Protein AF-A0A7C6IZP6-F1 (afdb_monomer_lite)

Secondary structure (DSSP, 8-state):
-TTHHHHHHHHHHHHHHHHTSS--------EEEEEEEE-SSEEEEEEEE-SSS--EEEEE-TT-PEE-TT-EETTEEEEEETTEEEEEEEEEPSEEEEEEEE-TT-S--EEEEEE-PPPPEEEEEEEEEEETTEEEEEEEEE-SS--EEEEEEEEES-SSS--EEEEEEEEEETTEEEEEEEE-TTS--EEEEEEEEEEEEEETTEEEEEEEEPPPEEE--S---PPPS--EEEEEGGGTEEEEE-TTT--TT-SEEEEEEEETTEEEEEEEE-TTT-SEEEEE--TT--EEEEEEEEE-TTS-BPPPEEEEEESSPPTTS-EEEE---EEES-SEEEEEEEEEEEEEEEEEETTEEEEEEEEEEEEEEEE--SSEEEEEEEEE-TTS-EEEEEEEEEE---PPPEEESS--TTEEESSSEEEEEEEE-TT-EEEETTEEE---TTSEEEEEEE--SEEEEEEEEEE-SS--EEEEEEEEEEPP----------------------SS-SHHHHHHHHHHHHHHHHHHHHH-----S---HHHHHHHHHHHHHHHHHHHHHHHHHHHHHHHHHHHHHHHTT-HHHHHHHHH-HHHHHHHHHHHHHHHHHHHHHHHHHHHHHHHHHHHHHHHHHHHTTT---------------------------------------------------------------------EE-TTT--EE-TT-SS-TTT-PPPP-

pLDDT: mean 75.68, std 23.41, range [23.33, 98.56]

Foldseek 3Di:
DVVVVVVVCVVVVVVVVVVVPPPPPDPQPWDKDWDDAAADFAKKKKKKFWDAPPKFKWKAAPVGDIHGQPDDDPQWDWDDDGTIIMIIGGRGDGGIMMMIMRRPPTPDMDMDMDGDAWAWDKPDKEFPDCPPQKTKIKTAIAGPDFDKKKKWKWKDQDPPQADTHTQDIDMDTHPDMDIDMTRRLLPEFDAWMKIKMKMWDDDPRDIHIDIDIYHTGGDHRPDADDWFPDWAWEAELVQQKIKIFRLVGDDPQFQKKWKWKDQVNHTQDIDIDGSVVDGMDMGGDDPPRQKMKMWMWGAGPSRYIHDIDIDMDGSDDDLQFKDKAQDDAEEAQDQWRKIWIANFDQWKKWKQKPNDIDIDGDHHTDMDTDGHPDQKIFMWIWTADPSRHIYIHTGIYGHDNDWKDKFWPDDQAPEEDQDQKDKTKIFIDAQWFKDKPNHTFDADRRRIGIDIGGDDQAKDKIWIWTAHPNGNIDIDIHIYHHHYPPDDDDDDDDDDDDDDDDDDDDDDDDVLVVVVVVVVVVVVVVVCVVVVPDDDPDDDLVNVLVVLVVLVVLLVVLVVLLVVLVVVLVVLVVVLVVLCVDPVLVVCVVVDPVVNVVSCVVCVVVVVVNVSSVVVSVVSVVVSVVSVVVSVVVVVVPNDNDDDDDDDDDDDDDDDDDDDDDDDDDDDDDDDDDDDDDDDDDDDDDDDDDDDDDDDDDDDDDDPQDWDAAPRHRHTDHPPDQADPPSRHGHDD

Sequence (733 aa):
MNRVHKSIVSIVGMLLLSLMVMTSHARAEVMERDLFYNDDKQSIQINISFEHSDVDLRLVTPSGRIITPEEDSADVTVFSSSSGMYFIIKDAEKGQWKISYDKGSNEKISASVDKYQEPIWITSFDIVSIEDELLTYDFLVEHTEETHYNYIISLSTDNEGGAKKTLTTGYAYANSNVSGTINISNVNTHDEYYLQLYVNYYENGLEYFDLVYSESFSYVNKTYVSPVSDFDITVYPSTSYINVNWKSYVPYEADQIYVIAKGDGNVIYSSLYNPWEYDQSTISYEEGTKSVEIGISVQNSYGIISETLYKTILIEKEDKDFKLNISEEGLINSYQWIFGYENAVNQQIDFTINDVVQSLVLDGSGEKYLELPSEVNNIVLSYIDTEGIRYEYPLIVSVDSIPPYLKILENIDGSSTLNDSVIITGRTDVGSILAINDTEVTVDEDGLFIYTLPLVVGTNEIIITSADQVGNVTSYTASIQRKDNGLAVMNRSEVSSQGGSTPFIKRFFPWNIIALSLIVIIIVLVIILSVKKKRRKSVDKQEKKSKLKLLYGLSLGFGILTAVLGIGGMVYYIIRRNYEKSEEYIRLAYETVGEAYDYLVLTQKIKDISLVILIIAAVLIVLAVIFKVILLTAINKGISLAEDNDLLEYTEVEEVTSHESQDNIEPVENVDSQEALDNKDNVDKTDNIESADKVDNVDNTGGSEMIKYCATCGAKMKLHDKFCGYCGTKPIE

Radius of gyration: 48.58 Å; chains: 1; bounding box: 104×120×121 Å

Structure (mmCIF, N/CA/C/O backbone):
data_AF-A0A7C6IZP6-F1
#
_entry.id   AF-A0A7C6IZP6-F1
#
loop_
_atom_site.group_PDB
_atom_site.id
_atom_site.type_symbol
_atom_site.label_atom_id
_atom_site.label_alt_id
_atom_site.label_comp_id
_atom_site.label_asym_id
_atom_site.label_entity_id
_atom_site.label_seq_id
_atom_site.pdbx_PDB_ins_code
_atom_site.Cartn_x
_atom_site.Cartn_y
_atom_site.Cartn_z
_atom_site.occupancy
_atom_site.B_iso_or_equiv
_atom_site.auth_seq_id
_atom_site.auth_comp_id
_atom_site.auth_asym_id
_atom_site.auth_atom_id
_atom_site.pdbx_PDB_model_num
ATOM 1 N N . MET A 1 1 ? -14.587 -77.401 -36.693 1.00 49.12 1 MET A N 1
ATOM 2 C CA . MET A 1 1 ? -13.408 -76.733 -37.301 1.00 49.12 1 MET A CA 1
ATOM 3 C C . MET A 1 1 ? -13.771 -75.544 -38.206 1.00 49.12 1 MET A C 1
ATOM 5 O O . MET A 1 1 ? -13.228 -74.474 -37.972 1.00 49.12 1 MET A O 1
ATOM 9 N N . ASN A 1 2 ? -14.714 -75.650 -39.155 1.00 53.47 2 ASN A N 1
ATOM 10 C CA . ASN A 1 2 ? -14.929 -74.654 -40.236 1.00 53.47 2 ASN A CA 1
ATOM 11 C C . ASN A 1 2 ? -15.269 -73.180 -39.879 1.00 53.47 2 ASN A C 1
ATOM 13 O O . ASN A 1 2 ? -15.309 -72.365 -40.797 1.00 53.47 2 ASN A O 1
ATOM 17 N N . ARG A 1 3 ? -15.487 -72.786 -38.612 1.00 44.69 3 ARG A N 1
ATOM 18 C CA . ARG A 1 3 ? -15.561 -71.350 -38.239 1.00 44.69 3 ARG A CA 1
ATOM 19 C C . ARG A 1 3 ? -14.184 -70.737 -37.954 1.00 44.69 3 ARG A C 1
ATOM 21 O O . ARG A 1 3 ? -13.891 -69.677 -38.488 1.00 44.69 3 ARG A O 1
ATOM 28 N N . VAL A 1 4 ? -13.316 -71.436 -37.216 1.00 47.34 4 VAL A N 1
ATOM 29 C CA . VAL A 1 4 ? -11.964 -70.948 -36.863 1.00 47.34 4 VAL A CA 1
ATOM 30 C C . VAL A 1 4 ? -11.121 -70.693 -38.117 1.00 47.34 4 VAL A C 1
ATOM 32 O O . VAL A 1 4 ? -10.441 -69.679 -38.216 1.00 47.34 4 VAL A O 1
ATOM 35 N N . HIS A 1 5 ? -11.232 -71.572 -39.117 1.00 46.91 5 HIS A N 1
ATOM 36 C CA . HIS A 1 5 ? -10.494 -71.437 -40.374 1.00 46.91 5 HIS A CA 1
ATOM 37 C C . HIS A 1 5 ? -10.900 -70.177 -41.166 1.00 46.91 5 HIS A C 1
ATOM 39 O O . HIS A 1 5 ? -10.037 -69.506 -41.721 1.00 46.91 5 HIS A O 1
ATOM 45 N N . LYS A 1 6 ? -12.189 -69.791 -41.152 1.00 45.97 6 LYS A N 1
ATOM 46 C CA . LYS A 1 6 ? -12.650 -68.543 -41.788 1.00 45.97 6 LYS A CA 1
ATOM 47 C C . LYS A 1 6 ? -12.138 -67.295 -41.064 1.00 45.97 6 LYS A C 1
ATOM 49 O O . LYS A 1 6 ? -11.746 -66.346 -41.731 1.00 45.97 6 LYS A O 1
ATOM 54 N N . SER A 1 7 ? -12.082 -67.304 -39.730 1.00 48.81 7 SER A N 1
ATOM 55 C CA . SER A 1 7 ? -11.492 -66.197 -38.961 1.00 48.81 7 SER A CA 1
ATOM 56 C C . SER A 1 7 ? -9.995 -66.035 -39.239 1.00 48.81 7 SER A C 1
ATOM 58 O O . SER A 1 7 ? -9.548 -64.917 -39.466 1.00 48.81 7 SER A O 1
ATOM 60 N N . ILE A 1 8 ? -9.232 -67.133 -39.301 1.00 48.78 8 ILE A N 1
ATOM 61 C CA . ILE A 1 8 ? -7.793 -67.085 -39.618 1.00 48.78 8 ILE A CA 1
ATOM 62 C C . ILE A 1 8 ? -7.560 -66.555 -41.040 1.00 48.78 8 ILE A C 1
ATOM 64 O O . ILE A 1 8 ? -6.737 -65.663 -41.216 1.00 48.78 8 ILE A O 1
ATOM 68 N N . VAL A 1 9 ? -8.317 -67.025 -42.039 1.00 57.06 9 VAL A N 1
ATOM 69 C CA . VAL A 1 9 ? -8.221 -66.506 -43.419 1.00 57.06 9 VAL A CA 1
ATOM 70 C C . VAL A 1 9 ? -8.601 -65.022 -43.494 1.00 57.06 9 VAL A C 1
ATOM 72 O O . VAL A 1 9 ? -7.953 -64.277 -44.218 1.00 57.06 9 VAL A O 1
ATOM 75 N N . SER A 1 10 ? -9.585 -64.562 -42.714 1.00 50.38 10 SER A N 1
ATOM 76 C CA . SER A 1 10 ? -9.940 -63.136 -42.651 1.00 50.38 10 SER A CA 1
ATOM 77 C C . SER A 1 10 ? -8.835 -62.277 -42.029 1.00 50.38 10 SER A C 1
ATOM 79 O O . SER A 1 10 ? -8.582 -61.181 -42.517 1.00 50.38 10 SER A O 1
ATOM 81 N N . ILE A 1 11 ? -8.168 -62.765 -40.977 1.00 55.31 11 ILE A N 1
ATOM 82 C CA . ILE A 1 11 ? -7.069 -62.049 -40.309 1.00 55.31 11 ILE A CA 1
ATOM 83 C C . ILE A 1 11 ? -5.832 -62.007 -41.214 1.00 55.31 11 ILE A C 1
ATOM 85 O O . ILE A 1 11 ? -5.272 -60.937 -41.417 1.00 55.31 11 ILE A O 1
ATOM 89 N N . VAL A 1 12 ? -5.443 -63.135 -41.818 1.00 57.19 12 VAL A N 1
ATOM 90 C CA . VAL A 1 12 ? -4.325 -63.195 -42.780 1.00 57.19 12 VAL A CA 1
ATOM 91 C C . VAL A 1 12 ? -4.623 -62.359 -44.030 1.00 57.19 12 VAL A C 1
ATOM 93 O O . VAL A 1 12 ? -3.729 -61.687 -44.533 1.00 57.19 12 VAL A O 1
ATOM 96 N N . GLY A 1 13 ? -5.877 -62.338 -44.493 1.00 59.66 13 GLY A N 1
ATOM 97 C CA . GLY A 1 13 ? -6.326 -61.475 -45.586 1.00 59.66 13 GLY A CA 1
ATOM 98 C C . GLY A 1 13 ? -6.180 -59.987 -45.263 1.00 59.66 13 GLY A C 1
ATOM 99 O O . GLY A 1 13 ? -5.619 -59.253 -46.067 1.00 59.66 13 GLY A O 1
ATOM 100 N N . MET A 1 14 ? -6.605 -59.548 -44.073 1.00 54.62 14 MET A N 1
ATOM 101 C CA . MET A 1 14 ? -6.402 -58.165 -43.617 1.00 54.62 14 MET A CA 1
ATOM 102 C C . MET A 1 14 ? -4.917 -57.818 -43.446 1.00 54.62 14 MET A C 1
ATOM 104 O O . MET A 1 14 ? -4.511 -56.724 -43.827 1.00 54.62 14 MET A O 1
ATOM 108 N N . LEU A 1 15 ? -4.095 -58.749 -42.950 1.00 44.88 15 LEU A N 1
ATOM 109 C CA . LEU A 1 15 ? -2.654 -58.533 -42.773 1.00 44.88 15 LEU A CA 1
ATOM 110 C C . LEU A 1 15 ? -1.922 -58.393 -44.121 1.00 44.88 15 LEU A C 1
ATOM 112 O O . LEU A 1 15 ? -1.097 -57.496 -44.290 1.00 44.88 15 LEU A O 1
ATOM 116 N N . LEU A 1 16 ? -2.272 -59.228 -45.105 1.00 49.41 16 LEU A N 1
ATOM 117 C CA . LEU A 1 16 ? -1.789 -59.102 -46.485 1.00 49.41 16 LEU A CA 1
ATOM 118 C C . LEU A 1 16 ? -2.281 -57.812 -47.153 1.00 49.41 16 LEU A C 1
ATOM 120 O O . LEU A 1 16 ? -1.514 -57.188 -47.879 1.00 49.41 16 LEU A O 1
ATOM 124 N N . LEU A 1 17 ? -3.513 -57.376 -46.869 1.00 44.09 17 LEU A N 1
ATOM 125 C CA . LEU A 1 17 ? -4.030 -56.107 -47.379 1.00 44.09 17 LEU A CA 1
ATOM 126 C C . LEU A 1 17 ? -3.256 -54.914 -46.795 1.00 44.09 17 LEU A C 1
ATOM 128 O O . LEU A 1 17 ? -2.882 -54.025 -47.549 1.00 44.09 17 LEU A O 1
ATOM 132 N N . SER A 1 18 ? -2.916 -54.926 -45.498 1.00 44.34 18 SER A N 1
ATOM 133 C CA . SER A 1 18 ? -2.041 -53.898 -44.904 1.00 44.34 18 SER A CA 1
ATOM 134 C C . SER A 1 18 ? -0.603 -53.930 -45.439 1.00 44.34 18 SER A C 1
ATOM 136 O O . SER A 1 18 ? 0.026 -52.883 -45.546 1.00 44.34 18 SER A O 1
ATOM 138 N N . LEU A 1 19 ? -0.091 -55.103 -45.831 1.00 41.34 19 LEU A N 1
ATOM 139 C CA . LEU A 1 19 ? 1.240 -55.252 -46.435 1.00 41.34 19 LEU A CA 1
ATOM 140 C C . LEU A 1 19 ? 1.306 -54.811 -47.909 1.00 41.34 19 LEU A C 1
ATOM 142 O O . LEU A 1 19 ? 2.402 -54.599 -48.415 1.00 41.34 19 LEU A O 1
ATOM 146 N N . MET A 1 20 ? 0.166 -54.646 -48.589 1.00 39.47 20 MET A N 1
ATOM 147 C CA . MET A 1 20 ? 0.091 -54.129 -49.966 1.00 39.47 20 MET A CA 1
ATOM 148 C C . MET A 1 20 ? -0.122 -52.606 -50.059 1.00 39.47 20 MET A C 1
ATOM 150 O O . MET A 1 20 ? -0.189 -52.080 -51.165 1.00 39.47 20 MET A O 1
ATOM 154 N N . VAL A 1 21 ? -0.217 -51.890 -48.931 1.00 44.12 21 VAL A N 1
ATOM 155 C CA . VAL A 1 21 ? -0.418 -50.420 -48.892 1.00 44.12 21 VAL A CA 1
ATOM 156 C C . VAL A 1 21 ? 0.909 -49.652 -48.717 1.00 44.12 21 VAL A C 1
ATOM 158 O O . VAL A 1 21 ? 0.922 -48.432 -48.603 1.00 44.12 21 VAL A O 1
ATOM 161 N N . MET A 1 22 ? 2.056 -50.338 -48.760 1.00 40.75 22 MET A N 1
ATOM 162 C CA . MET A 1 22 ? 3.377 -49.702 -48.844 1.00 40.75 22 MET A CA 1
ATOM 163 C C . MET A 1 22 ? 4.016 -49.944 -50.218 1.00 40.75 22 MET A C 1
ATOM 165 O O . MET A 1 22 ? 3.793 -50.984 -50.827 1.00 40.75 22 MET A O 1
ATOM 169 N N . THR A 1 23 ? 4.803 -48.961 -50.674 1.00 39.38 23 THR A N 1
ATOM 170 C CA . THR A 1 23 ? 5.508 -48.879 -51.975 1.00 39.38 23 THR A CA 1
ATOM 171 C C . THR A 1 23 ? 4.670 -48.709 -53.251 1.00 39.38 23 THR A C 1
ATOM 173 O O . THR A 1 23 ? 5.131 -49.019 -54.350 1.00 39.38 23 THR A O 1
ATOM 176 N N . SER A 1 24 ? 3.532 -48.010 -53.169 1.00 35.56 24 SER A N 1
ATOM 177 C CA . SER A 1 24 ? 3.167 -47.095 -54.261 1.00 35.56 24 SER A CA 1
ATOM 178 C C . SER A 1 24 ? 4.004 -45.814 -54.150 1.00 35.56 24 SER A C 1
ATOM 180 O O . SER A 1 24 ? 3.551 -44.820 -53.584 1.00 35.56 24 SER A O 1
ATOM 182 N N . HIS A 1 25 ? 5.234 -45.825 -54.672 1.00 38.19 25 HIS A N 1
ATOM 183 C CA . HIS A 1 25 ? 5.929 -44.564 -54.933 1.00 38.19 25 HIS A CA 1
ATOM 184 C C . HIS A 1 25 ? 5.125 -43.800 -55.987 1.00 38.19 25 HIS A C 1
ATOM 186 O O . HIS A 1 25 ? 5.047 -44.229 -57.142 1.00 38.19 25 HIS A O 1
ATOM 192 N N . ALA A 1 26 ? 4.530 -42.673 -55.594 1.00 39.66 26 ALA A N 1
ATOM 193 C CA . ALA A 1 26 ? 4.145 -41.663 -56.563 1.00 39.66 26 ALA A CA 1
ATOM 194 C C . ALA A 1 26 ? 5.395 -41.282 -57.371 1.00 39.66 26 ALA A C 1
ATOM 196 O O . ALA A 1 26 ? 6.505 -41.237 -56.832 1.00 39.66 26 ALA A O 1
ATOM 197 N N . ARG A 1 27 ? 5.236 -41.022 -58.671 1.00 43.38 27 ARG A N 1
ATOM 198 C CA . ARG A 1 27 ? 6.275 -40.273 -59.379 1.00 43.38 27 ARG A CA 1
ATOM 199 C C . ARG A 1 27 ? 6.286 -38.873 -58.781 1.00 43.38 27 ARG A C 1
ATOM 201 O O . ARG A 1 27 ? 5.226 -38.259 -58.744 1.00 43.38 27 ARG A O 1
ATOM 208 N N . ALA A 1 28 ? 7.462 -38.407 -58.374 1.00 48.31 28 ALA A N 1
ATOM 209 C CA . ALA A 1 28 ? 7.700 -37.006 -58.068 1.00 48.31 28 ALA A CA 1
ATOM 210 C C . ALA A 1 28 ? 7.213 -36.153 -59.249 1.00 48.31 28 ALA A C 1
ATOM 212 O O . ALA A 1 28 ? 7.782 -36.213 -60.345 1.00 48.31 28 ALA A O 1
ATOM 213 N N . GLU A 1 29 ? 6.120 -35.422 -59.050 1.00 57.59 29 GLU A N 1
ATOM 214 C CA . GLU A 1 29 ? 5.633 -34.431 -60.002 1.00 57.59 29 GLU A CA 1
ATOM 215 C C . GLU A 1 29 ? 6.292 -33.109 -59.627 1.00 57.59 29 GLU A C 1
ATOM 217 O O . GLU A 1 29 ? 5.729 -32.297 -58.898 1.00 57.59 29 GLU A O 1
ATOM 222 N N . VAL A 1 30 ? 7.541 -32.949 -60.078 1.00 72.25 30 VAL A N 1
ATOM 223 C CA . VAL A 1 30 ? 8.317 -31.722 -59.883 1.00 72.25 30 VAL A CA 1
ATOM 224 C C . VAL A 1 30 ? 7.581 -30.585 -60.588 1.00 72.25 30 VAL A C 1
ATOM 226 O O . VAL A 1 30 ? 7.566 -30.503 -61.818 1.00 72.25 30 VAL A O 1
ATOM 229 N N . MET A 1 31 ? 6.932 -29.735 -59.799 1.00 79.62 31 MET A N 1
ATOM 230 C CA . MET A 1 31 ? 6.158 -28.600 -60.277 1.00 79.62 31 MET A CA 1
ATOM 231 C C . MET A 1 31 ? 7.071 -27.391 -60.421 1.00 79.62 31 MET A C 1
ATOM 233 O O . MET A 1 31 ? 7.618 -26.895 -59.439 1.00 79.62 31 MET A O 1
ATOM 237 N N . GLU A 1 32 ? 7.188 -26.881 -61.643 1.00 85.88 32 GLU A N 1
ATOM 238 C CA . GLU A 1 32 ? 7.786 -25.578 -61.916 1.00 85.88 32 GLU A CA 1
ATOM 239 C C . GLU A 1 32 ? 6.677 -24.523 -62.012 1.00 85.88 32 GLU A C 1
ATOM 241 O O . GLU A 1 32 ? 5.725 -24.682 -62.781 1.00 85.88 32 GLU A O 1
ATOM 246 N N . ARG A 1 33 ? 6.799 -23.435 -61.246 1.00 90.12 33 ARG A N 1
ATOM 247 C CA . ARG A 1 33 ? 5.927 -22.255 -61.346 1.00 90.12 33 ARG A CA 1
ATOM 248 C C . ARG A 1 33 ? 6.752 -20.972 -61.359 1.00 90.12 33 ARG A C 1
ATOM 250 O O . ARG A 1 33 ? 7.839 -20.910 -60.782 1.00 90.12 33 ARG A O 1
ATOM 257 N N . ASP A 1 34 ? 6.201 -19.938 -61.979 1.00 93.19 34 ASP A N 1
ATOM 258 C CA . ASP A 1 34 ? 6.701 -18.573 -61.835 1.00 93.19 34 ASP A CA 1
ATOM 259 C C . ASP A 1 34 ? 6.592 -18.142 -60.362 1.00 93.19 34 ASP A C 1
ATOM 261 O O . ASP A 1 34 ? 5.574 -18.387 -59.710 1.00 93.19 34 ASP A O 1
ATOM 265 N N . LEU A 1 35 ? 7.669 -17.564 -59.821 1.00 92.50 35 LEU A N 1
ATOM 266 C CA . LEU A 1 35 ? 7.742 -17.117 -58.426 1.00 92.50 35 LEU A CA 1
ATOM 267 C C . LEU A 1 35 ? 7.441 -15.619 -58.332 1.00 92.50 35 LEU A C 1
ATOM 269 O O . LEU A 1 35 ? 6.491 -15.215 -57.670 1.00 92.50 35 LEU A O 1
ATOM 273 N N . PHE A 1 36 ? 8.245 -14.810 -59.022 1.00 93.75 36 PHE A N 1
ATOM 274 C CA . PHE A 1 36 ? 8.074 -13.367 -59.163 1.00 93.75 36 PHE A CA 1
ATOM 275 C C . PHE A 1 36 ? 8.854 -12.879 -60.394 1.00 93.75 36 PHE A C 1
ATOM 277 O O . PHE A 1 36 ? 9.752 -13.570 -60.880 1.00 93.75 36 PHE A O 1
ATOM 284 N N . TYR A 1 37 ? 8.520 -11.697 -60.904 1.00 92.81 37 TYR A N 1
ATOM 285 C CA . TYR A 1 37 ? 9.319 -11.026 -61.927 1.00 92.81 37 TYR A CA 1
ATOM 286 C C . TYR A 1 37 ? 10.176 -9.951 -61.254 1.00 92.81 37 TYR A C 1
ATOM 288 O O . TYR A 1 37 ? 9.642 -9.090 -60.558 1.00 92.81 37 TYR A O 1
ATOM 296 N N . ASN A 1 38 ? 11.494 -10.009 -61.436 1.00 92.38 38 ASN A N 1
ATOM 297 C CA . ASN A 1 38 ? 12.412 -9.024 -60.882 1.00 92.38 38 ASN A CA 1
ATOM 298 C C . ASN A 1 38 ? 12.577 -7.860 -61.863 1.00 92.38 38 ASN A C 1
ATOM 300 O O . ASN A 1 38 ? 13.199 -8.024 -62.919 1.00 92.38 38 ASN A O 1
ATOM 304 N N . ASP A 1 39 ? 12.015 -6.700 -61.526 1.00 87.50 39 ASP A N 1
ATOM 305 C CA . ASP A 1 39 ? 11.988 -5.551 -62.431 1.00 87.50 39 ASP A CA 1
ATOM 306 C C . ASP A 1 39 ? 13.366 -4.950 -62.699 1.00 87.50 39 ASP A C 1
ATOM 308 O O . ASP A 1 39 ? 13.583 -4.494 -63.814 1.00 87.50 39 ASP A O 1
ATOM 312 N N . ASP A 1 40 ? 14.310 -4.988 -61.756 1.00 85.38 40 ASP A N 1
ATOM 313 C CA . ASP A 1 40 ? 15.681 -4.484 -61.918 1.00 85.38 40 ASP A CA 1
ATOM 314 C C . ASP A 1 40 ? 16.693 -5.344 -61.150 1.00 85.38 40 ASP A C 1
ATOM 316 O O . ASP A 1 40 ? 16.319 -6.152 -60.304 1.00 85.38 40 ASP A O 1
ATOM 320 N N . LYS A 1 41 ? 17.987 -5.202 -61.466 1.00 85.31 41 LYS A N 1
ATOM 321 C CA . LYS A 1 41 ? 19.045 -5.945 -60.770 1.00 85.31 41 LYS A CA 1
ATOM 322 C C . LYS A 1 41 ? 19.238 -5.354 -59.370 1.00 85.31 41 LYS A C 1
ATOM 324 O O . LYS A 1 41 ? 19.617 -4.192 -59.258 1.00 85.31 41 LYS A O 1
ATOM 329 N N . GLN A 1 42 ? 18.934 -6.132 -58.335 1.00 83.62 42 GLN A N 1
ATOM 330 C CA . GLN A 1 42 ? 18.887 -5.695 -56.934 1.00 83.62 42 GLN A CA 1
ATOM 331 C C . GLN A 1 42 ? 18.984 -6.907 -56.000 1.00 83.62 42 GLN A C 1
ATOM 333 O O . GLN A 1 42 ? 18.650 -8.018 -56.408 1.00 83.62 42 GLN A O 1
ATOM 338 N N . SER A 1 43 ? 19.395 -6.709 -54.750 1.00 87.06 43 SER A N 1
ATOM 339 C CA . SER A 1 43 ? 19.360 -7.769 -53.736 1.00 87.06 43 SER A CA 1
ATOM 340 C C . SER A 1 43 ? 17.919 -8.075 -53.294 1.00 87.06 43 SER A C 1
ATOM 342 O O . SER A 1 43 ? 17.084 -7.177 -53.150 1.00 87.06 43 SER A O 1
ATOM 344 N N . ILE A 1 44 ? 17.604 -9.358 -53.104 1.00 88.50 44 ILE A N 1
ATOM 345 C CA . ILE A 1 44 ? 16.255 -9.850 -52.772 1.00 88.50 44 ILE A CA 1
ATOM 346 C C . ILE A 1 44 ? 16.295 -10.900 -51.661 1.00 88.50 44 ILE A C 1
ATOM 348 O O . ILE A 1 44 ? 17.252 -11.665 -51.532 1.00 88.50 44 ILE A O 1
ATOM 352 N N . GLN A 1 45 ? 15.210 -10.958 -50.896 1.00 89.81 45 GLN A N 1
ATOM 353 C CA . GLN A 1 45 ? 14.929 -11.981 -49.900 1.00 89.81 45 GLN A CA 1
ATOM 354 C C . GLN A 1 45 ? 13.747 -12.814 -50.393 1.00 89.81 45 GLN A C 1
ATOM 356 O O . GLN A 1 45 ? 12.712 -12.267 -50.771 1.00 89.81 45 GLN A O 1
ATOM 361 N N . ILE A 1 46 ? 13.881 -14.137 -50.381 1.00 92.31 46 ILE A N 1
ATOM 362 C CA . ILE A 1 46 ? 12.813 -15.069 -50.754 1.00 92.31 46 ILE A CA 1
ATOM 363 C C . ILE A 1 46 ? 12.495 -15.925 -49.530 1.00 92.31 46 ILE A C 1
ATOM 365 O O . ILE A 1 46 ? 13.275 -16.800 -49.146 1.00 92.31 46 ILE A O 1
ATOM 369 N N . ASN A 1 47 ? 11.337 -15.672 -48.920 1.00 90.94 47 ASN A N 1
ATOM 370 C CA . ASN A 1 47 ? 10.830 -16.439 -47.785 1.00 90.94 47 ASN A CA 1
ATOM 371 C C . ASN A 1 47 ? 9.935 -17.558 -48.312 1.00 90.94 47 ASN A C 1
ATOM 373 O O . ASN A 1 47 ? 9.014 -17.286 -49.078 1.00 90.94 47 ASN A O 1
ATOM 377 N N . ILE A 1 48 ? 10.152 -18.801 -47.892 1.00 92.31 48 ILE A N 1
ATOM 378 C CA . ILE A 1 48 ? 9.359 -19.961 -48.315 1.00 92.31 48 ILE A CA 1
ATOM 379 C C . ILE A 1 48 ? 8.919 -20.733 -47.078 1.00 92.31 48 ILE A C 1
ATOM 381 O O . ILE A 1 48 ? 9.743 -21.065 -46.230 1.00 92.31 48 ILE A O 1
ATOM 385 N N . SER A 1 49 ? 7.629 -21.049 -46.972 1.00 90.62 49 SER A N 1
ATOM 386 C CA . SER A 1 49 ? 7.063 -21.729 -45.799 1.00 90.62 49 SER A CA 1
ATOM 387 C C . SER A 1 49 ? 6.298 -22.988 -46.188 1.00 90.62 49 SER A C 1
ATOM 389 O O . SER A 1 49 ? 5.569 -23.015 -47.186 1.00 90.62 49 SER A O 1
ATOM 391 N N . PHE A 1 50 ? 6.465 -24.022 -45.369 1.00 90.25 50 PHE A N 1
ATOM 392 C CA . PHE A 1 50 ? 5.906 -25.357 -45.552 1.00 90.25 50 PHE A CA 1
ATOM 393 C C . PHE A 1 50 ? 5.645 -26.016 -44.187 1.00 90.25 50 PHE A C 1
ATOM 395 O O . PHE A 1 50 ? 6.146 -25.583 -43.153 1.00 90.25 50 PHE A O 1
ATOM 402 N N . GLU A 1 51 ? 4.805 -27.043 -44.169 1.00 86.31 51 GLU A N 1
ATOM 403 C CA . GLU A 1 51 ? 4.315 -27.713 -42.957 1.00 86.31 51 GLU A CA 1
ATOM 404 C C . GLU A 1 51 ? 5.239 -28.870 -42.525 1.00 86.31 51 GLU A C 1
ATOM 406 O O . GLU A 1 51 ? 5.315 -29.200 -41.338 1.00 86.31 51 GLU A O 1
ATOM 411 N N . HIS A 1 52 ? 5.952 -29.476 -43.479 1.00 84.81 52 HIS A N 1
ATOM 412 C CA . HIS A 1 52 ? 6.811 -30.650 -43.332 1.00 84.81 52 HIS A CA 1
ATOM 413 C C . HIS A 1 52 ? 8.105 -30.492 -44.150 1.00 84.81 52 HIS A C 1
ATOM 415 O O . HIS A 1 52 ? 8.083 -30.036 -45.293 1.00 84.81 52 HIS A O 1
ATOM 421 N N . SER A 1 53 ? 9.240 -30.902 -43.580 1.00 83.69 53 SER A N 1
ATOM 422 C CA . SER A 1 53 ? 10.578 -30.723 -44.164 1.00 83.69 53 SER A CA 1
ATOM 423 C C . SER A 1 53 ? 10.982 -31.794 -45.194 1.00 83.69 53 SER A C 1
ATOM 425 O O . SER A 1 53 ? 12.170 -32.054 -45.365 1.00 83.69 53 SER A O 1
ATOM 427 N N . ASP A 1 54 ? 10.024 -32.466 -45.837 1.00 86.00 54 ASP A N 1
ATOM 428 C CA . ASP A 1 54 ? 10.245 -33.502 -46.862 1.00 86.00 54 ASP A CA 1
ATOM 429 C C . ASP A 1 54 ? 10.055 -32.974 -48.299 1.00 86.00 54 ASP A C 1
ATOM 431 O O . ASP A 1 54 ? 9.707 -33.714 -49.217 1.00 86.00 54 ASP A O 1
ATOM 435 N N . VAL A 1 55 ? 10.295 -31.674 -48.476 1.00 87.00 55 VAL A N 1
ATOM 436 C CA . VAL A 1 55 ? 10.227 -30.926 -49.737 1.00 87.00 55 VAL A CA 1
ATOM 437 C C . VAL A 1 55 ? 11.598 -30.905 -50.442 1.00 87.00 55 VAL A C 1
ATOM 439 O O . VAL A 1 55 ? 12.600 -30.542 -49.829 1.00 87.00 55 VAL A O 1
ATOM 442 N N . ASP A 1 56 ? 11.650 -31.244 -51.738 1.00 87.69 56 ASP A N 1
ATOM 443 C CA . ASP A 1 56 ? 12.780 -30.900 -52.632 1.00 87.69 56 ASP A CA 1
ATOM 444 C C . ASP A 1 56 ? 12.404 -29.601 -53.349 1.00 87.69 56 ASP A C 1
ATOM 446 O O . ASP A 1 56 ? 11.312 -29.504 -53.912 1.00 87.69 56 ASP A O 1
ATOM 450 N N . LEU A 1 57 ? 13.261 -28.584 -53.288 1.00 90.81 57 LEU A N 1
ATOM 451 C CA . LEU A 1 57 ? 12.939 -27.228 -53.722 1.00 90.81 57 LEU A CA 1
ATOM 452 C C . LEU A 1 57 ? 14.155 -26.547 -54.324 1.00 90.81 57 LEU A C 1
ATOM 454 O O . LEU A 1 57 ? 15.245 -26.605 -53.769 1.00 90.81 57 LEU A O 1
ATOM 458 N N . ARG A 1 58 ? 13.973 -25.885 -55.465 1.00 92.56 58 ARG A N 1
ATOM 459 C CA . ARG A 1 58 ? 15.043 -25.224 -56.215 1.00 92.56 58 ARG A CA 1
ATOM 460 C C . ARG A 1 58 ? 14.526 -23.909 -56.773 1.00 92.56 58 ARG A C 1
ATOM 462 O O . ARG A 1 58 ? 13.423 -23.858 -57.322 1.00 92.56 58 ARG A O 1
ATOM 469 N N . LEU A 1 59 ? 15.320 -22.854 -56.667 1.00 94.19 59 LEU A N 1
ATOM 470 C CA . LEU A 1 59 ? 15.057 -21.608 -57.384 1.00 94.19 59 LEU A CA 1
ATOM 471 C C . LEU A 1 59 ? 15.705 -21.691 -58.768 1.00 94.19 59 LEU A C 1
ATOM 473 O O . LEU A 1 59 ? 16.756 -22.308 -58.929 1.00 94.19 59 LEU A O 1
ATOM 477 N N . VAL A 1 60 ? 15.082 -21.083 -59.774 1.00 94.38 60 VAL A N 1
ATOM 478 C CA . VAL A 1 60 ? 15.644 -20.989 -61.127 1.00 94.38 60 VAL A CA 1
ATOM 479 C C . VAL A 1 60 ? 15.697 -19.521 -61.527 1.00 94.38 60 VAL A C 1
ATOM 481 O O . VAL A 1 60 ? 14.675 -18.827 -61.513 1.00 94.38 60 VAL A O 1
ATOM 484 N N . THR A 1 61 ? 16.900 -19.054 -61.854 1.00 94.31 61 THR A N 1
ATOM 485 C CA . THR A 1 61 ? 17.160 -17.660 -62.227 1.00 94.31 61 THR A CA 1
ATOM 486 C C . THR A 1 61 ? 16.689 -17.369 -63.663 1.00 94.31 61 THR A C 1
ATOM 488 O O . THR A 1 61 ? 16.562 -18.299 -64.468 1.00 94.31 61 THR A O 1
ATOM 491 N N . PRO A 1 62 ? 16.488 -16.093 -64.039 1.00 94.94 62 PRO A N 1
ATOM 492 C CA . PRO A 1 62 ? 16.251 -15.667 -65.421 1.00 94.94 62 PRO A CA 1
ATOM 493 C C . PRO A 1 62 ? 17.262 -16.205 -66.452 1.00 94.94 62 PRO A C 1
ATOM 495 O O . PRO A 1 62 ? 16.882 -16.475 -67.593 1.00 94.94 62 PRO A O 1
ATOM 498 N N . SER A 1 63 ? 18.534 -16.383 -66.076 1.00 93.06 63 SER A N 1
ATOM 499 C CA . SER A 1 63 ? 19.582 -16.990 -66.916 1.00 93.06 63 SER A CA 1
ATOM 500 C C . SER A 1 63 ? 19.568 -18.525 -66.950 1.00 93.06 63 SER A C 1
ATOM 502 O O . SER A 1 63 ? 20.233 -19.122 -67.800 1.00 93.06 63 SER A O 1
ATOM 504 N N . GLY A 1 64 ? 18.803 -19.173 -66.067 1.00 89.94 64 GLY A N 1
ATOM 505 C CA . GLY A 1 64 ? 18.697 -20.628 -65.960 1.00 89.94 64 GLY A CA 1
ATOM 506 C C . GLY A 1 64 ? 19.698 -21.287 -65.004 1.00 89.94 64 GLY A C 1
ATOM 507 O O . GLY A 1 64 ? 19.829 -22.513 -65.039 1.00 89.94 64 GLY A O 1
ATOM 508 N N . ARG A 1 65 ? 20.390 -20.529 -64.136 1.00 93.69 65 ARG A N 1
ATOM 509 C CA . ARG A 1 65 ? 21.077 -21.116 -62.967 1.00 93.69 65 ARG A CA 1
ATOM 510 C C . ARG A 1 65 ? 20.017 -21.735 -62.057 1.00 93.69 65 ARG A C 1
ATOM 512 O O . ARG A 1 65 ? 18.954 -21.156 -61.844 1.00 93.69 65 ARG A O 1
ATOM 519 N N . ILE A 1 66 ? 20.316 -22.917 -61.530 1.00 93.56 66 ILE A N 1
ATOM 520 C CA . ILE A 1 66 ? 19.486 -23.599 -60.538 1.00 93.56 66 ILE A CA 1
ATOM 521 C C . ILE A 1 66 ? 20.166 -23.396 -59.191 1.00 93.56 66 ILE A C 1
ATOM 523 O O . ILE A 1 66 ? 21.319 -23.796 -59.051 1.00 93.56 66 ILE A O 1
ATOM 527 N N . ILE A 1 67 ? 19.459 -22.782 -58.247 1.00 93.38 67 ILE A N 1
ATOM 528 C CA . ILE A 1 67 ? 19.927 -22.543 -56.881 1.00 93.38 67 ILE A CA 1
ATOM 529 C C . ILE A 1 67 ? 19.298 -23.575 -55.944 1.00 93.38 67 ILE A C 1
ATOM 531 O O . ILE A 1 67 ? 18.085 -23.812 -55.999 1.00 93.38 67 ILE A O 1
ATOM 535 N N . THR A 1 68 ? 20.123 -24.207 -55.108 1.00 91.31 68 THR A N 1
ATOM 536 C CA . THR A 1 68 ? 19.721 -25.306 -54.207 1.00 91.31 68 THR A CA 1
ATOM 537 C C . THR A 1 68 ? 19.614 -24.879 -52.737 1.00 91.31 68 THR A C 1
ATOM 539 O O . THR A 1 68 ? 20.260 -23.908 -52.350 1.00 91.31 68 THR A O 1
ATOM 542 N N . PRO A 1 69 ? 18.846 -25.593 -51.885 1.00 85.50 69 PRO A N 1
ATOM 543 C CA . PRO A 1 69 ? 18.712 -25.263 -50.461 1.00 85.50 69 PRO A CA 1
ATOM 544 C C . PRO A 1 69 ? 20.019 -25.386 -49.665 1.00 85.50 69 PRO A C 1
ATOM 546 O O . PRO A 1 69 ? 20.131 -24.825 -48.580 1.00 85.50 69 PRO A O 1
ATOM 549 N N . GLU A 1 70 ? 20.991 -26.130 -50.195 1.00 85.44 70 GLU A N 1
ATOM 550 C CA . GLU A 1 70 ? 22.333 -26.314 -49.639 1.00 85.44 70 GLU A CA 1
ATOM 551 C C . GLU A 1 70 ? 23.392 -25.389 -50.279 1.00 85.44 70 GLU A C 1
ATOM 553 O O . GLU A 1 70 ? 24.589 -25.645 -50.139 1.00 85.44 70 GLU A O 1
ATOM 558 N N . GLU A 1 71 ? 22.985 -24.359 -51.032 1.00 87.62 71 GLU A N 1
ATOM 559 C CA . GLU A 1 71 ? 23.915 -23.413 -51.665 1.00 87.62 71 GLU A CA 1
ATOM 560 C C . GLU A 1 71 ? 24.368 -22.316 -50.691 1.00 87.62 71 GLU A C 1
ATOM 562 O O . GLU A 1 71 ? 23.558 -21.629 -50.072 1.00 87.62 71 GLU A O 1
ATOM 567 N N . ASP A 1 72 ? 25.685 -22.149 -50.589 1.00 82.25 72 ASP A N 1
ATOM 568 C CA . ASP A 1 72 ? 26.357 -21.088 -49.841 1.00 82.25 72 ASP A CA 1
ATOM 569 C C . ASP A 1 72 ? 27.463 -20.522 -50.745 1.00 82.25 72 ASP A C 1
ATOM 571 O O . ASP A 1 72 ? 28.425 -21.216 -51.100 1.00 82.25 72 ASP A O 1
ATOM 575 N N . SER A 1 73 ? 27.272 -19.293 -51.221 1.00 87.12 73 SER A N 1
ATOM 576 C CA . SER A 1 73 ? 28.151 -18.613 -52.173 1.00 87.12 73 SER A CA 1
ATOM 577 C C . SER A 1 73 ? 28.204 -17.110 -51.898 1.00 87.12 73 SER A C 1
ATOM 579 O O . SER A 1 73 ? 27.387 -16.549 -51.176 1.00 87.12 73 SER A O 1
ATOM 581 N N . ALA A 1 74 ? 29.158 -16.413 -52.523 1.00 76.25 74 ALA A N 1
ATOM 582 C CA . ALA A 1 74 ? 29.322 -14.965 -52.352 1.00 76.25 74 ALA A CA 1
ATOM 583 C C . ALA A 1 74 ? 28.095 -14.125 -52.786 1.00 76.25 74 ALA A C 1
ATOM 585 O O . ALA A 1 74 ? 28.033 -12.936 -52.481 1.00 76.25 74 ALA A O 1
ATOM 586 N N . ASP A 1 75 ? 27.149 -14.731 -53.510 1.00 84.69 75 ASP A N 1
ATOM 587 C CA . ASP A 1 75 ? 25.920 -14.120 -54.016 1.00 84.69 75 ASP A CA 1
ATOM 588 C C . ASP A 1 75 ? 24.619 -14.800 -53.540 1.00 84.69 75 ASP A C 1
ATOM 590 O O . ASP A 1 75 ? 23.535 -14.278 -53.805 1.00 84.69 75 ASP A O 1
ATOM 594 N N . VAL A 1 76 ? 24.699 -15.926 -52.821 1.00 89.19 76 VAL A N 1
ATOM 595 C CA . VAL A 1 76 ? 23.543 -16.689 -52.323 1.00 89.19 76 VAL A CA 1
ATOM 596 C C . VAL A 1 76 ? 23.816 -17.182 -50.905 1.00 89.19 76 VAL A C 1
ATOM 598 O O . VAL A 1 76 ? 24.781 -17.904 -50.670 1.00 89.19 76 VAL A O 1
ATOM 601 N N . THR A 1 77 ? 22.923 -16.866 -49.970 1.00 84.75 77 THR A N 1
ATOM 602 C CA . THR A 1 77 ? 22.953 -17.421 -48.608 1.00 84.75 77 THR A CA 1
ATOM 603 C C . THR A 1 77 ? 21.596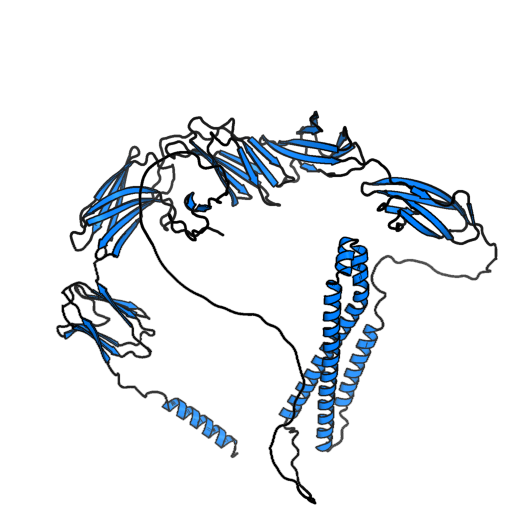 -18.027 -48.277 1.00 84.75 77 THR A C 1
ATOM 605 O O . THR A 1 77 ? 20.573 -17.344 -48.378 1.00 84.75 77 THR A O 1
ATOM 608 N N . VAL A 1 78 ? 21.573 -19.301 -47.875 1.00 87.00 78 VAL A N 1
ATOM 609 C CA . VAL A 1 78 ? 20.334 -20.027 -47.560 1.00 87.00 78 VAL A CA 1
ATOM 610 C C . VAL A 1 78 ? 20.289 -20.445 -46.095 1.00 87.00 78 VAL A C 1
ATOM 612 O O . VAL A 1 78 ? 21.189 -21.103 -45.580 1.00 87.00 78 VAL A O 1
ATOM 615 N N . PHE A 1 79 ? 19.186 -20.107 -45.433 1.00 82.19 79 PHE A N 1
ATOM 616 C CA . PHE A 1 79 ? 18.867 -20.526 -44.075 1.00 82.19 79 PHE A CA 1
ATOM 617 C C . PHE A 1 79 ? 17.686 -21.502 -44.133 1.00 82.19 79 PHE A C 1
ATOM 619 O O . PHE A 1 79 ? 16.612 -21.170 -44.640 1.00 82.19 79 PHE A O 1
ATOM 626 N N . SER A 1 80 ? 17.876 -22.722 -43.627 1.00 82.88 80 SER A N 1
ATOM 627 C CA . SER A 1 80 ? 16.861 -23.782 -43.642 1.00 82.88 80 SER A CA 1
ATOM 628 C C . SER A 1 80 ? 16.356 -24.113 -42.236 1.00 82.88 80 SER A C 1
ATOM 630 O O . SER A 1 80 ? 17.101 -24.109 -41.257 1.00 82.88 80 SER A O 1
ATOM 632 N N . SER A 1 81 ? 15.060 -24.405 -42.133 1.00 79.88 81 SER A N 1
ATOM 633 C CA . SER A 1 81 ? 14.374 -24.790 -40.898 1.00 79.88 81 SER A CA 1
ATOM 634 C C . SER A 1 81 ? 13.375 -25.921 -41.166 1.00 79.88 81 SER A C 1
ATOM 636 O O . SER A 1 81 ? 13.100 -26.272 -42.314 1.00 79.88 81 SER A O 1
ATOM 638 N N . SER A 1 82 ? 12.785 -26.487 -40.112 1.00 81.50 82 SER A N 1
ATOM 639 C CA . SER A 1 82 ? 11.787 -27.559 -40.233 1.00 81.50 82 SER A CA 1
ATOM 640 C C . SER A 1 82 ? 10.456 -27.130 -40.873 1.00 81.50 82 SER A C 1
ATOM 642 O O . SER A 1 82 ? 9.701 -28.003 -41.297 1.00 81.50 82 SER A O 1
ATOM 644 N N . SER A 1 83 ? 10.168 -25.825 -40.962 1.00 82.94 83 SER A N 1
ATOM 645 C CA . SER A 1 83 ? 8.911 -25.270 -41.501 1.00 82.94 83 SER A CA 1
ATOM 646 C C . SER A 1 83 ? 9.105 -24.149 -42.537 1.00 82.94 83 SER A C 1
ATOM 648 O O . SER A 1 83 ? 8.169 -23.414 -42.864 1.00 82.94 83 SER A O 1
ATOM 650 N N . GLY A 1 84 ? 10.320 -23.984 -43.060 1.00 86.62 84 GLY A N 1
ATOM 651 C CA . GLY A 1 84 ? 10.601 -22.992 -44.092 1.00 86.62 84 GLY A CA 1
ATOM 652 C C . GLY A 1 84 ? 12.066 -22.903 -44.512 1.00 86.62 84 GLY A C 1
ATOM 653 O O . GLY A 1 84 ? 12.966 -23.342 -43.794 1.00 86.62 84 GLY A O 1
ATOM 654 N N . MET A 1 85 ? 12.286 -22.293 -45.673 1.00 88.19 85 MET A N 1
ATOM 655 C CA . MET A 1 85 ? 13.592 -21.883 -46.192 1.00 88.19 85 MET A CA 1
ATOM 656 C C . MET A 1 85 ? 13.578 -20.373 -46.431 1.00 88.19 85 MET A C 1
ATOM 658 O O . MET A 1 85 ? 12.554 -19.801 -46.805 1.00 88.19 85 MET A O 1
ATOM 662 N N . TYR A 1 86 ? 14.725 -19.740 -46.249 1.00 86.62 86 TYR A N 1
ATOM 663 C CA . TYR A 1 86 ? 14.937 -18.310 -46.415 1.00 86.62 86 TYR A CA 1
ATOM 664 C C . TYR A 1 86 ? 16.189 -18.139 -47.279 1.00 86.62 86 TYR A C 1
ATOM 666 O O . TYR A 1 86 ? 17.249 -18.656 -46.930 1.00 86.62 86 TYR A O 1
ATOM 674 N N . PHE A 1 87 ? 16.060 -17.466 -48.422 1.00 90.69 87 PHE A N 1
ATOM 675 C CA . PHE A 1 87 ? 17.160 -17.226 -49.358 1.00 90.69 87 PHE A CA 1
ATOM 676 C C . PHE A 1 87 ? 17.443 -15.724 -49.427 1.00 90.69 87 PHE A C 1
ATOM 678 O O . PHE A 1 87 ? 16.543 -14.953 -49.764 1.00 90.69 87 PHE A O 1
ATOM 685 N N . ILE A 1 88 ? 18.688 -15.320 -49.185 1.00 87.12 88 ILE A N 1
ATOM 686 C CA . ILE A 1 88 ? 19.212 -14.023 -49.625 1.00 87.12 88 ILE A CA 1
ATOM 687 C C . ILE A 1 88 ? 19.893 -14.260 -50.964 1.00 87.12 88 ILE A C 1
ATOM 689 O O . ILE A 1 88 ? 20.830 -15.055 -51.044 1.00 87.12 88 ILE A O 1
ATOM 693 N N . ILE A 1 89 ? 19.437 -13.564 -52.002 1.00 90.50 89 ILE A N 1
ATOM 694 C CA . ILE A 1 89 ? 20.139 -13.492 -53.283 1.00 90.50 89 ILE A CA 1
ATOM 695 C C . ILE A 1 89 ? 20.668 -12.067 -53.415 1.00 90.50 89 ILE A C 1
ATOM 697 O O . ILE A 1 89 ? 19.890 -11.125 -53.603 1.00 90.50 89 ILE A O 1
ATOM 701 N N . LYS A 1 90 ? 21.986 -11.897 -53.314 1.00 84.94 90 LYS A N 1
ATOM 702 C CA . LYS A 1 90 ? 22.614 -10.603 -53.585 1.00 84.94 90 LYS A CA 1
ATOM 703 C C . LYS A 1 90 ? 22.607 -10.350 -55.087 1.00 84.94 90 LYS A C 1
ATOM 705 O O . LYS A 1 90 ? 22.779 -11.276 -55.877 1.00 84.94 90 LYS A O 1
ATOM 710 N N . ASP A 1 91 ? 22.447 -9.086 -55.478 1.00 85.88 91 ASP A N 1
ATOM 711 C CA . ASP A 1 91 ? 22.729 -8.646 -56.852 1.00 85.88 91 ASP A CA 1
ATOM 712 C C . ASP A 1 91 ? 21.883 -9.396 -57.925 1.00 85.88 91 ASP A C 1
ATOM 714 O O . ASP A 1 91 ? 22.327 -9.667 -59.045 1.00 85.88 91 ASP A O 1
ATOM 718 N N . ALA A 1 92 ? 20.647 -9.771 -57.567 1.00 90.38 92 ALA A N 1
ATOM 719 C CA . ALA A 1 92 ? 19.832 -10.757 -58.270 1.00 90.38 92 ALA A CA 1
ATOM 720 C C . ALA A 1 92 ? 19.397 -10.314 -59.678 1.00 90.38 92 ALA A C 1
ATOM 722 O O . ALA A 1 92 ? 19.011 -9.170 -59.916 1.00 90.38 92 ALA A O 1
ATOM 723 N N . GLU A 1 93 ? 19.416 -11.255 -60.625 1.00 94.00 93 GLU A N 1
ATOM 724 C CA . GLU A 1 93 ? 19.129 -11.021 -62.044 1.00 94.00 93 GLU A CA 1
ATOM 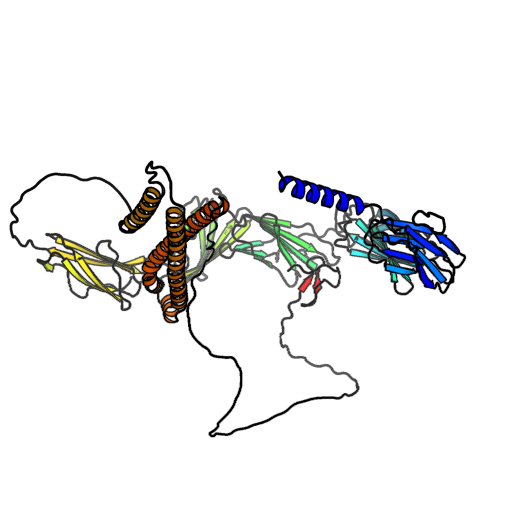725 C C . GLU A 1 93 ? 17.743 -10.395 -62.303 1.00 94.00 93 GLU A C 1
ATOM 727 O O . GLU A 1 93 ? 16.735 -10.819 -61.733 1.00 94.00 93 GLU A O 1
ATOM 732 N N . LYS A 1 94 ? 17.687 -9.432 -63.233 1.00 94.12 94 LYS A N 1
ATOM 733 C CA . LYS A 1 94 ? 16.454 -8.851 -63.792 1.00 94.12 94 LYS A CA 1
ATOM 734 C C . LYS A 1 94 ? 15.754 -9.865 -64.709 1.00 94.12 94 LYS A C 1
ATOM 736 O O . LYS A 1 94 ? 16.397 -10.424 -65.598 1.00 94.12 94 LYS A O 1
ATOM 741 N N . GLY A 1 95 ? 14.446 -10.059 -64.545 1.00 94.62 95 GLY A N 1
ATOM 742 C CA . GLY A 1 95 ? 13.630 -10.976 -65.352 1.00 94.62 95 GLY A CA 1
ATOM 743 C C . GLY A 1 95 ? 12.776 -11.948 -64.530 1.00 94.62 95 GLY A C 1
ATOM 744 O O . GLY A 1 95 ? 12.616 -11.796 -63.322 1.00 94.62 95 GLY A O 1
ATOM 745 N N . GLN A 1 96 ? 12.216 -12.963 -65.193 1.00 96.38 96 GLN A N 1
ATOM 746 C CA . GLN A 1 96 ? 11.328 -13.942 -64.560 1.00 96.38 96 GLN A CA 1
ATOM 747 C C . GLN A 1 96 ? 12.108 -14.953 -63.710 1.00 96.38 96 GLN A C 1
ATOM 749 O O . GLN A 1 96 ? 12.856 -15.768 -64.249 1.00 96.38 96 GLN A O 1
ATOM 754 N N . TRP A 1 97 ? 11.874 -14.945 -62.399 1.00 96.38 97 TRP A N 1
ATOM 755 C CA . TRP A 1 97 ? 12.348 -15.980 -61.481 1.00 96.38 97 TRP A CA 1
ATOM 756 C C . TRP A 1 97 ? 11.297 -17.072 -61.310 1.00 96.38 97 TRP A C 1
ATOM 758 O O . TRP A 1 97 ? 10.086 -16.814 -61.322 1.00 96.38 97 TRP A O 1
ATOM 768 N N . LYS A 1 98 ? 11.758 -18.305 -61.114 1.00 95.25 98 LYS A N 1
ATOM 769 C CA . LYS A 1 98 ? 10.903 -19.482 -60.948 1.00 95.25 98 LYS A CA 1
ATOM 770 C C . LYS A 1 98 ? 11.291 -20.300 -59.729 1.00 95.25 98 LYS A C 1
ATOM 772 O O . LYS A 1 98 ? 12.400 -20.201 -59.209 1.00 95.25 98 LYS A O 1
ATOM 777 N N . ILE A 1 99 ? 10.359 -21.144 -59.313 1.00 93.62 99 ILE A N 1
ATOM 778 C CA . ILE A 1 99 ? 10.525 -22.115 -58.240 1.00 93.62 99 ILE A CA 1
ATOM 779 C C . ILE A 1 99 ? 10.083 -23.490 -58.748 1.00 93.62 99 ILE A C 1
ATOM 781 O O . ILE A 1 99 ? 8.991 -23.642 -59.299 1.00 93.62 99 ILE A O 1
ATOM 785 N N . SER A 1 100 ? 10.959 -24.477 -58.590 1.00 91.88 100 SER A N 1
ATOM 786 C CA . SER A 1 100 ? 10.791 -25.861 -59.033 1.00 91.88 100 SER A CA 1
ATOM 787 C C . SER A 1 100 ? 10.843 -26.768 -57.810 1.00 91.88 100 SER A C 1
ATOM 789 O O . SER A 1 100 ? 11.819 -26.712 -57.063 1.00 91.88 100 SER A O 1
ATOM 791 N N . TYR A 1 101 ? 9.782 -27.531 -57.538 1.00 90.25 101 TYR A N 1
ATOM 792 C CA . TYR A 1 101 ? 9.661 -28.267 -56.276 1.00 90.25 101 TYR A CA 1
ATOM 793 C C . TYR A 1 101 ? 8.845 -29.563 -56.374 1.00 90.25 101 TYR A C 1
ATOM 795 O O . TYR A 1 101 ? 7.856 -29.637 -57.103 1.00 90.25 101 TYR A O 1
ATOM 803 N N . ASP A 1 102 ? 9.218 -30.561 -55.572 1.00 89.62 102 ASP A N 1
ATOM 804 C CA . ASP A 1 102 ? 8.303 -31.608 -55.108 1.00 89.62 102 ASP A CA 1
ATOM 805 C C . ASP A 1 102 ? 7.865 -31.244 -53.687 1.00 89.62 102 ASP A C 1
ATOM 807 O O . ASP A 1 102 ? 8.694 -30.999 -52.812 1.00 89.62 102 ASP A O 1
ATOM 811 N N . LYS A 1 103 ? 6.552 -31.185 -53.453 1.00 84.56 103 LYS A N 1
ATOM 812 C CA . LYS A 1 103 ? 5.989 -30.771 -52.163 1.00 84.56 103 LYS A CA 1
ATOM 813 C C . LYS A 1 103 ? 6.070 -31.848 -51.078 1.00 84.56 103 LYS A C 1
ATOM 815 O O . LYS A 1 103 ? 5.784 -31.531 -49.924 1.00 84.56 103 LYS A O 1
ATOM 820 N N . GLY A 1 104 ? 6.405 -33.094 -51.419 1.00 86.69 104 GLY A N 1
ATOM 821 C CA . GLY A 1 104 ? 6.413 -34.199 -50.459 1.00 86.69 104 GLY A CA 1
ATOM 822 C C . GLY A 1 104 ? 5.050 -34.357 -49.777 1.00 86.69 104 GLY A C 1
ATOM 823 O O . GLY A 1 104 ? 4.007 -34.385 -50.438 1.00 86.69 104 GLY A O 1
ATOM 824 N N . SER A 1 105 ? 5.047 -34.413 -48.447 1.00 85.12 105 SER A N 1
ATOM 825 C CA . SER A 1 105 ? 3.841 -34.574 -47.625 1.00 85.12 105 SER A CA 1
ATOM 826 C C . SER A 1 105 ? 3.045 -33.277 -47.404 1.00 85.12 105 SER A C 1
ATOM 828 O O . SER A 1 105 ? 1.964 -33.330 -46.822 1.00 85.12 105 SER A O 1
ATOM 830 N N . ASN A 1 106 ? 3.537 -32.117 -47.851 1.00 84.94 106 ASN A N 1
ATOM 831 C CA . ASN A 1 106 ? 2.900 -30.814 -47.616 1.00 84.94 106 ASN A CA 1
ATOM 832 C C . ASN A 1 106 ? 1.584 -30.650 -48.383 1.00 84.94 106 ASN A C 1
ATOM 834 O O . ASN A 1 106 ? 1.509 -31.003 -49.564 1.00 84.94 106 ASN A O 1
ATOM 838 N N . GLU A 1 107 ? 0.565 -30.009 -47.798 1.00 85.62 107 GLU A N 1
ATOM 839 C CA . GLU A 1 107 ? -0.629 -29.637 -48.571 1.00 85.62 107 GLU A CA 1
ATOM 840 C C . GLU A 1 107 ? -0.304 -28.521 -49.575 1.00 85.62 107 GLU A C 1
ATOM 842 O O . GLU A 1 107 ? -0.630 -28.644 -50.764 1.00 85.62 107 GLU A O 1
ATOM 847 N N . LYS A 1 108 ? 0.410 -27.486 -49.111 1.00 85.19 108 LYS A N 1
ATOM 848 C CA . LYS A 1 108 ? 0.718 -26.232 -49.820 1.00 85.19 108 LYS A CA 1
ATOM 849 C C . LYS A 1 108 ? 2.165 -25.769 -49.579 1.00 85.19 108 LYS A C 1
ATOM 851 O O . LYS A 1 108 ? 2.773 -26.138 -48.583 1.00 85.19 108 LYS A O 1
ATOM 856 N N . ILE A 1 109 ? 2.670 -24.891 -50.452 1.00 87.25 109 ILE A N 1
ATOM 857 C CA . ILE A 1 109 ? 3.905 -24.116 -50.225 1.00 87.25 109 ILE A CA 1
ATOM 858 C C . ILE A 1 109 ? 3.646 -22.653 -50.587 1.00 87.25 109 ILE A C 1
ATOM 860 O O . ILE A 1 109 ? 3.375 -22.336 -51.756 1.00 87.25 109 ILE A O 1
ATOM 864 N N . SER A 1 110 ? 3.749 -21.774 -49.593 1.00 88.50 110 SER A N 1
ATOM 865 C CA . SER A 1 110 ? 3.703 -20.317 -49.750 1.00 88.50 110 SER A CA 1
ATOM 866 C C . SER A 1 110 ? 5.108 -19.746 -49.910 1.00 88.50 110 SER A C 1
ATOM 868 O O . SER A 1 110 ? 6.057 -20.272 -49.331 1.00 88.50 110 SER A O 1
ATOM 870 N N . ALA A 1 111 ? 5.230 -18.653 -50.661 1.00 91.00 111 ALA A N 1
ATOM 871 C CA . ALA A 1 111 ? 6.452 -17.865 -50.725 1.00 91.00 111 ALA A CA 1
ATOM 872 C C . ALA A 1 111 ? 6.128 -16.363 -50.754 1.00 91.00 111 ALA A C 1
ATOM 874 O O . ALA A 1 111 ? 5.121 -15.981 -51.353 1.00 91.00 111 ALA A O 1
ATOM 875 N N . SER A 1 112 ? 6.975 -15.538 -50.136 1.00 88.75 112 SER A N 1
ATOM 876 C CA . SER A 1 112 ? 7.055 -14.093 -50.390 1.00 88.75 112 SER A CA 1
ATOM 877 C C . SER A 1 112 ? 8.399 -13.764 -51.029 1.00 88.75 112 SER A C 1
ATOM 879 O O . SER A 1 112 ? 9.366 -14.522 -50.893 1.00 88.75 112 SER A O 1
ATOM 881 N N . VAL A 1 113 ? 8.444 -12.646 -51.748 1.00 89.19 113 VAL A N 1
ATOM 882 C CA . VAL A 1 113 ? 9.684 -12.076 -52.266 1.00 89.19 113 VAL A CA 1
ATOM 883 C C . VAL A 1 113 ? 9.684 -10.598 -51.935 1.00 89.19 113 VAL A C 1
ATOM 885 O O . VAL A 1 113 ? 8.772 -9.870 -52.324 1.00 89.19 113 VAL A O 1
ATOM 888 N N . ASP A 1 114 ? 10.713 -10.189 -51.215 1.00 82.75 114 ASP A N 1
ATOM 889 C CA . ASP A 1 114 ? 10.862 -8.873 -50.618 1.00 82.75 114 ASP A CA 1
ATOM 890 C C . ASP A 1 114 ? 12.233 -8.309 -51.034 1.00 82.75 114 ASP A C 1
ATOM 892 O O . ASP A 1 114 ? 13.149 -9.064 -51.379 1.00 82.75 114 ASP A O 1
ATOM 896 N N . LYS A 1 115 ? 12.407 -6.982 -51.045 1.00 78.88 115 LYS A N 1
ATOM 897 C CA . LYS A 1 115 ? 13.739 -6.406 -51.293 1.00 78.88 115 LYS A CA 1
ATOM 898 C C . LYS A 1 115 ? 14.635 -6.692 -50.091 1.00 78.88 115 LYS A C 1
ATOM 900 O O . LYS A 1 115 ? 14.253 -6.377 -48.966 1.00 78.88 115 LYS A O 1
ATOM 905 N N . TYR A 1 116 ? 15.822 -7.239 -50.332 1.00 73.25 116 TYR A N 1
ATOM 906 C CA . TYR A 1 116 ? 16.831 -7.377 -49.287 1.00 73.25 116 TYR A CA 1
ATOM 907 C C . TYR A 1 116 ? 17.735 -6.154 -49.333 1.00 73.25 116 TYR A C 1
ATOM 909 O O . TYR A 1 116 ? 18.483 -5.997 -50.297 1.00 73.25 116 TYR A O 1
ATOM 917 N N . GLN A 1 117 ? 17.658 -5.313 -48.305 1.00 68.62 117 GLN A N 1
ATOM 918 C CA . GLN A 1 117 ? 18.769 -4.428 -47.978 1.00 68.62 117 GLN A CA 1
ATOM 919 C C . GLN A 1 117 ? 19.670 -5.116 -46.964 1.00 68.62 117 GLN A C 1
ATOM 921 O O . GLN A 1 117 ? 19.206 -5.931 -46.161 1.00 68.62 117 GLN A O 1
ATOM 926 N N . GLU A 1 118 ? 20.961 -4.812 -47.035 1.00 68.50 118 GLU A N 1
ATOM 927 C CA . GLU A 1 118 ? 21.910 -5.323 -46.054 1.00 68.50 118 GLU A CA 1
ATOM 928 C C . GLU A 1 118 ? 21.622 -4.661 -44.697 1.00 68.50 118 GLU A C 1
ATOM 930 O O . GLU A 1 118 ? 21.230 -3.493 -44.653 1.00 68.50 118 GLU A O 1
ATOM 935 N N . PRO A 1 119 ? 21.740 -5.392 -43.577 1.00 73.50 119 PRO A N 1
ATOM 936 C CA . PRO A 1 119 ? 21.540 -4.794 -42.269 1.00 73.50 119 PRO A CA 1
ATOM 937 C C . PRO A 1 119 ? 22.564 -3.680 -42.034 1.00 73.50 119 PRO A C 1
ATOM 939 O O . PRO A 1 119 ? 23.679 -3.712 -42.550 1.00 73.50 119 PRO A O 1
ATOM 942 N N . ILE A 1 120 ? 22.196 -2.715 -41.200 1.00 85.69 120 ILE A N 1
ATOM 943 C CA . ILE A 1 120 ? 23.166 -1.890 -40.483 1.00 85.69 120 ILE A CA 1
ATOM 944 C C . ILE A 1 120 ? 23.609 -2.684 -39.248 1.00 85.69 120 ILE A C 1
ATOM 946 O O . ILE A 1 120 ? 22.755 -3.302 -38.615 1.00 85.69 120 ILE A O 1
ATOM 950 N N . TRP A 1 121 ? 24.904 -2.722 -38.917 1.00 91.12 121 TRP A N 1
ATOM 951 C CA . TRP A 1 121 ? 25.377 -3.438 -37.721 1.00 91.12 121 TRP A CA 1
ATOM 952 C C . TRP A 1 121 ? 26.413 -2.644 -36.922 1.00 91.12 121 TRP A C 1
ATOM 954 O O . TRP A 1 121 ? 27.331 -2.038 -37.478 1.00 91.12 121 TRP A O 1
ATOM 964 N N . ILE A 1 122 ? 26.266 -2.652 -35.598 1.00 95.81 122 ILE A N 1
ATOM 965 C CA . ILE A 1 122 ? 27.199 -2.067 -34.633 1.00 95.81 122 ILE A CA 1
ATOM 966 C C . ILE A 1 122 ? 28.326 -3.083 -34.402 1.00 95.81 122 ILE A C 1
ATOM 968 O O . ILE A 1 122 ? 28.115 -4.145 -33.820 1.00 95.81 122 ILE A O 1
ATOM 972 N N . THR A 1 123 ? 29.544 -2.770 -34.843 1.00 94.56 123 THR A N 1
ATOM 973 C CA . THR A 1 123 ? 30.715 -3.649 -34.652 1.00 94.56 123 THR A CA 1
ATOM 974 C C . THR A 1 123 ? 31.428 -3.436 -33.322 1.00 94.56 123 THR A C 1
ATOM 976 O O . THR A 1 123 ? 32.109 -4.340 -32.843 1.00 94.56 123 THR A O 1
ATOM 979 N N . SER A 1 124 ? 31.321 -2.238 -32.746 1.00 96.44 124 SER A N 1
ATOM 980 C CA . SER A 1 124 ? 31.894 -1.896 -31.442 1.00 96.44 124 SER A CA 1
ATOM 981 C C . SER A 1 124 ? 31.137 -0.731 -30.811 1.00 96.44 124 SER A C 1
ATOM 983 O O . SER A 1 124 ? 30.670 0.162 -31.521 1.00 96.44 124 SER A O 1
ATOM 985 N N . PHE A 1 125 ? 31.035 -0.733 -29.483 1.00 97.62 125 PHE A N 1
ATOM 986 C CA . PHE A 1 125 ? 30.513 0.377 -28.691 1.00 97.62 125 PHE A CA 1
ATOM 987 C C . PHE A 1 125 ? 31.186 0.371 -27.316 1.00 97.62 125 PHE A C 1
ATOM 989 O O . PHE A 1 125 ? 30.904 -0.481 -26.475 1.00 97.62 125 PHE A O 1
ATOM 996 N N . ASP A 1 126 ? 32.085 1.327 -27.105 1.00 96.19 126 ASP A N 1
ATOM 997 C CA . ASP A 1 126 ? 33.026 1.348 -25.992 1.00 96.19 126 ASP A CA 1
ATOM 998 C C . ASP A 1 126 ? 32.896 2.644 -25.178 1.00 96.19 126 ASP A C 1
ATOM 1000 O O . ASP A 1 126 ? 32.787 3.749 -25.721 1.00 96.19 126 ASP A O 1
ATOM 1004 N N . ILE A 1 127 ? 32.964 2.519 -23.850 1.00 97.25 127 ILE A N 1
ATOM 1005 C CA . ILE A 1 127 ? 33.136 3.660 -22.942 1.00 97.25 127 ILE A CA 1
ATOM 1006 C C . ILE A 1 127 ? 34.639 3.904 -22.797 1.00 97.25 127 ILE A C 1
ATOM 1008 O O . ILE A 1 127 ? 35.355 3.117 -22.180 1.00 97.25 127 ILE A O 1
ATOM 1012 N N . VAL A 1 128 ? 35.120 5.003 -23.376 1.00 97.12 128 VAL A N 1
ATOM 1013 C CA . VAL A 1 128 ? 36.550 5.337 -23.469 1.00 97.12 128 VAL A CA 1
ATOM 1014 C C . VAL A 1 128 ? 37.075 5.901 -22.149 1.00 97.12 128 VAL A C 1
ATOM 1016 O O . VAL A 1 128 ? 38.172 5.555 -21.710 1.00 97.12 128 VAL A O 1
ATOM 1019 N N . SER A 1 129 ? 36.301 6.784 -21.512 1.00 95.81 129 SER A N 1
ATOM 1020 C CA . SER A 1 129 ? 36.620 7.353 -20.199 1.00 95.81 129 SER A CA 1
ATOM 1021 C C . SER A 1 129 ? 35.386 7.946 -19.518 1.00 95.81 129 SER A C 1
ATOM 1023 O O . SER A 1 129 ? 34.405 8.303 -20.173 1.00 95.81 129 SER A O 1
ATOM 1025 N N . ILE A 1 130 ? 35.454 8.082 -18.192 1.00 95.00 130 ILE A N 1
ATOM 1026 C CA . ILE A 1 130 ? 34.517 8.877 -17.391 1.00 95.00 130 ILE A CA 1
ATOM 1027 C C . ILE A 1 130 ? 35.361 9.804 -16.515 1.00 95.00 130 ILE A C 1
ATOM 1029 O O . ILE A 1 130 ? 35.936 9.378 -15.514 1.00 95.00 130 ILE A O 1
ATOM 1033 N N . GLU A 1 131 ? 35.469 11.068 -16.914 1.00 92.69 131 GLU A N 1
ATOM 1034 C CA . GLU A 1 131 ? 36.321 12.076 -16.274 1.00 92.69 131 GLU A CA 1
ATOM 1035 C C . GLU A 1 131 ? 35.518 13.361 -16.059 1.00 92.69 131 GLU A C 1
ATOM 1037 O O . GLU A 1 131 ? 34.859 13.843 -16.971 1.00 92.69 131 GLU A O 1
ATOM 1042 N N . ASP A 1 132 ? 35.543 13.911 -14.841 1.00 87.50 132 ASP A N 1
ATOM 1043 C CA . ASP A 1 132 ? 34.902 15.187 -14.484 1.00 87.50 132 ASP A CA 1
ATOM 1044 C C . ASP A 1 132 ? 33.481 15.406 -15.051 1.00 87.50 132 ASP A C 1
ATOM 1046 O O . ASP A 1 132 ? 33.172 16.442 -15.632 1.00 87.50 132 ASP A O 1
ATOM 1050 N N . GLU A 1 133 ? 32.603 14.421 -14.815 1.00 91.38 133 GLU A N 1
ATOM 1051 C CA . GLU A 1 133 ? 31.181 14.419 -15.225 1.00 91.38 133 GLU A CA 1
ATOM 1052 C C . GLU A 1 133 ? 30.964 14.367 -16.749 1.00 91.38 133 GLU A C 1
ATOM 1054 O O . GLU A 1 133 ? 29.846 14.555 -17.234 1.00 91.38 133 GLU A O 1
ATOM 1059 N N . LEU A 1 134 ? 32.018 14.044 -17.500 1.00 95.25 134 LEU A N 1
ATOM 1060 C CA . LEU A 1 134 ? 31.997 13.776 -18.930 1.00 95.25 134 LEU A CA 1
ATOM 1061 C C . LEU A 1 134 ? 32.281 12.289 -19.189 1.00 95.25 134 LEU A C 1
ATOM 1063 O O . LEU A 1 134 ? 33.339 11.773 -18.833 1.00 95.25 134 LEU A O 1
ATOM 1067 N N . LEU A 1 135 ? 31.339 11.607 -19.840 1.00 97.31 135 LEU A N 1
ATOM 1068 C CA . LEU A 1 135 ? 31.527 10.262 -20.380 1.00 97.31 135 LEU A CA 1
ATOM 1069 C C . LEU A 1 135 ? 31.946 10.379 -21.844 1.00 97.31 135 LEU A C 1
ATOM 1071 O O . LEU A 1 135 ? 31.211 10.950 -22.651 1.00 97.31 135 LEU A O 1
ATOM 1075 N N . THR A 1 136 ? 33.104 9.827 -22.196 1.00 97.94 136 THR A N 1
ATOM 1076 C CA . THR A 1 136 ? 33.573 9.722 -23.584 1.00 97.94 136 THR A CA 1
ATOM 1077 C C . THR A 1 136 ? 33.226 8.344 -24.132 1.00 97.94 136 THR A C 1
ATOM 1079 O O . THR A 1 136 ? 33.504 7.337 -23.481 1.00 97.94 136 THR A O 1
ATOM 1082 N N . TYR A 1 137 ? 32.633 8.298 -25.322 1.00 97.62 137 TYR A N 1
ATOM 1083 C CA . TYR A 1 137 ? 32.263 7.066 -26.016 1.00 97.62 137 TYR A CA 1
ATOM 1084 C C . TYR A 1 137 ? 32.885 7.017 -27.415 1.00 97.62 137 TYR A C 1
ATOM 1086 O O . TYR A 1 137 ? 33.036 8.053 -28.069 1.00 97.62 137 TYR A O 1
ATOM 1094 N N . ASP A 1 138 ? 33.174 5.803 -27.873 1.00 98.06 138 ASP A N 1
ATOM 1095 C CA . ASP A 1 138 ? 33.521 5.476 -29.256 1.00 98.06 138 ASP A CA 1
ATOM 1096 C C . ASP A 1 138 ? 32.581 4.368 -29.748 1.00 98.06 138 ASP A C 1
ATOM 1098 O O . ASP A 1 138 ? 32.263 3.440 -29.004 1.00 98.06 138 ASP A O 1
ATOM 1102 N N . PHE A 1 139 ? 32.129 4.437 -30.999 1.00 98.19 139 PHE A N 1
ATOM 1103 C CA . PHE A 1 139 ? 31.444 3.318 -31.646 1.00 98.19 139 PHE A CA 1
ATOM 1104 C C . PHE A 1 139 ? 31.718 3.256 -33.150 1.00 98.19 139 PHE A C 1
ATOM 1106 O O . PHE A 1 139 ? 31.950 4.277 -33.804 1.00 98.19 139 PHE A O 1
ATOM 1113 N N . LEU A 1 140 ? 31.644 2.050 -33.712 1.00 97.44 140 LEU A N 1
ATOM 1114 C CA . LEU A 1 140 ? 31.693 1.819 -35.153 1.00 97.44 140 LEU A CA 1
ATOM 1115 C C . LEU A 1 140 ? 30.432 1.079 -35.599 1.00 97.44 140 LEU A C 1
ATOM 1117 O O . LEU A 1 140 ? 30.004 0.101 -34.985 1.00 97.44 140 LEU A O 1
ATOM 1121 N N . VAL A 1 141 ? 29.859 1.572 -36.693 1.00 96.19 141 VAL A N 1
ATOM 1122 C CA . VAL A 1 141 ? 28.726 0.979 -37.401 1.00 96.19 141 VAL A CA 1
ATOM 1123 C C . VAL A 1 141 ? 29.153 0.738 -38.837 1.00 96.19 141 VAL A C 1
ATOM 1125 O O . VAL A 1 141 ? 29.654 1.655 -39.494 1.00 96.19 141 VAL A O 1
ATOM 1128 N N . GLU A 1 142 ? 28.937 -0.471 -39.330 1.00 92.50 142 GLU A N 1
ATOM 1129 C CA . GLU A 1 142 ? 29.253 -0.881 -40.695 1.00 92.50 142 GLU A CA 1
ATOM 1130 C C . GLU A 1 142 ? 27.979 -1.107 -41.523 1.00 92.50 142 GLU A C 1
ATOM 1132 O O . GLU A 1 142 ? 26.889 -1.352 -40.998 1.00 92.50 142 GLU A O 1
ATOM 1137 N N . HIS A 1 143 ? 28.134 -0.969 -42.839 1.00 88.62 143 HIS A N 1
ATOM 1138 C CA . HIS A 1 143 ? 27.118 -1.232 -43.860 1.00 88.62 143 HIS A CA 1
ATOM 1139 C C . HIS A 1 143 ? 27.821 -1.362 -45.225 1.00 88.62 143 HIS A C 1
ATOM 1141 O O . HIS A 1 143 ? 28.859 -0.739 -45.449 1.00 88.62 143 HIS A O 1
ATOM 1147 N N . THR A 1 144 ? 27.287 -2.129 -46.177 1.00 80.88 144 THR A N 1
ATOM 1148 C CA . THR A 1 144 ? 27.972 -2.380 -47.466 1.00 80.88 144 THR A CA 1
ATOM 1149 C C . THR A 1 144 ? 28.019 -1.183 -48.423 1.00 80.88 144 THR A C 1
ATOM 1151 O O . THR A 1 144 ? 28.835 -1.171 -49.345 1.00 80.88 144 THR A O 1
ATOM 1154 N N . GLU A 1 145 ? 27.185 -0.168 -48.199 1.00 80.31 145 GLU A N 1
ATOM 1155 C CA . GLU A 1 145 ? 27.158 1.108 -48.936 1.00 80.31 145 GLU A CA 1
ATOM 1156 C C . GLU A 1 145 ? 27.344 2.318 -47.997 1.00 80.31 145 GLU A C 1
ATOM 1158 O O . GLU A 1 145 ? 27.204 2.182 -46.779 1.00 80.31 145 GLU A O 1
ATOM 1163 N N . GLU A 1 146 ? 27.622 3.511 -48.550 1.00 81.31 146 GLU A N 1
ATOM 1164 C CA . GLU A 1 146 ? 27.759 4.789 -47.814 1.00 81.31 146 GLU A CA 1
ATOM 1165 C C . GLU A 1 146 ? 26.408 5.299 -47.254 1.00 81.31 146 GLU A C 1
ATOM 1167 O O . GLU A 1 146 ? 25.881 6.343 -47.644 1.00 81.31 146 GLU A O 1
ATOM 1172 N N . THR A 1 147 ? 25.833 4.546 -46.317 1.00 86.81 147 THR A N 1
ATOM 1173 C CA . THR A 1 147 ? 24.554 4.846 -45.665 1.00 86.81 147 THR A CA 1
ATOM 1174 C C . THR A 1 147 ? 24.730 5.852 -44.531 1.00 86.81 147 THR A C 1
ATOM 1176 O O . THR A 1 147 ? 25.671 5.774 -43.739 1.00 86.81 147 THR A O 1
ATOM 1179 N N . HIS A 1 148 ? 23.788 6.791 -44.435 1.00 93.38 148 HIS A N 1
ATOM 1180 C CA . HIS A 1 148 ? 23.646 7.696 -43.298 1.00 93.38 148 HIS A CA 1
ATOM 1181 C C . HIS A 1 148 ? 22.614 7.129 -42.319 1.00 93.38 148 HIS A C 1
ATOM 1183 O O . HIS A 1 148 ? 21.581 6.611 -42.739 1.00 93.38 148 HIS A O 1
ATOM 1189 N N . TYR A 1 149 ? 22.879 7.245 -41.021 1.00 95.31 149 TYR A N 1
ATOM 1190 C CA . TYR A 1 149 ? 22.009 6.735 -39.963 1.00 95.31 149 TYR A CA 1
ATOM 1191 C C . TYR A 1 149 ? 21.876 7.746 -38.823 1.00 95.31 149 TYR A C 1
ATOM 1193 O O . TYR A 1 149 ? 22.763 8.576 -38.602 1.00 95.31 149 TYR A O 1
ATOM 1201 N N . ASN A 1 150 ? 20.771 7.669 -38.084 1.00 97.50 150 ASN A N 1
ATOM 1202 C CA . ASN A 1 150 ? 20.620 8.344 -36.798 1.00 97.50 150 ASN A CA 1
ATOM 1203 C C . ASN A 1 150 ? 21.054 7.394 -35.683 1.00 97.50 150 ASN A C 1
ATOM 1205 O O . ASN A 1 150 ? 20.949 6.175 -35.821 1.00 97.50 150 ASN A O 1
ATOM 1209 N N . TYR A 1 151 ? 21.492 7.944 -34.556 1.00 97.81 151 TYR A N 1
ATOM 1210 C CA . TYR A 1 151 ? 21.788 7.168 -33.358 1.00 97.81 151 TYR A CA 1
ATOM 1211 C C . TYR A 1 151 ? 21.217 7.818 -32.100 1.00 97.81 151 TYR A C 1
ATOM 1213 O O . TYR A 1 151 ? 21.062 9.040 -32.011 1.00 97.81 151 TYR A O 1
ATOM 1221 N N . ILE A 1 152 ? 20.914 6.978 -31.116 1.00 98.19 152 ILE A N 1
ATOM 1222 C CA . ILE A 1 152 ? 20.423 7.337 -29.788 1.00 98.19 152 ILE A CA 1
ATOM 1223 C C . ILE A 1 152 ? 21.282 6.582 -28.775 1.00 98.19 152 ILE A C 1
ATOM 1225 O O . ILE A 1 152 ? 21.351 5.355 -28.826 1.00 98.19 152 ILE A O 1
ATOM 1229 N N . ILE A 1 153 ? 21.904 7.304 -27.843 1.00 98.19 153 ILE A N 1
ATOM 1230 C CA . ILE A 1 153 ? 22.579 6.706 -26.685 1.00 98.19 153 ILE A CA 1
ATOM 1231 C C . ILE A 1 153 ? 21.735 7.002 -25.449 1.00 98.19 153 ILE A C 1
ATOM 1233 O O . ILE A 1 153 ? 21.485 8.165 -25.113 1.00 98.19 153 ILE A O 1
ATOM 1237 N N . SER A 1 154 ? 21.319 5.941 -24.764 1.00 97.88 154 SER A N 1
ATOM 1238 C CA . SER A 1 154 ? 20.517 6.004 -23.542 1.00 97.88 154 SER A CA 1
ATOM 1239 C C . SER A 1 154 ? 21.219 5.301 -22.388 1.00 97.88 154 SER A C 1
ATOM 1241 O O . SER A 1 154 ? 21.838 4.264 -22.585 1.00 97.88 154 SER A O 1
ATOM 1243 N N . LEU A 1 155 ? 21.076 5.836 -21.181 1.00 96.62 155 LEU A N 1
ATOM 1244 C CA . LEU A 1 155 ? 21.463 5.180 -19.935 1.00 96.62 155 LEU A CA 1
ATOM 1245 C C . LEU A 1 155 ? 20.360 4.220 -19.485 1.00 96.62 155 LEU A C 1
ATOM 1247 O O . LEU A 1 155 ? 19.191 4.607 -19.529 1.00 96.62 155 LEU A O 1
ATOM 1251 N N . SER A 1 156 ? 20.706 3.034 -18.994 1.00 95.25 156 SER A N 1
ATOM 1252 C CA . SER A 1 156 ? 19.779 2.105 -18.336 1.00 95.25 156 SER A CA 1
ATOM 1253 C C . SER A 1 156 ? 20.439 1.426 -17.132 1.00 95.25 156 SER A C 1
ATOM 1255 O O . SER A 1 156 ? 21.663 1.403 -17.027 1.00 95.25 156 SER A O 1
ATOM 1257 N N . THR A 1 157 ? 19.627 0.900 -16.217 1.00 94.19 157 THR A N 1
ATOM 1258 C CA . THR A 1 157 ? 20.048 0.068 -15.070 1.00 94.19 157 THR A CA 1
ATOM 1259 C C . THR A 1 157 ? 20.009 -1.431 -15.388 1.00 94.19 157 THR A C 1
ATOM 1261 O O . THR A 1 157 ? 20.232 -2.254 -14.509 1.00 94.19 157 THR A O 1
ATOM 1264 N N . ASP A 1 158 ? 19.675 -1.797 -16.627 1.00 91.44 158 ASP A N 1
ATOM 1265 C CA . ASP A 1 158 ? 19.631 -3.173 -17.112 1.00 91.44 158 ASP A CA 1
ATOM 1266 C C . ASP A 1 158 ? 20.074 -3.256 -18.582 1.00 91.44 158 ASP A C 1
ATOM 1268 O O . ASP A 1 158 ? 20.163 -2.246 -19.288 1.00 91.44 158 ASP A O 1
ATOM 1272 N N . ASN A 1 159 ? 20.336 -4.480 -19.042 1.00 89.56 159 ASN A N 1
ATOM 1273 C CA . ASN A 1 159 ? 20.600 -4.812 -20.442 1.00 89.56 159 ASN A CA 1
ATOM 1274 C C . ASN A 1 159 ? 19.508 -5.711 -21.063 1.00 89.56 159 ASN A C 1
ATOM 1276 O O . ASN A 1 159 ? 19.710 -6.284 -22.134 1.00 89.56 159 ASN A O 1
ATOM 1280 N N . GLU A 1 160 ? 18.339 -5.811 -20.418 1.00 87.56 160 GLU A N 1
ATOM 1281 C CA . GLU A 1 160 ? 17.204 -6.643 -20.855 1.00 87.56 160 GLU A CA 1
ATOM 1282 C C . GLU A 1 160 ? 16.096 -5.835 -21.563 1.00 87.56 160 GLU A C 1
ATOM 1284 O O . GLU A 1 160 ? 15.166 -6.411 -22.131 1.00 87.56 160 GLU A O 1
ATOM 1289 N N . GLY A 1 161 ? 16.204 -4.502 -21.584 1.00 77.88 161 GLY A N 1
ATOM 1290 C CA . GLY A 1 161 ? 15.314 -3.607 -22.334 1.00 77.88 161 GLY A CA 1
ATOM 1291 C C . GLY A 1 161 ? 14.364 -2.775 -21.473 1.00 77.88 161 GLY A C 1
ATOM 1292 O O . GLY A 1 161 ? 13.357 -2.287 -21.992 1.00 77.88 161 GLY A O 1
ATOM 1293 N N . GLY A 1 162 ? 14.657 -2.620 -20.181 1.00 79.62 162 GLY A N 1
ATOM 1294 C CA . GLY A 1 162 ? 13.833 -1.904 -19.214 1.00 79.62 162 GLY A CA 1
ATOM 1295 C C . GLY A 1 162 ? 13.945 -0.378 -19.281 1.00 79.62 162 GLY A C 1
ATOM 1296 O O . GLY A 1 162 ? 13.915 0.250 -20.346 1.00 79.62 162 GLY A O 1
ATOM 1297 N N . ALA A 1 163 ? 13.966 0.258 -18.109 1.00 85.50 163 ALA A N 1
ATOM 1298 C CA . ALA A 1 163 ? 13.854 1.709 -17.997 1.00 85.50 163 ALA A CA 1
ATOM 1299 C C . ALA A 1 163 ? 15.134 2.406 -18.482 1.00 85.50 163 ALA A C 1
ATOM 1301 O O . ALA A 1 163 ? 16.246 2.031 -18.106 1.00 85.50 163 ALA A O 1
ATOM 1302 N N . LYS A 1 164 ? 14.989 3.448 -19.313 1.00 92.12 164 LYS A N 1
ATOM 1303 C CA . LYS A 1 164 ? 16.135 4.156 -19.899 1.00 92.12 164 LYS A CA 1
ATOM 1304 C C . LYS A 1 164 ? 15.936 5.661 -20.062 1.00 92.12 164 LYS A C 1
ATOM 1306 O O . LYS A 1 164 ? 14.840 6.131 -20.366 1.00 92.12 164 LYS A O 1
ATOM 1311 N N . LYS A 1 165 ? 17.026 6.409 -19.882 1.00 92.69 165 LYS A N 1
ATOM 1312 C CA . LYS A 1 165 ? 17.125 7.870 -20.012 1.00 92.69 165 LYS A CA 1
ATOM 1313 C C . LYS A 1 165 ? 18.015 8.206 -21.205 1.00 92.69 165 LYS A C 1
ATOM 1315 O O . LYS A 1 165 ? 19.217 7.962 -21.150 1.00 92.69 165 LYS A O 1
ATOM 1320 N N . THR A 1 166 ? 17.451 8.779 -22.268 1.00 96.44 166 THR A N 1
ATOM 1321 C CA . THR A 1 166 ? 18.245 9.267 -23.407 1.00 96.44 166 THR A CA 1
ATOM 1322 C C . THR A 1 166 ? 19.252 10.313 -22.937 1.00 96.44 166 THR A C 1
ATOM 1324 O O . THR A 1 166 ? 18.875 11.285 -22.281 1.00 96.44 166 THR A O 1
ATOM 1327 N N . LEU A 1 167 ? 20.525 10.106 -23.272 1.00 96.00 167 LEU A N 1
ATOM 1328 C CA . LEU A 1 167 ? 21.624 11.014 -22.946 1.00 96.00 167 LEU A CA 1
ATOM 1329 C C . LEU A 1 167 ? 21.986 11.911 -24.132 1.00 96.00 167 LEU A C 1
ATOM 1331 O O . LEU A 1 167 ? 22.242 13.099 -23.952 1.00 96.00 167 LEU A O 1
ATOM 1335 N N . THR A 1 168 ? 22.009 11.353 -25.345 1.00 97.44 168 THR A N 1
ATOM 1336 C CA . THR A 1 168 ? 22.274 12.108 -26.576 1.00 97.44 168 THR A CA 1
ATOM 1337 C C . THR A 1 168 ? 21.660 11.431 -27.802 1.00 97.44 168 THR A C 1
ATOM 1339 O O . THR A 1 168 ? 21.362 10.233 -27.792 1.00 97.44 168 THR A O 1
ATOM 1342 N N . THR A 1 169 ? 21.477 12.212 -28.864 1.00 98.00 169 THR A N 1
ATOM 1343 C CA . THR A 1 169 ? 21.048 11.765 -30.190 1.00 98.00 169 THR A CA 1
ATOM 1344 C C . THR A 1 169 ? 21.898 12.444 -31.260 1.00 98.00 169 THR A C 1
ATOM 1346 O O . THR A 1 169 ? 22.327 13.588 -31.094 1.00 98.00 169 THR A O 1
ATOM 1349 N N . GLY A 1 170 ? 22.143 11.759 -32.373 1.00 97.25 170 GLY A N 1
ATOM 1350 C CA . GLY A 1 170 ? 22.942 12.306 -33.465 1.00 97.25 170 GLY A CA 1
ATOM 1351 C C . GLY A 1 170 ? 22.707 11.606 -34.795 1.00 97.25 170 GLY A C 1
ATOM 1352 O O . GLY A 1 170 ? 21.818 10.768 -34.928 1.00 97.25 170 GLY A O 1
ATOM 1353 N N . TYR A 1 171 ? 23.520 11.974 -35.782 1.00 96.44 171 TYR A N 1
ATOM 1354 C CA . TYR A 1 171 ? 23.571 11.353 -37.102 1.00 96.44 171 TYR A CA 1
ATOM 1355 C C . TYR A 1 171 ? 25.028 11.084 -37.484 1.00 96.44 171 TYR A C 1
ATOM 1357 O O . TYR A 1 171 ? 25.930 11.807 -37.052 1.00 96.44 171 TYR A O 1
ATOM 1365 N N . ALA A 1 172 ? 25.259 10.047 -38.282 1.00 96.62 172 ALA A N 1
ATOM 1366 C CA . ALA A 1 172 ? 26.582 9.638 -38.739 1.00 96.62 172 ALA A CA 1
ATOM 1367 C C . ALA A 1 172 ? 26.499 8.869 -40.072 1.00 96.62 172 ALA A C 1
ATOM 1369 O O . ALA A 1 172 ? 25.418 8.692 -40.638 1.00 96.62 172 ALA A O 1
ATOM 1370 N N . TYR A 1 173 ? 27.657 8.450 -40.583 1.00 95.06 173 TYR A N 1
ATOM 1371 C CA . TYR A 1 173 ? 27.803 7.640 -41.795 1.00 95.06 173 TYR A CA 1
ATOM 1372 C C . TYR A 1 173 ? 28.434 6.296 -41.439 1.00 95.06 173 TYR A C 1
ATOM 1374 O O . TYR A 1 173 ? 29.277 6.226 -40.541 1.00 95.06 173 TYR A O 1
ATOM 1382 N N . ALA A 1 174 ? 28.020 5.233 -42.126 1.00 93.94 174 ALA A N 1
ATOM 1383 C CA . ALA A 1 174 ? 28.569 3.897 -41.928 1.00 93.94 174 ALA A CA 1
ATOM 1384 C C . ALA A 1 174 ? 30.054 3.819 -42.320 1.00 93.94 174 ALA A C 1
ATOM 1386 O O . ALA A 1 174 ? 30.570 4.641 -43.082 1.00 93.94 174 ALA A O 1
ATOM 1387 N N . ASN A 1 175 ? 30.743 2.804 -41.797 1.00 93.50 175 ASN A N 1
ATOM 1388 C CA . ASN A 1 175 ? 32.160 2.512 -42.038 1.00 93.50 175 ASN A CA 1
ATOM 1389 C C . ASN A 1 175 ? 33.115 3.630 -41.566 1.00 93.50 175 ASN A C 1
ATOM 1391 O O . ASN A 1 175 ? 34.236 3.758 -42.057 1.00 93.50 175 ASN A O 1
ATOM 1395 N N . SER A 1 176 ? 32.670 4.455 -40.612 1.00 92.81 176 SER A N 1
ATOM 1396 C CA . SER A 1 176 ? 33.441 5.529 -39.976 1.00 92.81 176 SER A CA 1
ATOM 1397 C C . SER A 1 176 ? 33.228 5.504 -38.462 1.00 92.81 176 SER A C 1
ATOM 1399 O O . SER A 1 176 ? 32.095 5.378 -38.003 1.00 92.81 176 SER A O 1
ATOM 1401 N N . ASN A 1 177 ? 34.306 5.643 -37.684 1.00 95.69 177 ASN A N 1
ATOM 1402 C CA . ASN A 1 177 ? 34.225 5.674 -36.222 1.00 95.69 177 ASN A CA 1
ATOM 1403 C C . ASN A 1 177 ? 33.545 6.963 -35.740 1.00 95.69 177 ASN A C 1
ATOM 1405 O O . ASN A 1 177 ? 33.926 8.061 -36.160 1.00 95.69 177 ASN A O 1
ATOM 1409 N N . VAL A 1 178 ? 32.583 6.832 -34.831 1.00 97.75 178 VAL A N 1
ATOM 1410 C CA . VAL A 1 178 ? 31.902 7.945 -34.170 1.00 97.75 178 VAL A CA 1
ATOM 1411 C C . VAL A 1 178 ? 32.448 8.074 -32.755 1.00 97.75 178 VAL A C 1
ATOM 1413 O O . VAL A 1 178 ? 32.269 7.185 -31.930 1.00 97.75 178 VAL A O 1
ATOM 1416 N N . SER A 1 179 ? 33.088 9.208 -32.485 1.00 97.44 179 SER A N 1
ATOM 1417 C CA . SER A 1 179 ? 33.635 9.568 -31.175 1.00 97.44 179 SER A CA 1
ATOM 1418 C C . SER A 1 179 ? 32.852 10.740 -30.599 1.00 97.44 179 SER A C 1
ATOM 1420 O O . SER A 1 179 ? 32.593 11.718 -31.310 1.00 97.44 179 SER A O 1
ATOM 1422 N N . GLY A 1 180 ? 32.510 10.697 -29.313 1.00 96.69 180 GLY A N 1
ATOM 1423 C CA . GLY A 1 180 ? 31.765 11.783 -28.683 1.00 96.69 180 GLY A CA 1
ATOM 1424 C C . GLY A 1 180 ? 31.870 11.827 -27.166 1.00 96.69 180 GLY A C 1
ATOM 1425 O O . GLY A 1 180 ? 32.415 10.938 -26.518 1.00 96.69 180 GLY A O 1
ATOM 1426 N N . THR A 1 181 ? 31.329 12.901 -26.593 1.00 97.75 181 THR A N 1
ATOM 1427 C CA . THR A 1 181 ? 31.343 13.144 -25.149 1.00 97.75 181 THR A CA 1
ATOM 1428 C C . THR A 1 181 ? 29.955 13.563 -24.680 1.00 97.75 181 THR A C 1
ATOM 1430 O O . THR A 1 181 ? 29.297 14.393 -25.310 1.00 97.75 181 THR A O 1
ATOM 1433 N N . ILE A 1 182 ? 29.512 12.987 -23.568 1.00 96.62 182 ILE A N 1
ATOM 1434 C CA . ILE A 1 182 ? 28.208 13.195 -22.941 1.00 96.62 182 ILE A CA 1
ATOM 1435 C C . ILE A 1 182 ? 28.443 13.811 -21.565 1.00 96.62 182 ILE A C 1
ATOM 1437 O O . ILE A 1 182 ? 29.215 13.272 -20.777 1.00 96.62 182 ILE A O 1
ATOM 1441 N N . ASN A 1 183 ? 27.752 14.905 -21.244 1.00 93.69 183 ASN A N 1
ATOM 1442 C CA . ASN A 1 183 ? 27.702 15.384 -19.866 1.00 93.69 183 ASN A CA 1
ATOM 1443 C C . ASN A 1 183 ? 26.694 14.543 -19.062 1.00 93.69 183 ASN A C 1
ATOM 1445 O O . ASN A 1 183 ? 25.534 14.413 -19.456 1.00 93.69 183 ASN A O 1
ATOM 1449 N N . ILE A 1 184 ? 27.150 13.988 -17.940 1.00 93.25 184 ILE A N 1
ATOM 1450 C CA . ILE A 1 184 ? 26.370 13.138 -17.035 1.00 93.25 184 ILE A CA 1
ATOM 1451 C C . ILE A 1 184 ? 26.195 13.752 -15.633 1.00 93.25 184 ILE A C 1
ATOM 1453 O O . ILE A 1 184 ? 25.794 13.047 -14.713 1.00 93.25 184 ILE A O 1
ATOM 1457 N N . SER A 1 185 ? 26.384 15.070 -15.462 1.00 89.75 185 SER A N 1
ATOM 1458 C CA . SER A 1 185 ? 26.163 15.768 -14.175 1.00 89.75 185 SER A CA 1
ATOM 1459 C C . SER A 1 185 ? 24.730 15.629 -13.646 1.00 89.75 185 SER A C 1
ATOM 1461 O O . SER A 1 185 ? 24.485 15.804 -12.457 1.00 89.75 185 SER A O 1
ATOM 1463 N N . ASN A 1 186 ? 23.781 15.309 -14.533 1.00 87.88 186 ASN A N 1
ATOM 1464 C CA . ASN A 1 186 ? 22.363 15.104 -14.234 1.00 87.88 186 ASN A CA 1
ATOM 1465 C C . ASN A 1 186 ? 21.990 13.600 -14.188 1.00 87.88 186 ASN A C 1
ATOM 1467 O O . ASN A 1 186 ? 20.846 13.225 -14.468 1.00 87.88 186 ASN A O 1
ATOM 1471 N N . VAL A 1 187 ? 22.955 12.718 -13.913 1.00 91.69 187 VAL A N 1
ATOM 1472 C CA . VAL A 1 187 ? 22.768 11.273 -13.674 1.00 91.69 187 VAL A CA 1
ATOM 1473 C C . VAL A 1 187 ? 22.936 10.989 -12.179 1.00 91.69 187 VAL A C 1
ATOM 1475 O O . VAL A 1 187 ? 23.758 11.617 -11.522 1.00 91.69 187 VAL A O 1
ATOM 1478 N N . ASN A 1 188 ? 22.142 10.079 -11.615 1.00 91.69 188 ASN A N 1
ATOM 1479 C CA . ASN A 1 188 ? 22.228 9.745 -10.191 1.00 91.69 188 ASN A CA 1
ATOM 1480 C C . ASN A 1 188 ? 23.409 8.810 -9.895 1.00 91.69 188 ASN A C 1
ATOM 1482 O O . ASN A 1 188 ? 23.943 8.172 -10.796 1.00 91.69 188 ASN A O 1
ATOM 1486 N N . THR A 1 189 ? 23.823 8.729 -8.631 1.00 90.50 189 THR A N 1
ATOM 1487 C CA . THR A 1 189 ? 24.818 7.736 -8.205 1.00 90.50 189 THR A CA 1
ATOM 1488 C C . THR A 1 189 ? 24.230 6.328 -8.311 1.00 90.50 189 THR A C 1
ATOM 1490 O O . THR A 1 189 ? 23.154 6.072 -7.767 1.00 90.50 189 THR A O 1
ATOM 1493 N N . HIS A 1 190 ? 24.925 5.420 -8.997 1.00 91.44 190 HIS A N 1
ATOM 1494 C CA . HIS A 1 190 ? 24.552 4.010 -9.108 1.00 91.44 190 HIS A CA 1
ATOM 1495 C C . HIS A 1 190 ? 25.768 3.139 -9.451 1.00 91.44 190 HIS A C 1
ATOM 1497 O O . HIS A 1 190 ? 26.660 3.566 -10.186 1.00 91.44 190 HIS A O 1
ATOM 1503 N N . ASP A 1 191 ? 25.788 1.909 -8.941 1.00 92.75 191 ASP A N 1
ATOM 1504 C CA . ASP A 1 191 ? 26.936 1.009 -9.081 1.00 92.75 191 ASP A CA 1
ATOM 1505 C C . ASP A 1 191 ? 26.967 0.256 -10.423 1.00 92.75 191 ASP A C 1
ATOM 1507 O O . ASP A 1 191 ? 28.047 -0.136 -10.866 1.00 92.75 191 ASP A O 1
ATOM 1511 N N . GLU A 1 192 ? 25.819 0.081 -11.088 1.00 95.44 192 GLU A N 1
ATOM 1512 C CA . GLU A 1 192 ? 25.691 -0.711 -12.318 1.00 95.44 192 GLU A CA 1
ATOM 1513 C C . GLU A 1 192 ? 24.759 -0.033 -13.339 1.00 95.44 192 GLU A C 1
ATOM 1515 O O . GLU A 1 192 ? 23.549 -0.245 -13.374 1.00 95.44 192 GLU A O 1
ATOM 1520 N N . TYR A 1 193 ? 25.337 0.821 -14.185 1.00 96.31 193 TYR A N 1
ATOM 1521 C CA . TYR A 1 193 ? 24.688 1.355 -15.380 1.00 96.31 193 TYR A CA 1
ATOM 1522 C C . TYR A 1 193 ? 25.198 0.673 -16.650 1.00 96.31 193 TYR A C 1
ATOM 1524 O O . TYR A 1 193 ? 26.359 0.281 -16.743 1.00 96.31 193 TYR A O 1
ATOM 1532 N N . TYR A 1 194 ? 24.346 0.647 -17.670 1.00 97.00 194 TYR A N 1
ATOM 1533 C CA . TYR A 1 194 ? 24.692 0.325 -19.050 1.00 97.00 194 TYR A CA 1
ATOM 1534 C C . TYR A 1 194 ? 24.378 1.524 -19.947 1.00 97.00 194 TYR A C 1
ATOM 1536 O O . TYR A 1 194 ? 23.387 2.233 -19.735 1.00 97.00 194 TYR A O 1
ATOM 1544 N N . LEU A 1 195 ? 25.180 1.736 -20.991 1.00 97.50 195 LEU A N 1
ATOM 1545 C CA . LEU A 1 195 ? 24.733 2.513 -22.142 1.00 97.50 195 LEU A CA 1
ATOM 1546 C C . LEU A 1 195 ? 24.093 1.578 -23.163 1.00 97.50 195 LEU A C 1
ATOM 1548 O O . LEU A 1 195 ? 24.612 0.504 -23.436 1.00 97.50 195 LEU A O 1
ATOM 1552 N N . GLN A 1 196 ? 23.003 2.022 -23.773 1.00 97.56 196 GLN A N 1
ATOM 1553 C CA . GLN A 1 196 ? 22.336 1.359 -24.884 1.00 97.56 196 GLN A CA 1
ATOM 1554 C C . GLN A 1 196 ? 22.444 2.247 -26.124 1.00 97.56 196 GLN A C 1
ATOM 1556 O O . GLN A 1 196 ? 21.770 3.280 -26.205 1.00 97.56 196 GLN A O 1
ATOM 1561 N N . LEU A 1 197 ? 23.255 1.834 -27.096 1.00 97.94 197 LEU A N 1
ATOM 1562 C CA . LEU A 1 197 ? 23.310 2.429 -28.428 1.00 97.94 197 LEU A CA 1
ATOM 1563 C C . LEU A 1 197 ? 22.216 1.794 -29.291 1.00 97.94 197 LEU A C 1
ATOM 1565 O O . LEU A 1 197 ? 22.172 0.579 -29.452 1.00 97.94 197 LEU A O 1
ATOM 1569 N N . TYR A 1 198 ? 21.337 2.626 -29.841 1.00 96.69 198 TYR A N 1
ATOM 1570 C CA . TYR A 1 198 ? 20.378 2.260 -30.883 1.00 96.69 198 TYR A CA 1
ATOM 1571 C C . TYR A 1 198 ? 20.692 3.077 -32.132 1.00 96.69 198 TYR A C 1
ATOM 1573 O O . TYR A 1 198 ? 20.808 4.303 -32.038 1.00 96.69 198 TYR A O 1
ATOM 1581 N N . VAL A 1 199 ? 20.816 2.425 -33.285 1.00 96.69 199 VAL A N 1
ATOM 1582 C CA . VAL A 1 199 ? 21.074 3.082 -34.577 1.00 96.69 199 VAL A CA 1
ATOM 1583 C C . VAL A 1 199 ? 19.963 2.749 -35.559 1.00 96.69 199 VAL A C 1
ATOM 1585 O O . VAL A 1 199 ? 19.487 1.620 -35.559 1.00 96.69 199 VAL A O 1
ATOM 1588 N N . ASN A 1 200 ? 19.545 3.703 -36.396 1.00 93.62 200 ASN A N 1
ATOM 1589 C CA . ASN A 1 200 ? 18.555 3.450 -37.444 1.00 93.62 200 ASN A CA 1
ATOM 1590 C C . ASN A 1 200 ? 18.831 4.200 -38.754 1.00 93.62 200 ASN A C 1
ATOM 1592 O O . ASN A 1 200 ? 19.371 5.307 -38.767 1.00 93.62 200 ASN A O 1
ATOM 1596 N N . TYR A 1 201 ? 18.390 3.624 -39.868 1.00 91.81 201 TYR A N 1
ATOM 1597 C CA . TYR A 1 201 ? 18.180 4.347 -41.120 1.00 91.81 201 TYR A CA 1
ATOM 1598 C C . TYR A 1 201 ? 16.829 3.969 -41.736 1.00 91.81 201 TYR A C 1
ATOM 1600 O O . TYR A 1 201 ? 16.251 2.927 -41.424 1.00 91.81 201 TYR A O 1
ATOM 1608 N N . TYR A 1 202 ? 16.304 4.849 -42.588 1.00 85.50 202 TYR A N 1
ATOM 1609 C CA . TYR A 1 202 ? 15.008 4.667 -43.239 1.00 85.50 202 TYR A CA 1
ATOM 1610 C C . TYR A 1 202 ? 15.180 4.580 -44.750 1.00 85.50 202 TYR A C 1
ATOM 1612 O O . TYR A 1 202 ? 15.692 5.510 -45.372 1.00 85.50 202 TYR A O 1
ATOM 1620 N N . GLU A 1 203 ? 14.686 3.504 -45.357 1.00 78.31 203 GLU A N 1
ATOM 1621 C CA . GLU A 1 203 ? 14.703 3.335 -46.810 1.00 78.31 203 GLU A CA 1
ATOM 1622 C C . GLU A 1 203 ? 13.441 2.619 -47.301 1.00 78.31 203 GLU A C 1
ATOM 1624 O O . GLU A 1 203 ? 12.906 1.737 -46.635 1.00 78.31 203 GLU A O 1
ATOM 1629 N N . ASN A 1 204 ? 12.917 3.025 -48.462 1.00 73.75 204 ASN A N 1
ATOM 1630 C CA . ASN A 1 204 ? 11.671 2.506 -49.055 1.00 73.75 204 ASN A CA 1
ATOM 1631 C C . ASN A 1 204 ? 10.429 2.537 -48.126 1.00 73.75 204 ASN A C 1
ATOM 1633 O O . ASN A 1 204 ? 9.419 1.904 -48.427 1.00 73.75 204 ASN A O 1
ATOM 1637 N N . GLY A 1 205 ? 10.477 3.302 -47.028 1.00 69.31 205 GLY A N 1
ATOM 1638 C CA . GLY A 1 205 ? 9.426 3.365 -46.004 1.00 69.31 205 GLY A CA 1
ATOM 1639 C C . GLY A 1 205 ? 9.568 2.349 -44.863 1.00 69.31 205 GLY A C 1
ATOM 1640 O O . GLY A 1 205 ? 8.679 2.282 -44.019 1.00 69.31 205 GLY A O 1
ATOM 1641 N N . LEU A 1 206 ? 10.664 1.586 -44.823 1.00 68.00 206 LEU A N 1
ATOM 1642 C CA . LEU A 1 206 ? 11.024 0.671 -43.739 1.00 68.00 206 LEU A CA 1
ATOM 1643 C C . LEU A 1 206 ? 12.140 1.270 -42.874 1.00 68.00 206 LEU A C 1
ATOM 1645 O O . LEU A 1 206 ? 12.959 2.049 -43.362 1.00 68.00 206 LEU A O 1
ATOM 1649 N N . GLU A 1 207 ? 12.158 0.894 -41.597 1.00 81.06 207 GLU A N 1
ATOM 1650 C CA . GLU A 1 207 ? 13.234 1.196 -40.651 1.00 81.06 207 GLU A CA 1
ATOM 1651 C C . GLU A 1 207 ? 14.158 -0.018 -40.534 1.00 81.06 207 GLU A C 1
ATOM 1653 O O . GLU A 1 207 ? 13.700 -1.124 -40.242 1.00 81.06 207 GLU A O 1
ATOM 1658 N N . TYR A 1 208 ? 15.452 0.204 -40.737 1.00 85.12 208 TYR A N 1
ATOM 1659 C CA . TYR A 1 208 ? 16.513 -0.766 -40.487 1.00 85.12 208 TYR A CA 1
ATOM 1660 C C . TYR A 1 208 ? 17.305 -0.275 -39.280 1.00 85.12 208 TYR A C 1
ATOM 1662 O O . TYR A 1 208 ? 17.713 0.887 -39.251 1.00 85.12 208 TYR A O 1
ATOM 1670 N N . PHE A 1 209 ? 17.496 -1.132 -38.279 1.00 91.44 209 PHE A N 1
ATOM 1671 C CA . PHE A 1 209 ? 18.102 -0.748 -37.008 1.00 91.44 209 PHE A CA 1
ATOM 1672 C C . PHE A 1 209 ? 19.004 -1.840 -36.435 1.00 91.44 209 PHE A C 1
ATOM 1674 O O . PHE A 1 209 ? 18.860 -3.012 -36.782 1.00 91.44 209 PHE A O 1
ATOM 1681 N N . ASP A 1 210 ? 19.872 -1.440 -35.508 1.00 93.25 210 ASP A N 1
ATOM 1682 C CA . ASP A 1 210 ? 20.612 -2.341 -34.622 1.00 93.25 210 ASP A CA 1
ATOM 1683 C C . ASP A 1 210 ? 20.711 -1.744 -33.204 1.00 93.25 210 ASP A C 1
ATOM 1685 O O . ASP A 1 210 ? 20.516 -0.536 -33.008 1.00 93.25 210 ASP A O 1
ATOM 1689 N N . LEU A 1 211 ? 20.955 -2.592 -32.203 1.00 94.56 211 LEU A N 1
ATOM 1690 C CA . LEU A 1 211 ? 20.973 -2.229 -30.786 1.00 94.56 211 LEU A CA 1
ATOM 1691 C C . LEU A 1 211 ? 22.040 -3.025 -30.026 1.00 94.56 211 LEU A C 1
ATOM 1693 O O . LEU A 1 211 ? 21.962 -4.247 -29.926 1.00 94.56 211 LEU A O 1
ATOM 1697 N N . VAL A 1 212 ? 22.982 -2.311 -29.405 1.00 95.56 212 VAL A N 1
ATOM 1698 C CA . VAL A 1 212 ? 24.046 -2.886 -28.567 1.00 95.56 212 VAL A CA 1
ATOM 1699 C C . VAL A 1 212 ? 24.107 -2.169 -27.218 1.00 95.56 212 VAL A C 1
ATOM 1701 O O . VAL A 1 212 ? 23.946 -0.949 -27.128 1.00 95.56 212 VAL A O 1
ATOM 1704 N N . TYR A 1 213 ? 24.359 -2.940 -26.161 1.00 96.31 213 TYR A N 1
ATOM 1705 C CA . TYR A 1 213 ? 24.688 -2.427 -24.834 1.00 96.31 213 TYR A CA 1
ATOM 1706 C C . TYR A 1 213 ? 26.208 -2.391 -24.630 1.00 96.31 213 TYR A C 1
ATOM 1708 O O . TYR A 1 213 ? 26.916 -3.271 -25.117 1.00 96.31 213 TYR A O 1
ATOM 1716 N N . SER A 1 214 ? 26.700 -1.396 -23.893 1.00 96.25 214 SER A N 1
ATOM 1717 C CA . SER A 1 214 ? 28.074 -1.385 -23.383 1.00 96.25 214 SER A CA 1
ATOM 1718 C C . SER A 1 214 ? 28.275 -2.453 -22.298 1.00 96.25 214 SER A C 1
ATOM 1720 O O . SER A 1 214 ? 27.310 -2.968 -21.732 1.00 96.25 214 SER A O 1
ATOM 1722 N N . GLU A 1 215 ? 29.528 -2.697 -21.914 1.00 94.94 215 GLU A N 1
ATOM 1723 C CA . GLU A 1 215 ? 29.842 -3.254 -20.588 1.00 94.94 215 GLU A CA 1
ATOM 1724 C C . GLU A 1 215 ? 29.250 -2.373 -19.465 1.00 94.94 215 GLU A C 1
ATOM 1726 O O . GLU A 1 215 ? 28.981 -1.180 -19.679 1.00 94.94 215 GLU A O 1
ATOM 1731 N N . SER A 1 216 ? 29.043 -2.942 -18.271 1.00 96.44 216 SER A N 1
ATOM 1732 C CA . SER A 1 216 ? 28.525 -2.176 -17.130 1.00 96.44 216 SER A CA 1
ATOM 1733 C C . SER A 1 216 ? 29.565 -1.223 -16.536 1.00 96.44 216 SER A C 1
ATOM 1735 O O . SER A 1 216 ? 30.770 -1.485 -16.533 1.00 96.44 216 SER A O 1
ATOM 1737 N N . PHE A 1 217 ? 29.091 -0.095 -16.007 1.00 95.44 217 PHE A N 1
ATOM 1738 C CA . PHE A 1 217 ? 29.921 0.907 -15.344 1.00 95.44 217 PHE A CA 1
ATOM 1739 C C . PHE A 1 217 ? 29.223 1.517 -14.126 1.00 95.44 217 PHE A C 1
ATOM 1741 O O . PHE A 1 217 ? 28.024 1.786 -14.137 1.00 95.44 217 PHE A O 1
ATOM 1748 N N . SER A 1 218 ? 30.001 1.797 -13.083 1.00 94.44 218 SER A N 1
ATOM 1749 C CA . SER A 1 218 ? 29.545 2.560 -11.920 1.00 94.44 218 SER A CA 1
ATOM 1750 C C . SER A 1 218 ? 29.689 4.061 -12.172 1.00 94.44 218 SER A C 1
ATOM 1752 O O . SER A 1 218 ? 30.673 4.506 -12.770 1.00 94.44 218 SER A O 1
ATOM 1754 N N . TYR A 1 219 ? 28.763 4.867 -11.655 1.00 93.31 219 TYR A N 1
ATOM 1755 C CA . TYR A 1 219 ? 28.890 6.323 -11.627 1.00 93.31 219 TYR A CA 1
ATOM 1756 C C . TYR A 1 219 ? 28.532 6.878 -10.249 1.00 93.31 219 TYR A C 1
ATOM 1758 O O . TYR A 1 219 ? 27.515 6.520 -9.663 1.00 93.31 219 TYR A O 1
ATOM 1766 N N . VAL A 1 220 ? 29.359 7.799 -9.752 1.00 90.31 220 VAL A N 1
ATOM 1767 C CA . VAL A 1 220 ? 29.112 8.551 -8.517 1.00 90.31 220 VAL A CA 1
ATOM 1768 C C . VAL A 1 220 ? 29.026 10.026 -8.879 1.00 90.31 220 VAL A C 1
ATOM 1770 O O . VAL A 1 220 ? 30.001 10.607 -9.363 1.00 90.31 220 VAL A O 1
ATOM 1773 N N . ASN A 1 221 ? 27.865 10.636 -8.648 1.00 89.25 221 ASN A N 1
ATOM 1774 C CA . ASN A 1 221 ? 27.692 12.067 -8.862 1.00 89.25 221 ASN A CA 1
ATOM 1775 C C . ASN A 1 221 ? 28.430 12.851 -7.762 1.00 89.25 221 ASN A C 1
ATOM 1777 O O . ASN A 1 221 ? 28.387 12.488 -6.587 1.00 89.25 221 ASN A O 1
ATOM 1781 N N . LYS A 1 222 ? 29.117 13.936 -8.137 1.00 86.75 222 LYS A N 1
ATOM 1782 C CA . LYS A 1 222 ? 29.837 14.810 -7.195 1.00 86.75 222 LYS A CA 1
ATOM 1783 C C . LYS A 1 222 ? 28.918 15.825 -6.506 1.00 86.75 222 LYS A C 1
ATOM 1785 O O . LYS A 1 222 ? 29.301 16.413 -5.495 1.00 86.75 222 LYS A O 1
ATOM 1790 N N . THR A 1 223 ? 27.726 16.044 -7.058 1.00 86.00 223 THR A N 1
ATOM 1791 C CA . THR A 1 223 ? 26.680 16.901 -6.504 1.00 86.00 223 THR A CA 1
ATOM 1792 C C . THR A 1 223 ? 25.999 16.169 -5.355 1.00 86.00 223 THR A C 1
ATOM 1794 O O . THR A 1 223 ? 25.147 15.309 -5.566 1.00 86.00 223 THR A O 1
ATOM 1797 N N . TYR A 1 224 ? 26.371 16.523 -4.128 1.00 85.75 224 TYR A N 1
ATOM 1798 C CA . TYR A 1 224 ? 25.639 16.109 -2.936 1.00 85.75 224 TYR A CA 1
ATOM 1799 C C . TYR A 1 224 ? 24.271 16.804 -2.892 1.00 85.75 224 TYR A C 1
ATOM 1801 O O . TYR A 1 224 ? 24.191 18.017 -3.088 1.00 85.75 224 TYR A O 1
ATOM 1809 N N . VAL A 1 225 ? 23.217 16.041 -2.601 1.00 90.88 225 VAL A N 1
ATOM 1810 C CA . VAL A 1 225 ? 21.878 16.552 -2.286 1.00 90.88 225 VAL A CA 1
ATOM 1811 C C . VAL A 1 225 ? 21.549 16.117 -0.871 1.00 90.88 225 VAL A C 1
ATOM 1813 O O . VAL A 1 225 ? 21.626 14.930 -0.545 1.00 90.88 225 VAL A O 1
ATOM 1816 N N . SER A 1 226 ? 21.198 17.080 -0.029 1.00 93.94 226 SER A N 1
ATOM 1817 C CA . SER A 1 226 ? 20.844 16.829 1.362 1.00 93.94 226 SER A CA 1
ATOM 1818 C C . SER A 1 226 ? 19.594 15.942 1.435 1.00 93.94 226 SER A C 1
ATOM 1820 O O . SER A 1 226 ? 18.605 16.249 0.766 1.00 93.94 226 SER A O 1
ATOM 1822 N N . PRO A 1 227 ? 19.586 14.867 2.243 1.00 95.50 227 PRO A N 1
ATOM 1823 C CA . PRO A 1 227 ? 18.351 14.165 2.571 1.00 95.50 227 PRO A CA 1
ATOM 1824 C C . PRO A 1 227 ? 17.462 15.032 3.476 1.00 95.50 227 PRO A C 1
ATOM 1826 O O . PRO A 1 227 ? 17.893 16.072 3.987 1.00 95.50 227 PRO A O 1
ATOM 1829 N N . VAL A 1 228 ? 16.227 14.583 3.722 1.00 96.00 228 VAL A N 1
ATOM 1830 C CA . VAL A 1 228 ? 15.456 15.090 4.869 1.00 96.00 228 VAL A CA 1
ATOM 1831 C C . VAL A 1 228 ? 16.223 14.813 6.164 1.00 96.00 228 VAL A C 1
ATOM 1833 O O . VAL A 1 228 ? 16.863 13.770 6.302 1.00 96.00 228 VAL A O 1
ATOM 1836 N N . SER A 1 229 ? 16.198 15.758 7.103 1.00 96.19 229 SER A N 1
ATOM 1837 C CA . SER A 1 229 ? 16.963 15.635 8.354 1.00 96.19 229 SER A CA 1
ATOM 1838 C C . SER A 1 229 ? 16.311 14.704 9.379 1.00 96.19 229 SER A C 1
ATOM 1840 O O . SER A 1 229 ? 17.022 14.098 10.178 1.00 96.19 229 SER A O 1
ATOM 1842 N N . ASP A 1 230 ? 14.983 14.589 9.339 1.00 96.81 230 ASP A N 1
ATOM 1843 C CA . ASP A 1 230 ? 14.164 13.581 10.014 1.00 96.81 230 ASP A CA 1
ATOM 1844 C C . ASP A 1 230 ? 12.764 13.531 9.347 1.00 96.81 230 ASP A C 1
ATOM 1846 O O . ASP A 1 230 ? 12.542 14.185 8.325 1.00 96.81 230 ASP A O 1
ATOM 1850 N N . PHE A 1 231 ? 11.812 12.782 9.906 1.00 97.06 231 PHE A N 1
ATOM 1851 C CA . PHE A 1 231 ? 10.370 12.971 9.691 1.00 97.06 231 PHE A CA 1
ATOM 1852 C C . PHE A 1 231 ? 9.541 12.403 10.854 1.00 97.06 231 PHE A C 1
ATOM 1854 O O . PHE A 1 231 ? 9.911 11.397 11.467 1.00 97.06 231 PHE A O 1
ATOM 1861 N N . ASP A 1 232 ? 8.404 13.033 11.145 1.00 97.69 232 ASP A N 1
ATOM 1862 C CA . ASP A 1 232 ? 7.446 12.573 12.152 1.00 97.69 232 ASP A CA 1
ATOM 1863 C C . ASP A 1 232 ? 6.565 11.441 11.594 1.00 97.69 232 ASP A C 1
ATOM 1865 O O . ASP A 1 232 ? 6.208 11.428 10.411 1.00 97.69 232 ASP A O 1
ATOM 1869 N N . ILE A 1 233 ? 6.184 10.498 12.460 1.00 98.25 233 ILE A N 1
ATOM 1870 C CA . ILE A 1 233 ? 5.297 9.371 12.138 1.00 98.25 233 ILE A CA 1
ATOM 1871 C C . ILE A 1 233 ? 4.189 9.303 13.186 1.00 98.25 233 ILE A C 1
ATOM 1873 O O . ILE A 1 233 ? 4.483 9.250 14.381 1.00 98.25 233 ILE A O 1
ATOM 1877 N N . THR A 1 234 ? 2.932 9.234 12.737 1.00 98.25 234 THR A N 1
ATOM 1878 C CA . THR A 1 234 ? 1.776 8.922 13.593 1.00 98.25 234 THR A CA 1
ATOM 1879 C C . THR A 1 234 ? 0.995 7.740 13.027 1.00 98.25 234 THR A C 1
ATOM 1881 O O . THR A 1 234 ? 0.466 7.807 11.921 1.00 98.25 234 THR A O 1
ATOM 1884 N N . VAL A 1 235 ? 0.931 6.646 13.781 1.00 97.38 235 VAL A N 1
ATOM 1885 C CA . VAL A 1 235 ? 0.210 5.413 13.438 1.00 97.38 235 VAL A CA 1
ATOM 1886 C C . VAL A 1 235 ? -1.199 5.460 14.031 1.00 97.38 235 VAL A C 1
ATOM 1888 O O . VAL A 1 235 ? -1.361 5.849 15.185 1.00 97.38 235 VAL A O 1
ATOM 1891 N N . TYR A 1 236 ? -2.197 4.997 13.279 1.00 95.56 236 TYR A N 1
ATOM 1892 C CA . TYR A 1 236 ? -3.599 4.878 13.693 1.00 95.56 236 TYR A CA 1
ATOM 1893 C C . TYR A 1 236 ? -4.046 3.404 13.658 1.00 95.56 236 TYR A C 1
ATOM 1895 O O . TYR A 1 236 ? -4.663 2.974 12.675 1.00 95.56 236 TYR A O 1
ATOM 1903 N N . PRO A 1 237 ? -3.742 2.591 14.693 1.00 90.94 237 PRO A N 1
ATOM 1904 C CA . PRO A 1 237 ? -3.865 1.134 14.604 1.00 90.94 237 PRO A CA 1
ATOM 1905 C C . PRO A 1 237 ? -5.289 0.637 14.340 1.00 90.94 237 PRO A C 1
ATOM 1907 O O . PRO A 1 237 ? -5.469 -0.295 13.562 1.00 90.94 237 PRO A O 1
ATOM 1910 N N . SER A 1 238 ? -6.303 1.298 14.910 1.00 87.81 238 SER A N 1
ATOM 1911 C CA . SER A 1 238 ? -7.726 0.960 14.728 1.00 87.81 238 SER A CA 1
ATOM 1912 C C . SER A 1 238 ? -8.252 1.170 13.302 1.00 87.81 238 SER A C 1
ATOM 1914 O O . SER A 1 238 ? -9.337 0.699 12.973 1.00 87.81 238 SER A O 1
ATOM 1916 N N . THR A 1 239 ? -7.500 1.861 12.439 1.00 91.12 239 THR A N 1
ATOM 1917 C CA . THR A 1 239 ? -7.888 2.135 11.041 1.00 91.12 239 THR A CA 1
ATOM 1918 C C . THR A 1 239 ? -6.825 1.730 10.016 1.00 91.12 239 THR A C 1
ATOM 1920 O O . THR A 1 239 ? -7.042 1.895 8.820 1.00 91.12 239 THR A O 1
ATOM 1923 N N . SER A 1 240 ? -5.702 1.156 10.466 1.00 94.81 240 SER A N 1
ATOM 1924 C CA . SER A 1 240 ? -4.567 0.716 9.636 1.00 94.81 240 SER A CA 1
ATOM 1925 C C . SER A 1 240 ? -3.978 1.795 8.711 1.00 94.81 240 SER A C 1
ATOM 1927 O O . SER A 1 240 ? -3.557 1.517 7.586 1.00 94.81 240 SER A O 1
ATOM 1929 N N . TYR A 1 241 ? -3.916 3.036 9.209 1.00 96.38 241 TYR A N 1
ATOM 1930 C CA . TYR A 1 241 ? -3.239 4.155 8.547 1.00 96.38 241 TYR A CA 1
ATOM 1931 C C . TYR A 1 241 ? -1.993 4.615 9.307 1.00 96.38 241 TYR A C 1
ATOM 1933 O O . TYR A 1 241 ? -1.891 4.492 10.526 1.00 96.38 241 TYR A O 1
ATOM 1941 N N . ILE A 1 242 ? -1.063 5.213 8.569 1.00 98.38 242 ILE A N 1
ATOM 1942 C CA . ILE A 1 242 ? 0.119 5.909 9.069 1.00 98.38 242 ILE A CA 1
ATOM 1943 C C . ILE A 1 242 ? 0.161 7.286 8.402 1.00 98.38 242 ILE A C 1
ATOM 1945 O O . ILE A 1 242 ? 0.169 7.379 7.175 1.00 98.38 242 ILE A O 1
ATOM 1949 N N . ASN A 1 243 ? 0.200 8.353 9.193 1.00 98.31 243 ASN A N 1
ATOM 1950 C CA . ASN A 1 243 ? 0.567 9.688 8.734 1.00 98.31 243 ASN A CA 1
ATOM 1951 C C . ASN A 1 243 ? 2.090 9.860 8.820 1.00 98.31 243 ASN A C 1
ATOM 1953 O O . ASN A 1 243 ? 2.711 9.464 9.809 1.00 98.31 243 ASN A O 1
ATOM 1957 N N . VAL A 1 244 ? 2.675 10.454 7.783 1.00 98.38 244 VAL A N 1
ATOM 1958 C CA . VAL A 1 244 ? 4.112 10.728 7.667 1.00 98.38 244 VAL A CA 1
ATOM 1959 C C . VAL A 1 244 ? 4.273 12.214 7.394 1.00 98.38 244 VAL A C 1
ATOM 1961 O O . VAL A 1 244 ? 3.761 12.689 6.384 1.00 98.38 244 VAL A O 1
ATOM 1964 N N . ASN A 1 245 ? 4.964 12.956 8.260 1.00 97.94 245 ASN A N 1
ATOM 1965 C CA . ASN A 1 245 ? 5.067 14.413 8.161 1.00 97.94 245 ASN A CA 1
ATOM 1966 C C . ASN A 1 245 ? 6.532 14.868 8.101 1.00 97.94 245 ASN A C 1
ATOM 1968 O O . ASN A 1 245 ? 7.330 14.595 8.996 1.00 97.94 245 ASN A O 1
ATOM 1972 N N . TRP A 1 246 ? 6.889 15.577 7.032 1.00 96.69 246 TRP A N 1
ATOM 1973 C CA . TRP A 1 246 ? 8.256 16.034 6.754 1.00 96.69 246 TRP A CA 1
ATOM 1974 C C . TRP A 1 246 ? 8.421 17.555 6.875 1.00 96.69 246 TRP A C 1
ATOM 1976 O O . TRP A 1 246 ? 9.519 18.067 6.656 1.00 96.69 246 TRP A O 1
ATOM 1986 N N . LYS A 1 247 ? 7.359 18.292 7.238 1.00 94.81 247 LYS A N 1
ATOM 1987 C CA . LYS A 1 247 ? 7.263 19.767 7.187 1.00 94.81 247 LYS A CA 1
ATOM 1988 C C . LYS A 1 247 ? 8.488 20.515 7.716 1.00 94.81 247 LYS A C 1
ATOM 1990 O O . LYS A 1 247 ? 8.917 21.501 7.122 1.00 94.81 247 LYS A O 1
ATOM 1995 N N . SER A 1 248 ? 9.022 20.065 8.848 1.00 95.50 248 SER A N 1
ATOM 1996 C CA . SER A 1 248 ? 10.107 20.729 9.586 1.00 95.50 248 SER A CA 1
ATOM 1997 C C . SER A 1 248 ? 11.513 20.338 9.111 1.00 95.50 248 SER A C 1
ATOM 1999 O O . SER A 1 248 ? 12.497 20.873 9.623 1.00 95.50 248 SER A O 1
ATOM 2001 N N . TYR A 1 249 ? 11.612 19.401 8.164 1.00 95.94 249 TYR A N 1
ATOM 2002 C CA . TYR A 1 249 ? 12.821 18.618 7.892 1.00 95.94 249 TYR A CA 1
ATOM 2003 C C . TYR A 1 249 ? 13.278 18.653 6.426 1.00 95.94 249 TYR A C 1
ATOM 2005 O O . TYR A 1 249 ? 14.346 18.130 6.100 1.00 95.94 249 TYR A O 1
ATOM 2013 N N . VAL A 1 250 ? 12.490 19.276 5.544 1.00 94.81 250 VAL A N 1
ATOM 2014 C CA . VAL A 1 250 ? 12.815 19.438 4.120 1.00 94.81 250 VAL A CA 1
ATOM 2015 C C . VAL A 1 250 ? 13.998 20.404 3.941 1.00 94.81 250 VAL A C 1
ATOM 2017 O O . VAL A 1 250 ? 13.942 21.532 4.443 1.00 94.81 250 VAL A O 1
ATOM 2020 N N . PRO A 1 251 ? 15.061 20.029 3.206 1.00 94.56 251 PRO A N 1
ATOM 2021 C CA . PRO A 1 251 ? 16.140 20.948 2.864 1.00 94.56 251 PRO A CA 1
ATOM 2022 C C . PRO A 1 251 ? 15.697 21.942 1.778 1.00 94.56 251 PRO A C 1
ATOM 2024 O O . PRO A 1 251 ? 14.917 21.615 0.889 1.00 94.56 251 PRO A O 1
ATOM 2027 N N . TYR A 1 252 ? 16.245 23.160 1.806 1.00 91.19 252 TYR A N 1
ATOM 2028 C CA . TYR A 1 252 ? 15.866 24.255 0.893 1.00 91.19 252 TYR A CA 1
ATOM 2029 C C . TYR A 1 252 ? 16.067 23.941 -0.608 1.00 91.19 252 TYR A C 1
ATOM 2031 O O . TYR A 1 252 ? 15.450 24.568 -1.463 1.00 91.19 252 TYR A O 1
ATOM 2039 N N . GLU A 1 253 ? 16.935 22.983 -0.931 1.00 89.88 253 GLU A N 1
ATOM 2040 C CA . GLU A 1 253 ? 17.242 22.536 -2.297 1.00 89.88 253 GLU A CA 1
ATOM 2041 C C . GLU A 1 253 ? 16.289 21.456 -2.847 1.00 89.88 253 GLU A C 1
ATOM 2043 O O . GLU A 1 253 ? 16.489 20.984 -3.967 1.00 89.88 253 GLU A O 1
ATOM 2048 N N . ALA A 1 254 ? 15.251 21.086 -2.088 1.00 93.69 254 ALA A N 1
ATOM 2049 C CA . ALA A 1 254 ? 14.207 20.163 -2.521 1.00 93.69 254 ALA A CA 1
ATOM 2050 C C . ALA A 1 254 ? 13.291 20.780 -3.594 1.00 93.69 254 ALA A C 1
ATOM 2052 O O . ALA A 1 254 ? 12.591 21.767 -3.355 1.00 93.69 254 ALA A O 1
ATOM 2053 N N . ASP A 1 255 ? 13.255 20.142 -4.762 1.00 95.00 255 ASP A N 1
ATOM 2054 C CA . ASP A 1 255 ? 12.279 20.385 -5.830 1.00 95.00 255 ASP A CA 1
ATOM 2055 C C . ASP A 1 255 ? 11.131 19.365 -5.749 1.00 95.00 255 ASP A C 1
ATOM 2057 O O . ASP A 1 255 ? 9.967 19.713 -5.937 1.00 95.00 255 ASP A O 1
ATOM 2061 N N . GLN A 1 256 ? 11.447 18.115 -5.380 1.00 96.44 256 GLN A N 1
ATOM 2062 C CA . GLN A 1 256 ? 10.474 17.049 -5.117 1.00 96.44 256 GLN A CA 1
ATOM 2063 C C . GLN A 1 256 ? 10.892 16.203 -3.907 1.00 96.44 256 GLN A C 1
ATOM 2065 O O . GLN A 1 256 ? 12.076 16.083 -3.587 1.00 96.44 256 GLN A O 1
ATOM 2070 N N . ILE A 1 257 ? 9.914 15.577 -3.258 1.00 97.19 257 ILE A N 1
ATOM 2071 C CA . ILE A 1 257 ? 10.107 14.557 -2.222 1.00 97.19 257 ILE A CA 1
ATOM 2072 C C . ILE A 1 257 ? 9.531 13.240 -2.738 1.00 97.19 257 ILE A C 1
ATOM 2074 O O . ILE A 1 257 ? 8.378 13.193 -3.165 1.00 97.19 257 ILE A O 1
ATOM 2078 N N . TYR A 1 258 ? 10.317 12.169 -2.677 1.00 97.31 258 TYR A N 1
ATOM 2079 C CA . TYR A 1 258 ? 9.854 10.808 -2.917 1.00 97.31 258 TYR A CA 1
ATOM 2080 C C . TYR A 1 258 ? 9.617 10.102 -1.584 1.00 97.31 258 TYR A C 1
ATOM 2082 O O . TYR A 1 258 ? 10.500 10.070 -0.727 1.00 97.31 258 TYR A O 1
ATOM 2090 N N . VAL A 1 259 ? 8.426 9.526 -1.424 1.00 98.31 259 VAL A N 1
ATOM 2091 C CA . VAL A 1 259 ? 8.035 8.740 -0.250 1.00 98.31 259 VAL A CA 1
ATOM 2092 C C . VAL A 1 259 ? 7.712 7.327 -0.705 1.00 98.31 259 VAL A C 1
ATOM 2094 O O . VAL A 1 259 ? 6.862 7.133 -1.575 1.00 98.31 259 VAL A O 1
ATOM 2097 N N . ILE A 1 260 ? 8.359 6.342 -0.093 1.00 98.38 260 ILE A N 1
ATOM 2098 C CA . ILE A 1 260 ? 8.108 4.915 -0.299 1.00 98.38 260 ILE A CA 1
ATOM 2099 C C . ILE A 1 260 ? 7.805 4.259 1.048 1.00 98.38 260 ILE A C 1
ATOM 2101 O O . ILE A 1 260 ? 8.426 4.598 2.051 1.00 98.38 260 ILE A O 1
ATOM 2105 N N . ALA A 1 261 ? 6.881 3.300 1.084 1.00 98.44 261 ALA A N 1
ATOM 2106 C CA . ALA A 1 261 ? 6.715 2.427 2.242 1.00 98.44 261 ALA A CA 1
ATOM 2107 C C . ALA A 1 261 ? 6.604 0.957 1.834 1.00 98.44 261 ALA A C 1
ATOM 2109 O O . ALA A 1 261 ? 6.034 0.621 0.789 1.00 98.44 261 ALA A O 1
ATOM 2110 N N . LYS A 1 262 ? 7.154 0.081 2.678 1.00 98.56 262 LYS A N 1
ATOM 2111 C CA . LYS A 1 262 ? 7.186 -1.368 2.483 1.00 98.56 262 LYS A CA 1
ATOM 2112 C C . LYS A 1 262 ? 6.564 -2.086 3.679 1.00 98.56 262 LYS A C 1
ATOM 2114 O O . LYS A 1 262 ? 7.111 -2.006 4.775 1.00 98.56 262 LYS A O 1
ATOM 2119 N N . GLY A 1 263 ? 5.467 -2.806 3.457 1.00 97.88 263 GLY A N 1
ATOM 2120 C CA . GLY A 1 263 ? 4.868 -3.720 4.431 1.00 97.88 263 GLY A CA 1
ATOM 2121 C C . GLY A 1 263 ? 5.539 -5.087 4.332 1.00 97.88 263 GLY A C 1
ATOM 2122 O O . GLY A 1 263 ? 5.556 -5.690 3.256 1.00 97.88 263 GLY A O 1
ATOM 2123 N N . ASP A 1 264 ? 6.155 -5.548 5.421 1.00 97.06 264 ASP A N 1
ATOM 2124 C CA . ASP A 1 264 ? 6.895 -6.820 5.494 1.00 97.06 264 ASP A CA 1
ATOM 2125 C C . ASP A 1 264 ? 7.897 -7.027 4.330 1.00 97.06 264 ASP A C 1
ATOM 2127 O O . ASP A 1 264 ? 8.098 -8.130 3.820 1.00 97.06 264 ASP A O 1
ATOM 2131 N N . GLY A 1 265 ? 8.525 -5.928 3.889 1.00 95.81 265 GLY A N 1
ATOM 2132 C CA . GLY A 1 265 ? 9.501 -5.874 2.791 1.00 95.81 265 GLY A CA 1
ATOM 2133 C C . GLY A 1 265 ? 8.922 -5.639 1.386 1.00 95.81 265 GLY A C 1
ATOM 2134 O O . GLY A 1 265 ? 9.678 -5.291 0.478 1.00 95.81 265 GLY A O 1
ATOM 2135 N N . ASN A 1 266 ? 7.606 -5.752 1.193 1.00 96.88 266 ASN A N 1
ATOM 2136 C CA . ASN A 1 266 ? 6.932 -5.530 -0.093 1.00 96.88 266 ASN A CA 1
ATOM 2137 C C . ASN A 1 266 ? 6.463 -4.077 -0.209 1.00 96.88 266 ASN A C 1
ATOM 2139 O O . ASN A 1 266 ? 5.891 -3.552 0.739 1.00 96.88 266 ASN A O 1
ATOM 2143 N N . VAL A 1 267 ? 6.658 -3.419 -1.357 1.00 97.56 267 VAL A N 1
ATOM 2144 C CA . VAL A 1 267 ? 6.215 -2.024 -1.551 1.00 97.56 267 VAL A CA 1
ATOM 2145 C C . VAL A 1 267 ? 4.686 -1.942 -1.490 1.00 97.56 267 VAL A C 1
ATOM 2147 O O . VAL A 1 267 ? 4.008 -2.456 -2.375 1.00 97.56 267 VAL A O 1
ATOM 2150 N N . ILE A 1 268 ? 4.164 -1.270 -0.461 1.00 97.62 268 ILE A N 1
ATOM 2151 C CA . ILE A 1 268 ? 2.728 -0.992 -0.273 1.00 97.62 268 ILE A CA 1
ATOM 2152 C C . ILE A 1 268 ? 2.354 0.429 -0.710 1.00 97.62 268 ILE A C 1
ATOM 2154 O O . ILE A 1 268 ? 1.185 0.720 -0.948 1.00 97.62 268 ILE A O 1
ATOM 2158 N N . TYR A 1 269 ? 3.341 1.323 -0.821 1.00 98.12 269 TYR A N 1
ATOM 2159 C CA . TYR A 1 269 ? 3.126 2.722 -1.170 1.00 98.12 269 TYR A CA 1
ATOM 2160 C C . TYR A 1 269 ? 4.354 3.329 -1.855 1.00 98.12 269 TYR A C 1
ATOM 2162 O O . TYR A 1 269 ? 5.484 3.104 -1.419 1.00 98.12 269 TYR A O 1
ATOM 2170 N N . SER A 1 270 ? 4.132 4.149 -2.881 1.00 97.25 270 SER A N 1
ATOM 2171 C CA . SER A 1 270 ? 5.148 5.014 -3.485 1.00 97.25 270 SER A CA 1
ATOM 2172 C C . SER A 1 270 ? 4.501 6.260 -4.100 1.00 97.25 270 SER A C 1
ATOM 2174 O O . SER A 1 270 ? 3.507 6.157 -4.818 1.00 97.25 270 SER A O 1
ATOM 2176 N N . SER A 1 271 ? 5.040 7.449 -3.818 1.00 97.50 271 SER A N 1
ATOM 2177 C CA . SER A 1 271 ? 4.529 8.714 -4.366 1.00 97.50 271 SER A CA 1
ATOM 2178 C C . SER A 1 271 ? 5.605 9.801 -4.444 1.00 97.50 271 SER A C 1
ATOM 2180 O O . SER A 1 271 ? 6.567 9.797 -3.675 1.00 97.50 271 SER A O 1
ATOM 2182 N N . LEU A 1 272 ? 5.414 10.746 -5.367 1.00 95.94 272 LEU A N 1
ATOM 2183 C CA . LEU A 1 272 ? 6.198 11.975 -5.503 1.00 95.94 272 LEU A CA 1
ATOM 2184 C C . LEU A 1 272 ? 5.357 13.178 -5.068 1.00 95.94 272 LEU A C 1
ATOM 2186 O O . LEU A 1 272 ? 4.177 13.276 -5.403 1.00 95.94 272 LEU A O 1
ATOM 2190 N N . TYR A 1 273 ? 5.988 14.106 -4.356 1.00 96.88 273 TYR A N 1
ATOM 2191 C CA . TYR A 1 273 ? 5.357 15.274 -3.755 1.00 96.88 273 TYR A CA 1
ATOM 2192 C C . TYR A 1 273 ? 6.122 16.557 -4.074 1.00 96.88 273 TYR A C 1
ATOM 2194 O O . TYR A 1 273 ? 7.347 16.599 -3.970 1.00 96.88 273 TYR A O 1
ATOM 2202 N N . ASN A 1 274 ? 5.392 17.630 -4.388 1.00 95.06 274 ASN A N 1
ATOM 2203 C CA . ASN A 1 274 ? 5.940 18.984 -4.379 1.00 95.06 274 ASN A CA 1
ATOM 2204 C C . ASN A 1 274 ? 6.023 19.475 -2.912 1.00 95.06 274 ASN A C 1
ATOM 2206 O O . ASN A 1 274 ? 4.967 19.643 -2.293 1.00 95.06 274 ASN A O 1
ATOM 2210 N N . PRO A 1 275 ? 7.219 19.744 -2.345 1.00 92.50 275 PRO A N 1
ATOM 2211 C CA . PRO A 1 275 ? 7.376 20.190 -0.955 1.00 92.50 275 PRO A CA 1
ATOM 2212 C C . PRO A 1 275 ? 6.744 21.561 -0.666 1.00 92.50 275 PRO A C 1
ATOM 2214 O O . PRO A 1 275 ? 6.507 21.901 0.491 1.00 92.50 275 PRO A O 1
ATOM 2217 N N . TRP A 1 276 ? 6.458 22.354 -1.704 1.00 88.81 276 TRP A N 1
ATOM 2218 C CA . TRP A 1 276 ? 5.796 23.657 -1.591 1.00 88.81 276 TRP A CA 1
ATOM 2219 C C . TRP A 1 276 ? 4.261 23.554 -1.542 1.00 88.81 276 TRP A C 1
ATOM 2221 O O . TRP A 1 276 ? 3.596 24.536 -1.213 1.00 88.81 276 TRP A O 1
ATOM 2231 N N . GLU A 1 277 ? 3.703 22.378 -1.849 1.00 95.38 277 GLU A N 1
ATOM 2232 C CA . GLU A 1 277 ? 2.264 22.075 -1.801 1.00 95.38 277 GLU A CA 1
ATOM 2233 C C . GLU A 1 277 ? 1.910 21.070 -0.691 1.00 95.38 277 GLU A C 1
ATOM 2235 O O . GLU A 1 277 ? 0.841 21.182 -0.089 1.00 95.38 277 GLU A O 1
ATOM 2240 N N . TYR A 1 278 ? 2.799 20.111 -0.400 1.00 95.31 278 TYR A N 1
ATOM 2241 C CA . TYR A 1 278 ? 2.546 18.988 0.506 1.00 95.31 278 TYR A CA 1
ATOM 2242 C C . TYR A 1 278 ? 3.649 18.832 1.554 1.00 95.31 278 TYR A C 1
ATOM 2244 O O . TYR A 1 278 ? 4.832 18.693 1.238 1.00 95.31 278 TYR A O 1
ATOM 2252 N N . ASP A 1 279 ? 3.235 18.788 2.818 1.00 96.31 279 ASP A N 1
ATOM 2253 C CA . ASP A 1 279 ? 4.100 18.648 3.990 1.00 96.31 279 ASP A CA 1
ATOM 2254 C C . ASP A 1 279 ? 3.977 17.285 4.700 1.00 96.31 279 ASP A C 1
ATOM 2256 O O . ASP A 1 279 ? 4.673 17.031 5.686 1.00 96.31 279 ASP A O 1
ATOM 2260 N N . GLN A 1 280 ? 3.099 16.413 4.191 1.00 97.19 280 GLN A N 1
ATOM 2261 C CA . GLN A 1 280 ? 2.792 15.095 4.742 1.00 97.19 280 GLN A CA 1
ATOM 2262 C C . GLN A 1 280 ? 2.132 14.154 3.717 1.00 97.19 280 GLN A C 1
ATOM 2264 O O . GLN A 1 280 ? 1.562 14.603 2.717 1.00 97.19 280 GLN A O 1
ATOM 2269 N N . SER A 1 281 ? 2.123 12.854 4.022 1.00 97.62 281 SER A N 1
ATOM 2270 C CA . SER A 1 281 ? 1.309 11.826 3.360 1.00 97.62 281 SER A CA 1
ATOM 2271 C C . SER A 1 281 ? 0.527 10.980 4.369 1.00 97.62 281 SER A C 1
ATOM 2273 O O . SER A 1 281 ? 0.806 10.983 5.569 1.00 97.62 281 SER A O 1
ATOM 2275 N N . THR A 1 282 ? -0.445 10.220 3.858 1.00 97.88 282 THR A N 1
ATOM 2276 C CA . THR A 1 282 ? -1.125 9.151 4.597 1.00 97.88 282 THR A CA 1
ATOM 2277 C C . THR A 1 282 ? -0.974 7.847 3.820 1.00 97.88 282 THR A C 1
ATOM 2279 O O . THR A 1 282 ? -1.185 7.816 2.607 1.00 97.88 282 THR A O 1
ATOM 2282 N N . ILE A 1 283 ? -0.602 6.783 4.526 1.00 98.25 283 ILE A N 1
ATOM 2283 C CA . ILE A 1 283 ? -0.247 5.469 3.990 1.00 98.25 283 ILE A CA 1
ATOM 2284 C C . ILE A 1 283 ? -1.112 4.417 4.689 1.00 98.25 283 ILE A C 1
ATOM 2286 O O . ILE A 1 283 ? -1.152 4.377 5.914 1.00 98.25 283 ILE A O 1
ATOM 2290 N N . SER A 1 284 ? -1.807 3.574 3.929 1.00 97.62 284 SER A N 1
ATOM 2291 C CA . SER A 1 284 ? -2.541 2.412 4.450 1.00 97.62 284 SER A CA 1
ATOM 2292 C C . SER A 1 284 ? -1.664 1.160 4.468 1.00 97.62 284 SER A C 1
ATOM 2294 O O . SER A 1 284 ? -0.859 0.972 3.555 1.00 97.62 284 SER A O 1
ATOM 2296 N N . TYR A 1 285 ? -1.876 0.273 5.438 1.00 96.94 285 TYR A N 1
ATOM 2297 C CA . TYR A 1 285 ? -1.305 -1.079 5.468 1.00 96.94 285 TYR A CA 1
ATOM 2298 C C . TYR A 1 285 ? -2.405 -2.140 5.656 1.00 96.94 285 TYR A C 1
ATOM 2300 O O . TYR A 1 285 ? -3.537 -1.810 6.006 1.00 96.94 285 TYR A O 1
ATOM 2308 N N . GLU A 1 286 ? -2.100 -3.412 5.383 1.00 95.25 286 GLU A N 1
ATOM 2309 C CA . GLU A 1 286 ? -3.076 -4.510 5.476 1.00 95.25 286 GLU A CA 1
ATOM 2310 C C . GLU A 1 286 ? -3.128 -5.123 6.887 1.00 95.25 286 GLU A C 1
ATOM 2312 O O . GLU A 1 286 ? -2.126 -5.150 7.610 1.00 95.25 286 GLU A O 1
ATOM 2317 N N . GLU A 1 287 ? -4.289 -5.656 7.279 1.00 90.88 287 GLU A N 1
ATOM 2318 C CA . GLU A 1 287 ? -4.456 -6.369 8.551 1.00 90.88 287 GLU A CA 1
ATOM 2319 C C . GLU A 1 287 ? -3.473 -7.552 8.642 1.00 90.88 287 GLU A C 1
ATOM 2321 O O . GLU A 1 287 ? -3.396 -8.391 7.745 1.00 90.88 287 GLU A O 1
ATOM 2326 N N . GLY A 1 288 ? -2.705 -7.621 9.733 1.00 91.06 288 GLY A N 1
ATOM 2327 C CA . GLY A 1 288 ? -1.676 -8.647 9.933 1.00 91.06 288 GLY A CA 1
ATOM 2328 C C . GLY A 1 288 ? -0.284 -8.314 9.376 1.00 91.06 288 GLY A C 1
ATOM 2329 O O . GLY A 1 288 ? 0.626 -9.119 9.579 1.00 91.06 288 GLY A O 1
ATOM 2330 N N . THR A 1 289 ? -0.090 -7.142 8.750 1.00 95.88 289 THR A N 1
ATOM 2331 C CA . THR A 1 289 ? 1.252 -6.584 8.468 1.00 95.88 289 THR A CA 1
ATOM 2332 C C . THR A 1 289 ? 2.064 -6.515 9.765 1.00 95.88 289 THR A C 1
ATOM 2334 O O . THR A 1 289 ? 1.569 -5.994 10.767 1.00 95.88 289 THR A O 1
ATOM 2337 N N . LYS A 1 290 ? 3.308 -7.009 9.772 1.00 95.06 290 LYS A N 1
ATOM 2338 C CA . LYS A 1 290 ? 4.140 -7.063 10.992 1.00 95.06 290 LYS A CA 1
ATOM 2339 C C . LYS A 1 290 ? 4.957 -5.796 11.186 1.00 95.06 290 LYS A C 1
ATOM 2341 O O . LYS A 1 290 ? 4.999 -5.255 12.292 1.00 95.06 290 LYS A O 1
ATOM 2346 N N . SER A 1 291 ? 5.575 -5.296 10.122 1.00 96.50 291 SER A N 1
ATOM 2347 C CA . SER A 1 291 ? 6.295 -4.024 10.128 1.00 96.50 291 SER A CA 1
ATOM 2348 C C . SER A 1 291 ? 6.108 -3.226 8.841 1.00 96.50 291 SER A C 1
ATOM 2350 O O . SER A 1 291 ? 5.862 -3.770 7.763 1.00 96.50 291 SER A O 1
ATOM 2352 N N . VAL A 1 292 ? 6.240 -1.904 8.968 1.00 98.19 292 VAL A N 1
ATOM 2353 C CA . VAL A 1 292 ? 6.255 -0.971 7.838 1.00 98.19 292 VAL A CA 1
ATOM 2354 C C . VAL A 1 292 ? 7.553 -0.173 7.873 1.00 98.19 292 VAL A C 1
ATOM 2356 O O . VAL A 1 292 ? 7.785 0.616 8.787 1.00 98.19 292 VAL A O 1
ATOM 2359 N N . GLU A 1 293 ? 8.407 -0.373 6.874 1.00 98.38 293 GLU A N 1
ATOM 2360 C CA . GLU A 1 293 ? 9.568 0.482 6.614 1.00 98.38 293 GLU A CA 1
ATOM 2361 C C . GLU A 1 293 ? 9.120 1.666 5.750 1.00 98.38 293 GLU A C 1
ATOM 2363 O O . GLU A 1 293 ? 8.547 1.458 4.683 1.00 98.38 293 GLU A O 1
ATOM 2368 N N . ILE A 1 294 ? 9.386 2.897 6.186 1.00 98.50 294 ILE A N 1
ATOM 2369 C CA . ILE A 1 294 ? 9.096 4.132 5.447 1.00 98.50 294 ILE A CA 1
ATOM 2370 C C . ILE A 1 294 ? 10.419 4.787 5.069 1.00 98.50 294 ILE A C 1
ATOM 2372 O O . ILE A 1 294 ? 11.259 5.018 5.935 1.00 98.50 294 ILE A O 1
ATOM 2376 N N . GLY A 1 295 ? 10.597 5.079 3.783 1.00 98.25 295 GLY A N 1
ATOM 2377 C CA . GLY A 1 295 ? 11.753 5.773 3.228 1.00 98.25 295 GLY A CA 1
ATOM 2378 C C . GLY A 1 295 ? 11.362 7.111 2.609 1.00 98.25 295 GLY A C 1
ATOM 2379 O O . GLY A 1 295 ? 10.385 7.182 1.861 1.00 98.25 295 GLY A O 1
ATOM 2380 N N . ILE A 1 296 ? 12.144 8.156 2.882 1.00 98.31 296 ILE A N 1
ATOM 2381 C CA . ILE A 1 296 ? 12.010 9.471 2.244 1.00 98.31 296 ILE A CA 1
ATOM 2382 C C . ILE A 1 296 ? 13.340 9.884 1.611 1.00 98.31 296 ILE A C 1
ATOM 2384 O O . ILE A 1 296 ? 14.383 9.869 2.269 1.00 98.31 296 ILE A O 1
ATOM 2388 N N . SER A 1 297 ? 13.304 10.293 0.343 1.00 97.00 297 SER A N 1
ATOM 2389 C CA . SER A 1 297 ? 14.429 10.927 -0.353 1.00 97.00 297 SER A CA 1
ATOM 2390 C C . SER A 1 297 ? 14.004 12.220 -1.046 1.00 97.00 297 SER A C 1
ATOM 2392 O O . SER A 1 297 ? 12.838 12.426 -1.386 1.00 97.00 297 SER A O 1
ATOM 2394 N N . VAL A 1 298 ? 14.961 13.125 -1.226 1.00 96.19 298 VAL A N 1
ATOM 2395 C CA . VAL A 1 298 ? 14.769 14.447 -1.830 1.00 96.19 298 VAL A CA 1
ATOM 2396 C C . VAL A 1 298 ? 15.354 14.440 -3.232 1.00 96.19 298 VAL A C 1
ATOM 2398 O O . VAL A 1 298 ? 16.468 13.963 -3.420 1.00 96.19 298 VAL A O 1
ATOM 2401 N N . GLN A 1 299 ? 14.649 15.018 -4.203 1.00 94.31 299 GLN A N 1
ATOM 2402 C CA . GLN A 1 299 ? 15.198 15.341 -5.517 1.00 94.31 299 GLN A CA 1
ATOM 2403 C C . GLN A 1 299 ? 15.371 16.858 -5.659 1.00 94.31 299 GLN A C 1
ATOM 2405 O O . GLN A 1 299 ? 14.467 17.625 -5.322 1.00 94.31 299 GLN A O 1
ATOM 2410 N N . ASN A 1 300 ? 16.523 17.293 -6.172 1.00 92.69 300 ASN A N 1
ATOM 2411 C CA . ASN A 1 300 ? 16.785 18.695 -6.501 1.00 92.69 300 ASN A CA 1
ATOM 2412 C C . ASN A 1 300 ? 16.337 19.051 -7.933 1.00 92.69 300 ASN A C 1
ATOM 2414 O O . ASN A 1 300 ? 16.043 18.180 -8.751 1.00 92.69 300 ASN A O 1
ATOM 2418 N N . SER A 1 301 ? 16.366 20.339 -8.277 1.00 90.44 301 SER A N 1
ATOM 2419 C CA . SER A 1 301 ? 15.938 20.854 -9.591 1.00 90.44 301 SER A CA 1
ATOM 2420 C C . SER A 1 301 ? 16.807 20.430 -10.792 1.00 90.44 301 SER A C 1
ATOM 2422 O O . SER A 1 301 ? 16.468 20.735 -11.936 1.00 90.44 301 SER A O 1
ATOM 2424 N N . TYR A 1 302 ? 17.904 19.695 -10.567 1.00 86.19 302 TYR A N 1
ATOM 2425 C CA . TYR A 1 302 ? 18.718 19.050 -11.609 1.00 86.19 302 TYR A CA 1
ATOM 2426 C C . TYR A 1 302 ? 18.362 17.563 -11.810 1.00 86.19 302 TYR A C 1
ATOM 2428 O O . TYR A 1 302 ? 18.914 16.900 -12.692 1.00 86.19 302 TYR A O 1
ATOM 2436 N N . GLY A 1 303 ? 17.429 17.030 -11.013 1.00 88.06 303 GLY A N 1
ATOM 2437 C CA . GLY A 1 303 ? 17.014 15.628 -11.022 1.00 88.06 303 GLY A CA 1
ATOM 2438 C C . GLY A 1 303 ? 17.884 14.699 -10.166 1.00 88.06 303 GLY A C 1
ATOM 2439 O O . GLY A 1 303 ? 17.693 13.479 -10.225 1.00 88.06 303 GLY A O 1
ATOM 2440 N N . ILE A 1 304 ? 18.821 15.248 -9.383 1.00 90.44 304 ILE A N 1
ATOM 2441 C CA . ILE A 1 304 ? 19.692 14.471 -8.492 1.00 90.44 304 ILE A CA 1
ATOM 2442 C C . ILE A 1 304 ? 18.973 14.187 -7.177 1.00 90.44 304 ILE A C 1
ATOM 2444 O O . ILE A 1 304 ? 18.336 15.075 -6.612 1.00 90.44 304 ILE A O 1
ATOM 2448 N N . ILE A 1 305 ? 19.058 12.938 -6.727 1.00 92.88 305 ILE A N 1
ATOM 2449 C CA . ILE A 1 305 ? 18.339 12.384 -5.581 1.00 92.88 305 ILE A CA 1
ATOM 2450 C C . ILE A 1 305 ? 19.317 12.184 -4.413 1.00 92.88 305 ILE A C 1
ATOM 2452 O O . ILE A 1 305 ? 20.451 11.749 -4.612 1.00 92.88 305 ILE A O 1
ATOM 2456 N N . SER A 1 306 ? 18.879 12.509 -3.197 1.00 94.12 306 SER A N 1
ATOM 2457 C CA . SER A 1 306 ? 19.620 12.287 -1.954 1.00 94.12 306 SER A CA 1
ATOM 2458 C C . SER A 1 306 ? 19.734 10.801 -1.587 1.00 94.12 306 SER A C 1
ATOM 2460 O O . SER A 1 306 ? 19.028 9.943 -2.123 1.00 94.12 306 SER A O 1
ATOM 2462 N N . GLU A 1 307 ? 20.527 10.495 -0.558 1.00 92.88 307 GLU A N 1
ATOM 2463 C CA . GLU A 1 307 ? 20.321 9.257 0.204 1.00 92.88 307 GLU A CA 1
ATOM 2464 C C . GLU A 1 307 ? 18.876 9.194 0.744 1.00 92.88 307 GLU A C 1
ATOM 2466 O O . GLU A 1 307 ? 18.227 10.222 0.959 1.00 92.88 307 GLU A O 1
ATOM 2471 N N . THR A 1 308 ? 18.343 7.986 0.935 1.00 96.19 308 THR A N 1
ATOM 2472 C CA . THR A 1 308 ? 16.991 7.788 1.485 1.00 96.19 308 THR A CA 1
ATOM 2473 C C . THR A 1 308 ? 17.081 7.611 2.996 1.00 96.19 308 THR A C 1
ATOM 2475 O O . THR A 1 308 ? 17.720 6.667 3.459 1.00 96.19 308 THR A O 1
ATOM 2478 N N . LEU A 1 309 ? 16.432 8.488 3.765 1.00 97.44 309 LEU A N 1
ATOM 2479 C CA . LEU A 1 309 ? 16.277 8.295 5.206 1.00 97.44 309 LEU A CA 1
ATOM 2480 C C . LEU A 1 309 ? 15.153 7.287 5.453 1.00 97.44 309 LEU A C 1
ATOM 2482 O O . LEU A 1 309 ? 14.051 7.467 4.939 1.00 97.44 309 LEU A O 1
ATOM 2486 N N . TYR A 1 310 ? 15.425 6.257 6.254 1.00 97.19 310 TYR A N 1
ATOM 2487 C CA . TYR A 1 310 ? 14.463 5.208 6.589 1.00 97.19 310 TYR A CA 1
ATOM 2488 C C . TYR A 1 310 ? 14.098 5.208 8.079 1.00 97.19 310 TYR A C 1
ATOM 2490 O O . TYR A 1 310 ? 14.965 5.387 8.936 1.00 97.19 310 TYR A O 1
ATOM 2498 N N . LYS A 1 311 ? 12.826 4.928 8.379 1.00 97.19 311 LYS A N 1
ATOM 2499 C CA . LYS A 1 311 ? 12.313 4.575 9.713 1.00 97.19 311 LYS A CA 1
ATOM 2500 C C . LYS A 1 311 ? 11.466 3.308 9.620 1.00 97.19 311 LYS A C 1
ATOM 2502 O O . LYS A 1 311 ? 10.714 3.145 8.661 1.00 97.19 311 LYS A O 1
ATOM 2507 N N . THR A 1 312 ? 11.546 2.442 10.627 1.00 96.44 312 THR A N 1
ATOM 2508 C CA . THR A 1 312 ? 10.803 1.172 10.663 1.00 96.44 312 THR A CA 1
ATOM 2509 C C . THR A 1 312 ? 9.818 1.162 11.818 1.00 96.44 312 THR A C 1
ATOM 2511 O O . THR A 1 312 ? 10.199 1.335 12.971 1.00 96.44 312 THR A O 1
ATOM 2514 N N . ILE A 1 313 ? 8.552 0.918 11.499 1.00 96.25 313 ILE A N 1
ATOM 2515 C CA . ILE A 1 313 ? 7.442 0.835 12.444 1.00 96.25 313 ILE A CA 1
ATOM 2516 C C . ILE A 1 313 ? 7.153 -0.638 12.724 1.00 96.25 313 ILE A C 1
ATOM 2518 O O . ILE A 1 313 ? 6.928 -1.411 11.792 1.00 96.25 313 ILE A O 1
ATOM 2522 N N . LEU A 1 314 ? 7.114 -1.026 13.999 1.00 92.94 314 LEU A N 1
ATOM 2523 C CA . LEU A 1 314 ? 6.616 -2.338 14.421 1.00 92.94 314 LEU A CA 1
ATOM 2524 C C . LEU A 1 314 ? 5.104 -2.248 14.653 1.00 92.94 314 LEU A C 1
ATOM 2526 O O . LEU A 1 314 ? 4.670 -1.594 15.604 1.00 92.94 314 LEU A O 1
ATOM 2530 N N . ILE A 1 315 ? 4.323 -2.884 13.779 1.00 92.75 315 ILE A N 1
ATOM 2531 C CA . ILE A 1 315 ? 2.856 -2.941 13.844 1.00 92.75 315 ILE A CA 1
ATOM 2532 C C . ILE A 1 315 ? 2.430 -4.097 14.759 1.00 92.75 315 ILE A C 1
ATOM 2534 O O . ILE A 1 315 ? 1.686 -3.889 15.716 1.00 92.75 315 ILE A O 1
ATOM 2538 N N . GLU A 1 316 ? 2.966 -5.299 14.530 1.00 89.88 316 GLU A N 1
ATOM 2539 C CA . GLU A 1 316 ? 2.833 -6.427 15.456 1.00 89.88 316 GLU A CA 1
ATOM 2540 C C . GLU A 1 316 ? 3.838 -6.257 16.610 1.00 89.88 316 GLU A C 1
ATOM 2542 O O . GLU A 1 316 ? 5.049 -6.212 16.393 1.00 89.88 316 GLU A O 1
ATOM 2547 N N . LYS A 1 317 ? 3.335 -6.136 17.845 1.00 88.19 317 LYS A N 1
ATOM 2548 C CA . LYS A 1 317 ? 4.143 -5.961 19.066 1.00 88.19 317 LYS A CA 1
ATOM 2549 C C . LYS A 1 317 ? 4.435 -7.311 19.734 1.00 88.19 317 LYS A C 1
ATOM 2551 O O . LYS A 1 317 ? 3.507 -8.074 20.019 1.00 88.19 317 LYS A O 1
ATOM 2556 N N . GLU A 1 318 ? 5.698 -7.593 20.049 1.00 88.56 318 GLU A N 1
ATOM 2557 C CA . GLU A 1 318 ? 6.102 -8.800 20.785 1.00 88.56 318 GLU A CA 1
ATOM 2558 C C . GLU A 1 318 ? 5.599 -8.782 22.240 1.00 88.56 318 GLU A C 1
ATOM 2560 O O . GLU A 1 318 ? 5.286 -7.739 22.805 1.00 88.56 318 GLU A O 1
ATOM 2565 N N . ASP A 1 319 ? 5.573 -9.939 22.907 1.00 87.31 319 ASP A N 1
ATOM 2566 C CA . ASP A 1 319 ? 5.107 -10.092 24.304 1.00 87.31 319 ASP A CA 1
ATOM 2567 C C . ASP A 1 319 ? 5.948 -9.351 25.362 1.00 87.31 319 ASP A C 1
ATOM 2569 O O . ASP A 1 319 ? 5.573 -9.310 26.533 1.00 87.31 319 ASP A O 1
ATOM 2573 N N . LYS A 1 320 ? 7.081 -8.769 24.956 1.00 88.94 320 LYS A N 1
ATOM 2574 C CA . LYS A 1 320 ? 7.957 -7.911 25.772 1.00 88.94 320 LYS A CA 1
ATOM 2575 C C . LYS A 1 320 ? 7.657 -6.412 25.605 1.00 88.94 320 LYS A C 1
ATOM 2577 O O . LYS A 1 320 ? 8.119 -5.616 26.417 1.00 88.94 320 LYS A O 1
ATOM 2582 N N . ASP A 1 321 ? 6.979 -6.041 24.520 1.00 91.12 321 ASP A N 1
ATOM 2583 C CA . ASP A 1 321 ? 6.801 -4.655 24.089 1.00 91.12 321 ASP A CA 1
ATOM 2584 C C . ASP A 1 321 ? 5.597 -4.035 24.802 1.00 91.12 321 ASP A C 1
ATOM 2586 O O . ASP A 1 321 ? 4.699 -4.749 25.260 1.00 91.12 321 ASP A O 1
ATOM 2590 N N . PHE A 1 322 ? 5.559 -2.703 24.873 1.00 93.38 322 PHE A N 1
ATOM 2591 C CA . PHE A 1 322 ? 4.408 -1.988 25.417 1.00 93.38 322 PHE A CA 1
ATOM 2592 C C . PHE A 1 322 ? 3.159 -2.212 24.548 1.00 93.38 322 PHE A C 1
ATOM 2594 O O . PHE A 1 322 ? 3.200 -2.026 23.328 1.00 93.38 322 PHE A O 1
ATOM 2601 N N . LYS A 1 323 ? 2.043 -2.590 25.183 1.00 92.12 323 LYS A N 1
ATOM 2602 C CA . LYS A 1 323 ? 0.737 -2.795 24.533 1.00 92.12 323 LYS A CA 1
ATOM 2603 C C . LYS A 1 323 ? -0.364 -2.058 25.296 1.00 92.12 323 LYS A C 1
ATOM 2605 O O . LYS A 1 323 ? -0.331 -1.974 26.524 1.00 92.12 323 LYS A O 1
ATOM 2610 N N . LEU A 1 324 ? -1.358 -1.567 24.558 1.00 92.00 324 LEU A N 1
ATOM 2611 C CA . LEU A 1 324 ? -2.613 -1.037 25.091 1.00 92.00 324 LEU A CA 1
ATOM 2612 C C . LEU A 1 324 ? -3.753 -1.970 24.700 1.00 92.00 324 LEU A C 1
ATOM 2614 O O . LEU A 1 324 ? -3.937 -2.268 23.521 1.00 92.00 324 LEU A O 1
ATOM 2618 N N . ASN A 1 325 ? -4.532 -2.379 25.695 1.00 90.56 325 ASN A N 1
ATOM 2619 C CA . ASN A 1 325 ? -5.686 -3.249 25.536 1.00 90.56 325 ASN A CA 1
ATOM 2620 C C . ASN A 1 325 ? -6.945 -2.388 25.700 1.00 90.56 325 ASN A C 1
ATOM 2622 O O . ASN A 1 325 ? -7.429 -2.177 26.814 1.00 90.56 325 ASN A O 1
ATOM 2626 N N . ILE A 1 326 ? -7.436 -1.844 24.587 1.00 87.62 326 ILE A N 1
ATOM 2627 C CA . ILE A 1 326 ? -8.684 -1.074 24.536 1.00 87.62 326 ILE A CA 1
ATOM 2628 C C . ILE A 1 326 ? -9.840 -2.076 24.465 1.00 87.62 326 ILE A C 1
ATOM 2630 O O . ILE A 1 326 ? -9.993 -2.789 23.477 1.00 87.62 326 ILE A O 1
ATOM 2634 N N . SER A 1 327 ? -10.598 -2.182 25.556 1.00 68.38 327 SER A N 1
ATOM 2635 C CA . SER A 1 327 ? -11.653 -3.189 25.743 1.00 68.38 327 SER A CA 1
ATOM 2636 C C . SER A 1 327 ? -13.065 -2.686 25.445 1.00 68.38 327 SER A C 1
ATOM 2638 O O . SER A 1 327 ? -13.965 -3.499 25.251 1.00 68.38 327 SER A O 1
ATOM 2640 N N . GLU A 1 328 ? -13.267 -1.368 25.435 1.00 65.25 328 GLU A N 1
ATOM 2641 C CA . GLU A 1 328 ? -14.585 -0.734 25.394 1.00 65.25 328 GLU A CA 1
ATOM 2642 C C . GLU A 1 328 ? -14.601 0.415 24.374 1.00 65.25 328 GLU A C 1
ATOM 2644 O O . GLU A 1 328 ? -13.978 1.456 24.583 1.00 65.25 328 GLU A O 1
ATOM 2649 N N . GLU A 1 329 ? -15.344 0.238 23.281 1.00 70.31 329 GLU A N 1
ATOM 2650 C CA . GLU A 1 329 ? -15.653 1.275 22.290 1.00 70.31 329 GLU A CA 1
ATOM 2651 C C . GLU A 1 329 ? -17.174 1.348 22.087 1.00 70.31 329 GLU A C 1
ATOM 2653 O O . GLU A 1 329 ? -17.873 0.339 22.210 1.00 70.31 329 GLU A O 1
ATOM 2658 N N . GLY A 1 330 ? -17.714 2.525 21.756 1.00 82.06 330 GLY A N 1
ATOM 2659 C CA . GLY A 1 330 ? -19.157 2.699 21.583 1.00 82.06 330 GLY A CA 1
ATOM 2660 C C . GLY A 1 330 ? -19.893 2.937 22.904 1.00 82.06 330 GLY A C 1
ATOM 2661 O O . GLY A 1 330 ? -19.600 3.913 23.588 1.00 82.06 330 GLY A O 1
ATOM 2662 N N . LEU A 1 331 ? -20.904 2.121 23.220 1.00 86.25 331 LEU A N 1
ATOM 2663 C CA . LEU A 1 331 ? -21.834 2.359 24.334 1.00 86.25 331 LEU A CA 1
ATOM 2664 C C . LEU A 1 331 ? -21.436 1.563 25.590 1.00 86.25 331 LEU A C 1
ATOM 2666 O O . LEU A 1 331 ? -21.296 0.343 25.518 1.00 86.25 331 LEU A O 1
ATOM 2670 N N . ILE A 1 332 ? -21.305 2.240 26.734 1.00 91.00 332 ILE A N 1
ATOM 2671 C CA . ILE A 1 332 ? -20.935 1.647 28.033 1.00 91.00 332 ILE A CA 1
ATOM 2672 C C . ILE A 1 332 ? -21.889 2.069 29.160 1.00 91.00 332 ILE A C 1
ATOM 2674 O O . ILE A 1 332 ? -22.572 3.086 29.056 1.00 91.00 332 ILE A O 1
ATOM 2678 N N . ASN A 1 333 ? -21.900 1.313 30.264 1.00 90.44 333 ASN A N 1
ATOM 2679 C CA . ASN A 1 333 ? -22.790 1.551 31.412 1.00 90.44 333 ASN A CA 1
ATOM 2680 C C . ASN A 1 333 ? -22.247 2.524 32.484 1.00 90.44 333 ASN A C 1
ATOM 2682 O O . ASN A 1 333 ? -22.912 2.801 33.485 1.00 90.44 333 ASN A O 1
ATOM 2686 N N . SER A 1 334 ? -21.025 3.030 32.301 1.00 90.81 334 SER A N 1
ATOM 2687 C CA . SER A 1 334 ? -20.245 3.694 33.347 1.00 90.81 334 SER A CA 1
ATOM 2688 C C . SER A 1 334 ? -19.621 4.997 32.856 1.00 90.81 334 SER A C 1
ATOM 2690 O O . SER A 1 334 ? -19.139 5.085 31.733 1.00 90.81 334 SER A O 1
ATOM 2692 N N . TYR A 1 335 ? -19.548 5.995 33.738 1.00 93.06 335 TYR A N 1
ATOM 2693 C CA . TYR A 1 335 ? -18.733 7.196 33.513 1.00 93.06 335 TYR A CA 1
ATOM 2694 C C . TYR A 1 335 ? -17.233 6.950 33.758 1.00 93.06 335 TYR A C 1
ATOM 2696 O O . TYR A 1 335 ? -16.425 7.840 33.520 1.00 93.06 335 TYR A O 1
ATOM 2704 N N . GLN A 1 336 ? -16.839 5.755 34.204 1.00 92.56 336 GLN A N 1
ATOM 2705 C CA . GLN A 1 336 ? -15.443 5.328 34.299 1.00 92.56 336 GLN A CA 1
ATOM 2706 C C . GLN A 1 336 ? -15.121 4.398 33.126 1.00 92.56 336 GLN A C 1
ATOM 2708 O O . GLN A 1 336 ? -15.475 3.222 33.170 1.00 92.56 336 GLN A O 1
ATOM 2713 N N . TRP A 1 337 ? -14.453 4.926 32.097 1.00 91.88 337 TRP A N 1
ATOM 2714 C CA . TRP A 1 337 ? -13.993 4.152 30.938 1.00 91.88 337 TRP A CA 1
ATOM 2715 C C . TRP A 1 337 ? -12.688 3.433 31.266 1.00 91.88 337 TRP A C 1
ATOM 2717 O O . TRP A 1 337 ? -11.731 4.087 31.692 1.00 91.88 337 TRP A O 1
ATOM 2727 N N . ILE A 1 338 ? -12.646 2.112 31.083 1.00 91.00 338 ILE A N 1
ATOM 2728 C CA . ILE A 1 338 ? -11.522 1.262 31.498 1.00 91.00 338 ILE A CA 1
ATOM 2729 C C . ILE A 1 338 ? -10.643 0.901 30.295 1.00 91.00 338 ILE A C 1
ATOM 2731 O O . ILE A 1 338 ? -11.137 0.539 29.229 1.00 91.00 338 ILE A O 1
ATOM 2735 N N . PHE A 1 339 ? -9.322 0.948 30.487 1.00 92.75 339 PHE A N 1
ATOM 2736 C CA . PHE A 1 339 ? -8.347 0.430 29.528 1.00 92.75 339 PHE A CA 1
ATOM 2737 C C . PHE A 1 339 ? -7.252 -0.390 30.223 1.00 92.75 339 PHE A C 1
ATOM 2739 O O . PHE A 1 339 ? -6.770 -0.047 31.310 1.00 92.75 339 PHE A O 1
ATOM 2746 N N . GLY A 1 340 ? -6.846 -1.482 29.577 1.00 94.06 340 GLY A N 1
ATOM 2747 C CA . GLY A 1 340 ? -5.720 -2.315 29.991 1.00 94.06 340 GLY A CA 1
ATOM 2748 C C . GLY A 1 340 ? -4.401 -1.867 29.357 1.00 94.06 340 GLY A C 1
ATOM 2749 O O . GLY A 1 340 ? -4.377 -1.219 28.308 1.00 94.06 340 GLY A O 1
ATOM 2750 N N . TYR A 1 341 ? -3.283 -2.231 29.978 1.00 95.31 341 TYR A N 1
ATOM 2751 C CA . TYR A 1 341 ? -1.940 -1.983 29.458 1.00 95.31 341 TYR A CA 1
ATOM 2752 C C . TYR A 1 341 ? -0.950 -3.072 29.891 1.00 95.31 341 TYR A C 1
ATOM 2754 O O . TYR A 1 341 ? -1.065 -3.639 30.981 1.00 95.31 341 TYR A O 1
ATOM 2762 N N . GLU A 1 342 ? 0.057 -3.335 29.062 1.00 96.06 342 GLU A N 1
ATOM 2763 C CA . GLU A 1 342 ? 1.096 -4.338 29.317 1.00 96.06 342 GLU A CA 1
ATOM 2764 C C . GLU A 1 342 ? 2.499 -3.773 29.071 1.00 96.06 342 GLU A C 1
ATOM 2766 O O . GLU A 1 342 ? 2.698 -2.981 28.154 1.00 96.06 342 GLU A O 1
ATOM 2771 N N . ASN A 1 343 ? 3.473 -4.209 29.879 1.00 95.31 343 ASN A N 1
ATOM 2772 C CA . ASN A 1 343 ? 4.910 -3.929 29.732 1.00 95.31 343 ASN A CA 1
ATOM 2773 C C . ASN A 1 343 ? 5.301 -2.437 29.689 1.00 95.31 343 ASN A C 1
ATOM 2775 O O . ASN A 1 343 ? 6.311 -2.070 29.089 1.00 95.31 343 ASN A O 1
ATOM 2779 N N . ALA A 1 344 ? 4.538 -1.558 30.338 1.00 95.44 344 ALA A N 1
ATOM 2780 C CA . ALA A 1 344 ? 4.910 -0.155 30.465 1.00 95.44 344 ALA A CA 1
ATOM 2781 C C . ALA A 1 344 ? 6.184 -0.002 31.314 1.00 95.44 344 ALA A C 1
ATOM 2783 O O . ALA A 1 344 ? 6.317 -0.625 32.368 1.00 95.44 344 ALA A O 1
ATOM 2784 N N . VAL A 1 345 ? 7.099 0.866 30.879 1.00 94.75 345 VAL A N 1
ATOM 2785 C CA . VAL A 1 345 ? 8.336 1.190 31.606 1.00 94.75 345 VAL A CA 1
ATOM 2786 C C . VAL A 1 345 ? 8.438 2.708 31.717 1.00 94.75 345 VAL A C 1
ATOM 2788 O O . VAL A 1 345 ? 9.054 3.364 30.883 1.00 94.75 345 VAL A O 1
ATOM 2791 N N . ASN A 1 346 ? 7.788 3.278 32.736 1.00 94.88 346 ASN A N 1
ATOM 2792 C CA . ASN A 1 346 ? 7.555 4.728 32.867 1.00 94.88 346 ASN A CA 1
ATOM 2793 C C . ASN A 1 346 ? 6.965 5.371 31.587 1.00 94.88 346 ASN A C 1
ATOM 2795 O O . ASN A 1 346 ? 7.286 6.511 31.247 1.00 94.88 346 ASN A O 1
ATOM 2799 N N . GLN A 1 347 ? 6.103 4.643 30.871 1.00 96.44 347 GLN A N 1
ATOM 2800 C CA . GLN A 1 347 ? 5.511 5.083 29.607 1.00 96.44 347 GLN A CA 1
ATOM 2801 C C . GLN A 1 347 ? 4.528 6.232 29.857 1.00 96.44 347 GLN A C 1
ATOM 2803 O O . GLN A 1 347 ? 3.527 6.047 30.550 1.00 96.44 347 GLN A O 1
ATOM 2808 N N . GLN A 1 348 ? 4.776 7.404 29.271 1.00 96.50 348 GLN A N 1
ATOM 2809 C CA . GLN A 1 348 ? 3.784 8.480 29.248 1.00 96.50 348 GLN A CA 1
ATOM 2810 C C . GLN A 1 348 ? 2.718 8.188 28.185 1.00 96.50 348 GLN A C 1
ATOM 2812 O O . GLN A 1 348 ? 3.048 7.833 27.050 1.00 96.50 348 GLN A O 1
ATOM 2817 N N . ILE A 1 349 ? 1.456 8.369 28.573 1.00 96.31 349 ILE A N 1
ATOM 2818 C CA . ILE A 1 349 ? 0.275 8.386 27.709 1.00 96.31 349 ILE A CA 1
ATOM 2819 C C . ILE A 1 349 ? -0.400 9.748 27.872 1.00 96.31 349 ILE A C 1
ATOM 2821 O O . ILE A 1 349 ? -0.648 10.183 29.001 1.00 96.31 349 ILE A O 1
ATOM 2825 N N . ASP A 1 350 ? -0.725 10.394 26.757 1.00 96.31 350 ASP A N 1
ATOM 2826 C CA . ASP A 1 350 ? -1.470 11.650 26.713 1.00 96.31 350 ASP A CA 1
ATOM 2827 C C . ASP A 1 350 ? -2.878 11.388 26.165 1.00 96.31 350 ASP A C 1
ATOM 2829 O O . ASP A 1 350 ? -3.038 10.745 25.129 1.00 96.31 350 ASP A O 1
ATOM 2833 N N . PHE A 1 351 ? -3.904 11.897 26.844 1.00 94.62 351 PHE A N 1
ATOM 2834 C CA . PHE A 1 351 ? -5.311 11.729 26.482 1.00 94.62 351 PHE A CA 1
ATOM 2835 C C . PHE A 1 351 ? -5.950 13.097 26.262 1.00 94.62 351 PHE A C 1
ATOM 2837 O O . PHE A 1 351 ? -5.811 13.984 27.103 1.00 94.62 351 PHE A O 1
ATOM 2844 N N . THR A 1 352 ? -6.719 13.247 25.189 1.00 95.94 352 THR A N 1
ATOM 2845 C CA . THR A 1 352 ? -7.625 14.387 24.993 1.00 95.94 352 THR A CA 1
ATOM 2846 C C . THR A 1 352 ? -9.059 13.888 25.107 1.00 95.94 352 THR A C 1
ATOM 2848 O O . THR A 1 352 ? -9.480 13.103 24.264 1.00 95.94 352 THR A O 1
ATOM 2851 N N . ILE A 1 353 ? -9.803 14.316 26.131 1.00 94.94 353 ILE A N 1
ATOM 2852 C CA . ILE A 1 353 ? -11.230 13.995 26.304 1.00 94.94 353 ILE A CA 1
ATOM 2853 C C . ILE A 1 353 ? -12.036 15.281 26.147 1.00 94.94 353 ILE A C 1
ATOM 2855 O O . ILE A 1 353 ? -11.905 16.176 26.979 1.00 94.94 353 ILE A O 1
ATOM 2859 N N . ASN A 1 354 ? -12.874 15.375 25.109 1.00 93.31 354 ASN A N 1
ATOM 2860 C CA . ASN A 1 354 ? -13.696 16.564 24.823 1.00 93.31 354 ASN A CA 1
ATOM 2861 C C . ASN A 1 354 ? -12.884 17.878 24.945 1.00 93.31 354 ASN A C 1
ATOM 2863 O O . ASN A 1 354 ? -13.195 18.749 25.757 1.00 93.31 354 ASN A O 1
ATOM 2867 N N . ASP A 1 355 ? -11.795 17.965 24.173 1.00 91.25 355 ASP A N 1
ATOM 2868 C CA . ASP A 1 355 ? -10.793 19.050 24.144 1.00 91.25 355 ASP A CA 1
ATOM 2869 C C . ASP A 1 355 ? -9.956 19.258 25.431 1.00 91.25 355 ASP A C 1
ATOM 2871 O O . ASP A 1 355 ? -9.041 20.085 25.448 1.00 91.25 355 ASP A O 1
ATOM 2875 N N . VAL A 1 356 ? -10.1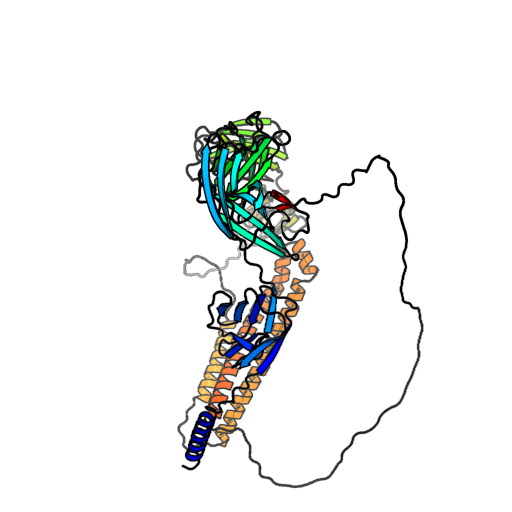96 18.496 26.506 1.00 93.62 356 VAL A N 1
ATOM 2876 C CA . VAL A 1 356 ? -9.398 18.550 27.744 1.00 93.62 356 VAL A CA 1
ATOM 2877 C C . VAL A 1 356 ? -8.231 17.566 27.671 1.00 93.62 356 VAL A C 1
ATOM 2879 O O . VAL A 1 356 ? -8.429 16.351 27.673 1.00 93.62 356 VAL A O 1
ATOM 2882 N N . VAL A 1 357 ? -7.005 18.094 27.651 1.00 94.50 357 VAL A N 1
ATOM 2883 C CA . VAL A 1 357 ? -5.767 17.298 27.660 1.00 94.50 357 VAL A CA 1
ATOM 2884 C C . VAL A 1 357 ? -5.364 16.916 29.088 1.00 94.50 357 VAL A C 1
ATOM 2886 O O . VAL A 1 357 ? -5.312 17.767 29.979 1.00 94.50 357 VAL A O 1
ATOM 2889 N N . GLN A 1 358 ? -5.018 15.646 29.290 1.00 93.94 358 GLN A N 1
ATOM 2890 C CA . GLN A 1 358 ? -4.457 15.086 30.521 1.00 93.94 358 GLN A CA 1
ATOM 2891 C C . GLN A 1 358 ? -3.371 14.047 30.198 1.00 93.94 358 GLN A C 1
ATOM 2893 O O . GLN A 1 358 ? -3.404 13.431 29.137 1.00 93.94 358 GLN A O 1
ATOM 2898 N N . SER A 1 359 ? -2.444 13.806 31.126 1.00 95.44 359 SER A N 1
ATOM 2899 C CA . SER A 1 359 ? -1.335 12.856 30.939 1.00 95.44 359 SER A CA 1
ATOM 2900 C C . SER A 1 359 ? -1.227 11.895 32.119 1.00 95.44 359 SER A C 1
ATOM 2902 O O . SER A 1 359 ? -1.403 12.296 33.272 1.00 95.44 359 SER A O 1
ATOM 2904 N N . LEU A 1 360 ? -0.878 10.638 31.844 1.00 95.31 360 LEU A N 1
ATOM 2905 C CA . LEU A 1 360 ? -0.599 9.608 32.846 1.00 95.31 360 LEU A CA 1
ATOM 2906 C C . LEU A 1 360 ? 0.741 8.934 32.544 1.00 95.31 360 LEU A C 1
ATOM 2908 O O . LEU A 1 360 ? 1.089 8.727 31.387 1.00 95.31 360 LEU A O 1
ATOM 2912 N N . VAL A 1 361 ? 1.472 8.546 33.590 1.00 96.38 361 VAL A N 1
ATOM 2913 C CA . VAL A 1 361 ? 2.643 7.668 33.468 1.00 96.38 361 VAL A CA 1
ATOM 2914 C C . VAL A 1 361 ? 2.251 6.265 33.922 1.00 96.38 361 VAL A C 1
ATOM 2916 O O . VAL A 1 361 ? 1.725 6.085 35.024 1.00 96.38 361 VAL A O 1
ATOM 2919 N N . LEU A 1 362 ? 2.494 5.281 33.061 1.00 96.31 362 LEU A N 1
ATOM 2920 C CA . LEU A 1 362 ? 2.245 3.862 33.287 1.00 96.31 362 LEU A CA 1
ATOM 2921 C C . LEU A 1 362 ? 3.550 3.122 33.589 1.00 96.31 362 LEU A C 1
ATOM 2923 O O . LEU A 1 362 ? 4.609 3.445 33.052 1.00 96.31 362 LEU A O 1
ATOM 2927 N N . ASP A 1 363 ? 3.458 2.097 34.430 1.00 96.19 363 ASP A N 1
ATOM 2928 C CA . ASP A 1 363 ? 4.569 1.207 34.767 1.00 96.19 363 ASP A CA 1
ATOM 2929 C C . ASP A 1 363 ? 4.018 -0.201 35.053 1.00 96.19 363 ASP A C 1
ATOM 2931 O O . ASP A 1 363 ? 2.930 -0.344 35.632 1.00 96.19 363 ASP A O 1
ATOM 2935 N N . GLY A 1 364 ? 4.734 -1.234 34.604 1.00 95.81 364 GLY A N 1
ATOM 2936 C CA . GLY A 1 364 ? 4.303 -2.632 34.650 1.00 95.81 364 GLY A CA 1
ATOM 2937 C C . GLY A 1 364 ? 3.147 -2.954 33.693 1.00 95.81 364 GLY A C 1
ATOM 2938 O O . GLY A 1 364 ? 3.048 -2.396 32.603 1.00 95.81 364 GLY A O 1
ATOM 2939 N N . SER A 1 365 ? 2.260 -3.852 34.122 1.00 97.00 365 SER A N 1
ATOM 2940 C CA . SER A 1 365 ? 1.029 -4.225 33.410 1.00 97.00 365 SER A CA 1
ATOM 2941 C C . SER A 1 365 ? -0.165 -4.117 34.360 1.00 97.00 365 SER A C 1
ATOM 2943 O O . SER A 1 365 ? -0.014 -4.350 35.564 1.00 97.00 365 SER A O 1
ATOM 2945 N N . GLY A 1 366 ? -1.348 -3.793 33.845 1.00 95.88 366 GLY A N 1
ATOM 2946 C CA . GLY A 1 366 ? -2.568 -3.679 34.641 1.00 95.88 366 GLY A CA 1
ATOM 2947 C C . GLY A 1 366 ? -3.684 -2.929 33.922 1.00 95.88 366 GLY A C 1
ATOM 2948 O O . GLY A 1 366 ? -3.733 -2.885 32.699 1.00 95.88 366 GLY A O 1
ATOM 2949 N N . GLU A 1 367 ? -4.572 -2.319 34.703 1.00 95.25 367 GLU A N 1
ATOM 2950 C CA . GLU A 1 367 ? -5.728 -1.560 34.217 1.00 95.25 367 GLU A CA 1
ATOM 2951 C C . GLU A 1 367 ? -5.742 -0.150 34.822 1.00 95.25 367 GLU A C 1
ATOM 2953 O O . GLU A 1 367 ? -5.200 0.100 35.912 1.00 95.25 367 GLU A O 1
ATOM 2958 N N . LYS A 1 368 ? -6.374 0.782 34.109 1.00 94.25 368 LYS A N 1
ATOM 2959 C CA . LYS A 1 368 ? -6.697 2.142 34.554 1.00 94.25 368 LYS A CA 1
ATOM 2960 C C . LYS A 1 368 ? -8.099 2.507 34.088 1.00 94.25 368 LYS A C 1
ATOM 2962 O O . LYS A 1 368 ? -8.623 1.900 33.162 1.00 94.25 368 LYS A O 1
ATOM 2967 N N . TYR A 1 369 ? -8.668 3.532 34.713 1.00 91.44 369 TYR A N 1
ATOM 2968 C CA . TYR A 1 369 ? -9.889 4.169 34.241 1.00 91.44 369 TYR A CA 1
ATOM 2969 C C . TYR A 1 369 ? -9.677 5.669 34.035 1.00 91.44 369 TYR A C 1
ATOM 2971 O O . TYR A 1 369 ? -8.808 6.271 34.674 1.00 91.44 369 TYR A O 1
ATOM 2979 N N . LEU A 1 370 ? -10.493 6.261 33.165 1.00 91.19 370 LEU A N 1
ATOM 2980 C CA . LEU A 1 370 ? -10.643 7.704 32.991 1.00 91.19 370 LEU A CA 1
ATOM 2981 C C . LEU A 1 370 ? -12.079 8.094 33.359 1.00 91.19 370 LEU A C 1
ATOM 2983 O O . LEU A 1 370 ? -13.020 7.395 32.990 1.00 91.19 370 LEU A O 1
ATOM 2987 N N . GLU A 1 371 ? -12.247 9.207 34.071 1.00 93.12 371 GLU A N 1
ATOM 2988 C CA . GLU A 1 371 ? -13.569 9.791 34.332 1.00 93.12 371 GLU A CA 1
ATOM 2989 C C . GLU A 1 371 ? -14.056 10.530 33.075 1.00 93.12 371 GLU A C 1
ATOM 2991 O O . GLU A 1 371 ? -13.389 11.446 32.582 1.00 93.12 371 GLU A O 1
ATOM 2996 N N . LEU A 1 372 ? -15.218 10.140 32.558 1.00 93.81 372 LEU A N 1
ATOM 2997 C CA . LEU A 1 372 ? -15.861 10.738 31.394 1.00 93.81 372 LEU A CA 1
ATOM 2998 C C . LEU A 1 372 ? -16.732 11.936 31.819 1.00 93.81 372 LEU A C 1
ATOM 3000 O O . LEU A 1 372 ? -17.584 11.797 32.697 1.00 93.81 372 LEU A O 1
ATOM 3004 N N . PRO A 1 373 ? -16.569 13.125 31.212 1.00 94.19 373 PRO A N 1
ATOM 3005 C CA . PRO A 1 373 ? -17.299 14.326 31.620 1.00 94.19 373 PRO A CA 1
ATOM 3006 C C . PRO A 1 373 ? -18.726 14.440 31.049 1.00 94.19 373 PRO A C 1
ATOM 3008 O O . PRO A 1 373 ? -19.392 15.444 31.315 1.00 94.19 373 PRO A O 1
ATOM 3011 N N . SER A 1 374 ? -19.193 13.520 30.198 1.00 93.69 374 SER A N 1
ATOM 3012 C CA . SER A 1 374 ? -20.461 13.660 29.455 1.00 93.69 374 SER A CA 1
ATOM 3013 C C . SER A 1 374 ? -21.057 12.319 29.004 1.00 93.69 374 SER A C 1
ATOM 3015 O O . SER A 1 374 ? -20.395 11.288 29.055 1.00 93.69 374 SER A O 1
ATOM 3017 N N . GLU A 1 375 ? -22.307 12.342 28.526 1.00 93.12 375 GLU A N 1
ATOM 3018 C CA . GLU A 1 375 ? -22.994 11.183 27.919 1.00 93.12 375 GLU A CA 1
ATOM 3019 C C . GLU A 1 375 ? -22.374 10.754 26.575 1.00 93.12 375 GLU A C 1
ATOM 3021 O O . GLU A 1 375 ? -22.532 9.611 26.169 1.00 93.12 375 GLU A O 1
ATOM 3026 N N . VAL A 1 376 ? -21.656 11.647 25.881 1.00 94.38 376 VAL A N 1
ATOM 3027 C CA . VAL A 1 376 ? -20.886 11.346 24.661 1.00 94.38 376 VAL A CA 1
ATOM 3028 C C . VAL A 1 376 ? -19.519 12.016 24.765 1.00 94.38 376 VAL A C 1
ATOM 3030 O O . VAL A 1 376 ? -19.417 13.195 25.118 1.00 94.38 376 VAL A O 1
ATOM 3033 N N . ASN A 1 377 ? -18.461 11.262 24.471 1.00 94.31 377 ASN A N 1
ATOM 3034 C CA . ASN A 1 377 ? -17.081 11.672 24.697 1.00 94.31 377 ASN A CA 1
ATOM 3035 C C . ASN A 1 377 ? -16.216 11.292 23.496 1.00 94.31 377 ASN A C 1
ATOM 3037 O O . ASN A 1 377 ? -16.114 10.118 23.144 1.00 94.31 377 ASN A O 1
ATOM 3041 N N . ASN A 1 378 ? -15.562 12.285 22.900 1.00 94.19 378 ASN A N 1
ATOM 3042 C CA . ASN A 1 378 ? -14.475 12.057 21.956 1.00 94.19 378 ASN A CA 1
ATOM 3043 C C . ASN A 1 378 ? -13.187 11.918 22.771 1.00 94.19 378 ASN A C 1
ATOM 3045 O O . ASN A 1 378 ? -12.828 12.843 23.507 1.00 94.19 378 ASN A O 1
ATOM 3049 N N . ILE A 1 379 ? -12.521 10.772 22.656 1.00 93.69 379 ILE A N 1
ATOM 3050 C CA . ILE A 1 379 ? -11.281 10.453 23.367 1.00 93.69 379 ILE A CA 1
ATOM 3051 C C . ILE A 1 379 ? -10.193 10.224 22.322 1.00 93.69 379 ILE A C 1
ATOM 3053 O O . ILE A 1 379 ? -10.327 9.342 21.483 1.00 93.69 379 ILE A O 1
ATOM 3057 N N . VAL A 1 380 ? -9.098 10.977 22.377 1.00 94.38 380 VAL A N 1
ATOM 3058 C CA . VAL A 1 380 ? -7.876 10.658 21.623 1.00 94.38 380 VAL A CA 1
ATOM 3059 C C . VAL A 1 380 ? -6.807 10.251 22.620 1.00 94.38 380 VAL A C 1
ATOM 3061 O O . VAL A 1 380 ? -6.312 11.091 23.372 1.00 94.38 380 VAL A O 1
ATOM 3064 N N . LEU A 1 381 ? -6.470 8.963 22.643 1.00 94.81 381 LEU A N 1
ATOM 3065 C CA . LEU A 1 381 ? -5.337 8.427 23.395 1.00 94.81 381 LEU A CA 1
ATOM 3066 C C . LEU A 1 381 ? -4.113 8.439 22.475 1.00 94.81 381 LEU A C 1
ATOM 3068 O O . LEU A 1 381 ? -4.164 7.862 21.391 1.00 94.81 381 LEU A O 1
ATOM 3072 N N . SER A 1 382 ? -3.015 9.062 22.903 1.00 95.81 382 SER A N 1
ATOM 3073 C CA . SER A 1 382 ? -1.737 9.031 22.188 1.00 95.81 382 SER A CA 1
ATOM 3074 C C . SER A 1 382 ? -0.562 8.623 23.081 1.00 95.81 382 SER A C 1
ATOM 3076 O O . SER A 1 382 ? -0.534 8.927 24.275 1.00 95.81 382 SER A O 1
ATOM 3078 N N . TYR A 1 383 ? 0.431 7.956 22.497 1.00 95.50 383 TYR A N 1
ATOM 3079 C CA . TYR A 1 383 ? 1.732 7.724 23.131 1.00 95.50 383 TYR A CA 1
ATOM 3080 C C . TYR A 1 383 ? 2.862 7.753 22.097 1.00 95.50 383 TYR A C 1
ATOM 3082 O O . TYR A 1 383 ? 2.607 7.710 20.893 1.00 95.50 383 TYR A O 1
ATOM 3090 N N . ILE A 1 384 ? 4.105 7.838 22.573 1.00 94.56 384 ILE A N 1
ATOM 3091 C CA . ILE A 1 384 ? 5.326 7.778 21.756 1.00 94.56 384 ILE A CA 1
ATOM 3092 C C . ILE A 1 384 ? 6.160 6.578 22.228 1.00 94.56 384 ILE A C 1
ATOM 3094 O O . ILE A 1 384 ? 6.309 6.398 23.441 1.00 94.56 384 ILE A O 1
ATOM 3098 N N . ASP A 1 385 ? 6.668 5.756 21.305 1.00 91.50 385 ASP A N 1
ATOM 3099 C CA . ASP A 1 385 ? 7.548 4.615 21.618 1.00 91.50 385 ASP A CA 1
ATOM 3100 C C . ASP A 1 385 ? 9.044 4.993 21.700 1.00 91.50 385 ASP A C 1
ATOM 3102 O O . ASP A 1 385 ? 9.421 6.164 21.620 1.00 91.50 385 ASP A O 1
ATOM 3106 N N . THR A 1 386 ? 9.921 4.002 21.905 1.00 87.75 386 THR A N 1
ATOM 3107 C CA . THR A 1 386 ? 11.369 4.226 22.071 1.00 87.75 386 THR A CA 1
ATOM 3108 C C . THR A 1 386 ? 12.068 4.756 20.823 1.00 87.75 386 THR A C 1
ATOM 3110 O O . THR A 1 386 ? 13.121 5.378 20.956 1.00 87.75 386 THR A O 1
ATOM 3113 N N . GLU A 1 387 ? 11.482 4.561 19.639 1.00 88.75 387 GLU A N 1
ATOM 3114 C CA . GLU A 1 387 ? 12.017 5.032 18.356 1.00 88.75 387 GLU A CA 1
ATOM 3115 C C . GLU A 1 387 ? 11.436 6.403 17.957 1.00 88.75 387 GLU A C 1
ATOM 3117 O O . GLU A 1 387 ? 11.731 6.932 16.884 1.00 88.75 387 GLU A O 1
ATOM 3122 N N . GLY A 1 388 ? 10.611 7.001 18.826 1.00 92.00 388 GLY A N 1
ATOM 3123 C CA . GLY A 1 388 ? 9.969 8.293 18.595 1.00 92.00 388 GLY A CA 1
ATOM 3124 C C . GLY A 1 388 ? 8.701 8.222 17.740 1.00 92.00 388 GLY A C 1
ATOM 3125 O O . GLY A 1 388 ? 8.199 9.268 17.329 1.00 92.00 388 GLY A O 1
ATOM 3126 N N . ILE A 1 389 ? 8.165 7.029 17.466 1.00 95.69 389 ILE A N 1
ATOM 3127 C CA . ILE A 1 389 ? 6.942 6.863 16.673 1.00 95.69 389 ILE A CA 1
ATOM 3128 C C . ILE A 1 389 ? 5.730 7.147 17.561 1.00 95.69 389 ILE A C 1
ATOM 3130 O O . ILE A 1 389 ? 5.608 6.583 18.651 1.00 95.69 389 ILE A O 1
ATOM 3134 N N . ARG A 1 390 ? 4.813 8.002 17.092 1.00 96.94 390 ARG A N 1
ATOM 3135 C CA . ARG A 1 390 ? 3.532 8.251 17.762 1.00 96.94 390 ARG A CA 1
ATOM 3136 C C . ARG A 1 390 ? 2.501 7.199 17.353 1.00 96.94 390 ARG A C 1
ATOM 3138 O O . ARG A 1 390 ? 2.402 6.846 16.181 1.00 96.94 390 ARG A O 1
ATOM 3145 N N . TYR A 1 391 ? 1.678 6.770 18.302 1.00 95.75 391 TYR A N 1
ATOM 3146 C CA . TYR A 1 391 ? 0.480 5.963 18.064 1.00 95.75 391 TYR A CA 1
ATOM 3147 C C . TYR A 1 391 ? -0.722 6.726 18.609 1.00 95.75 391 TYR A C 1
ATOM 3149 O O . TYR A 1 391 ? -0.653 7.249 19.723 1.00 95.75 391 TYR A O 1
ATOM 3157 N N . GLU A 1 392 ? -1.805 6.791 17.840 1.00 96.06 392 GLU A N 1
ATOM 3158 C CA . GLU A 1 392 ? -3.044 7.483 18.195 1.00 96.06 392 GLU A CA 1
ATOM 3159 C C . GLU A 1 392 ? -4.264 6.573 18.028 1.00 96.06 392 GLU A C 1
ATOM 3161 O O . GLU A 1 392 ? -4.444 5.902 17.011 1.00 96.06 392 GLU A O 1
ATOM 3166 N N . TYR A 1 393 ? -5.129 6.591 19.039 1.00 93.69 393 TYR A N 1
ATOM 3167 C CA . TYR A 1 393 ? -6.388 5.856 19.090 1.00 93.69 393 TYR A CA 1
ATOM 3168 C C . TYR A 1 393 ? -7.520 6.875 19.289 1.00 93.69 393 TYR A C 1
ATOM 3170 O O . TYR A 1 393 ? -7.777 7.291 20.424 1.00 93.69 393 TYR A O 1
ATOM 3178 N N . PRO A 1 394 ? -8.152 7.346 18.197 1.00 92.69 394 PRO A N 1
ATOM 3179 C CA . PRO A 1 394 ? -9.347 8.174 18.261 1.00 92.69 394 PRO A CA 1
ATOM 3180 C C . PRO A 1 394 ? -10.578 7.290 18.497 1.00 92.69 394 PRO A C 1
ATOM 3182 O O . PRO A 1 394 ? -10.878 6.404 17.699 1.00 92.69 394 PRO A O 1
ATOM 3185 N N . LEU A 1 395 ? -11.292 7.548 19.590 1.00 92.38 395 LEU A N 1
ATOM 3186 C CA . LEU A 1 395 ? -12.433 6.776 20.075 1.00 92.38 395 LEU A CA 1
ATOM 3187 C C . LEU A 1 395 ? -13.639 7.696 20.302 1.00 92.38 395 LEU A C 1
ATOM 3189 O O . LEU A 1 395 ? -13.490 8.859 20.691 1.00 92.38 395 LEU A O 1
ATOM 3193 N N . ILE A 1 396 ? -14.842 7.149 20.132 1.00 92.69 396 ILE A N 1
ATOM 3194 C CA . ILE A 1 396 ? -16.095 7.789 20.545 1.00 92.69 396 ILE A CA 1
ATOM 3195 C C . ILE A 1 396 ? -16.765 6.863 21.559 1.00 92.69 396 ILE A C 1
ATOM 3197 O O . ILE A 1 396 ? -17.119 5.731 21.228 1.00 92.69 396 ILE A O 1
ATOM 3201 N N . VAL A 1 397 ? -16.909 7.345 22.794 1.00 93.38 397 VAL A N 1
ATOM 3202 C CA . VAL A 1 397 ? -17.478 6.589 23.916 1.00 93.38 397 VAL A CA 1
ATOM 3203 C C . VAL A 1 397 ? -18.723 7.301 24.432 1.00 93.38 397 VAL A C 1
ATOM 3205 O O . VAL A 1 397 ? -18.669 8.455 24.870 1.00 93.38 397 VAL A O 1
ATOM 3208 N N . SER A 1 398 ? -19.843 6.592 24.385 1.00 93.50 398 SER A N 1
ATOM 3209 C CA . SER A 1 398 ? -21.152 7.032 24.854 1.00 93.50 398 SER A CA 1
ATOM 3210 C C . SER A 1 398 ? -21.520 6.293 26.138 1.00 93.50 398 SER A C 1
ATOM 3212 O O . SER A 1 398 ? -21.293 5.090 26.246 1.00 93.50 398 SER A O 1
ATOM 3214 N N . VAL A 1 399 ? -22.110 6.993 27.102 1.00 93.88 399 VAL A N 1
ATOM 3215 C CA . VAL A 1 399 ? -22.492 6.439 28.405 1.00 93.88 399 VAL A CA 1
ATOM 3216 C C . VAL A 1 399 ? -24.010 6.383 28.510 1.00 93.88 399 VAL A C 1
ATOM 3218 O O . VAL A 1 399 ? -24.663 7.424 28.527 1.00 93.88 399 VAL A O 1
ATOM 3221 N N . ASP A 1 400 ? -24.560 5.179 28.636 1.00 92.06 400 ASP A N 1
ATOM 3222 C CA . ASP A 1 400 ? -25.939 4.963 29.072 1.00 92.06 400 ASP A CA 1
ATOM 3223 C C . ASP A 1 400 ? -25.916 4.315 30.455 1.00 92.06 400 ASP A C 1
ATOM 3225 O O . ASP A 1 400 ? -25.591 3.142 30.589 1.00 92.06 400 ASP A O 1
ATOM 3229 N N . SER A 1 401 ? -26.243 5.082 31.494 1.00 90.44 401 SER A N 1
ATOM 3230 C CA . SER A 1 401 ? -26.306 4.596 32.877 1.00 90.44 401 SER A CA 1
ATOM 3231 C C . SER A 1 401 ? -27.751 4.437 33.380 1.00 90.44 401 SER A C 1
ATOM 3233 O O . SER A 1 401 ? -28.014 4.643 34.572 1.00 90.44 401 SER A O 1
ATOM 3235 N N . ILE A 1 402 ? -28.718 4.200 32.484 1.00 90.19 402 ILE A N 1
ATOM 3236 C CA . ILE A 1 402 ? -30.147 4.118 32.811 1.00 90.19 402 ILE A CA 1
ATOM 3237 C C . ILE A 1 402 ? -30.575 2.641 32.862 1.00 90.19 402 ILE A C 1
ATOM 3239 O O . ILE A 1 402 ? -30.795 2.030 31.822 1.00 90.19 402 ILE A O 1
ATOM 3243 N N . PRO A 1 403 ? -30.746 2.037 34.056 1.00 90.94 403 PRO A N 1
ATOM 3244 C CA . PRO A 1 403 ? -31.171 0.646 34.151 1.00 90.94 403 PRO A CA 1
ATOM 3245 C C . PRO A 1 403 ? -32.604 0.460 33.639 1.00 90.94 403 PRO A C 1
ATOM 3247 O O . PRO A 1 403 ? -33.460 1.319 33.889 1.00 90.94 403 PRO A O 1
ATOM 3250 N N . PRO A 1 404 ? -32.895 -0.675 32.975 1.00 94.12 404 PRO A N 1
ATOM 3251 C CA . PRO A 1 404 ? -34.175 -0.891 32.320 1.00 94.12 404 PRO A CA 1
ATOM 3252 C C . PRO A 1 404 ? -35.312 -0.897 33.337 1.00 94.12 404 PRO A C 1
ATOM 3254 O O . PRO A 1 404 ? -35.186 -1.406 34.458 1.00 94.12 404 PRO A O 1
ATOM 3257 N N . TYR A 1 405 ? -36.458 -0.361 32.941 1.00 94.31 405 TYR A N 1
ATOM 3258 C CA . TYR A 1 405 ? -37.681 -0.404 33.723 1.00 94.31 405 TYR A CA 1
ATOM 3259 C C . TYR A 1 405 ? -38.031 -1.848 34.089 1.00 94.31 405 TYR A C 1
ATOM 3261 O O . TYR A 1 405 ? -37.933 -2.751 33.263 1.00 94.31 405 TYR A O 1
ATOM 3269 N N . LEU A 1 406 ? -38.492 -2.089 35.316 1.00 96.06 406 LEU A N 1
ATOM 3270 C CA . LEU A 1 406 ? -39.021 -3.390 35.724 1.00 96.06 406 LEU A CA 1
ATOM 3271 C C . LEU A 1 406 ? -40.201 -3.191 36.671 1.00 96.06 406 LEU A C 1
ATOM 3273 O O . LEU A 1 406 ? -40.090 -2.539 37.711 1.00 96.06 406 LEU A O 1
ATOM 3277 N N . LYS A 1 407 ? -41.345 -3.783 36.326 1.00 95.38 407 LYS A N 1
ATOM 3278 C CA . LYS A 1 407 ? -42.559 -3.742 37.144 1.00 95.38 407 LYS A CA 1
ATOM 3279 C C . LYS A 1 407 ? -43.310 -5.061 37.081 1.00 95.38 407 LYS A C 1
ATOM 3281 O O . LYS A 1 407 ? -43.810 -5.445 36.029 1.00 95.38 407 LYS A O 1
ATOM 3286 N N . ILE A 1 408 ? -43.502 -5.691 38.235 1.00 96.19 408 ILE A N 1
ATOM 3287 C CA . ILE A 1 408 ? -44.423 -6.824 38.376 1.00 96.19 408 ILE A CA 1
ATOM 3288 C C . ILE A 1 408 ? -45.859 -6.276 38.454 1.00 96.19 408 ILE A C 1
ATOM 3290 O O . ILE A 1 408 ? -46.106 -5.252 39.098 1.00 96.19 408 ILE A O 1
ATOM 3294 N N . LEU A 1 409 ? -46.801 -6.900 37.742 1.00 92.69 409 LEU A N 1
ATOM 3295 C CA . LEU A 1 409 ? -48.180 -6.407 37.607 1.00 92.69 409 LEU A CA 1
ATOM 3296 C C . LEU A 1 409 ? -49.074 -6.809 38.788 1.00 92.69 409 LEU A C 1
ATOM 3298 O O . LEU A 1 409 ? -49.937 -6.028 39.189 1.00 92.69 409 LEU A O 1
ATOM 3302 N N . GLU A 1 410 ? -48.834 -7.982 39.376 1.00 90.25 410 GLU A N 1
ATOM 3303 C CA . GLU A 1 410 ? -49.454 -8.428 40.628 1.00 90.25 410 GLU A CA 1
ATOM 3304 C C . GLU A 1 410 ? -48.413 -8.457 41.755 1.00 90.25 410 GLU A C 1
ATOM 3306 O O . GLU A 1 410 ? -47.274 -8.874 41.547 1.00 90.25 410 GLU A O 1
ATOM 3311 N N . ASN A 1 411 ? -48.783 -8.026 42.967 1.00 89.50 411 ASN A N 1
ATOM 3312 C CA . ASN A 1 411 ? -47.859 -8.098 44.099 1.00 89.50 411 ASN A CA 1
ATOM 3313 C C . ASN A 1 411 ? -47.778 -9.534 44.635 1.00 89.50 411 ASN A C 1
ATOM 3315 O O . ASN A 1 411 ? -48.703 -10.005 45.300 1.00 89.50 411 ASN A O 1
ATOM 3319 N N . ILE A 1 412 ? -46.659 -10.198 44.355 1.00 91.88 412 ILE A N 1
ATOM 3320 C CA . ILE A 1 412 ? -46.395 -11.583 44.756 1.00 91.88 412 ILE A CA 1
ATOM 3321 C C . ILE A 1 412 ? -45.678 -11.710 46.111 1.00 91.88 412 ILE A C 1
ATOM 3323 O O . ILE A 1 412 ? -45.720 -12.791 46.699 1.00 91.88 412 ILE A O 1
ATOM 3327 N N . ASP A 1 413 ? -45.052 -10.648 46.630 1.00 94.19 413 ASP A N 1
ATOM 3328 C CA . ASP A 1 413 ? -44.275 -10.716 47.877 1.00 94.19 413 ASP A CA 1
ATOM 3329 C C . ASP A 1 413 ? -45.152 -10.895 49.130 1.00 94.19 413 ASP A C 1
ATOM 3331 O O . ASP A 1 413 ? -46.256 -10.352 49.241 1.00 94.19 413 ASP A O 1
ATOM 3335 N N . GLY A 1 414 ? -44.668 -11.706 50.074 1.00 91.12 414 GLY A N 1
ATOM 3336 C CA . GLY A 1 414 ? -45.381 -12.109 51.286 1.00 91.12 414 GLY A CA 1
ATOM 3337 C C . GLY A 1 414 ? -46.623 -12.970 51.025 1.00 91.12 414 GLY A C 1
ATOM 3338 O O . GLY A 1 414 ? -47.376 -13.267 51.960 1.00 91.12 414 GLY A O 1
ATOM 3339 N N . SER A 1 415 ? -46.877 -13.367 49.773 1.00 92.44 415 SER A N 1
ATOM 3340 C CA . SER A 1 415 ? -48.065 -14.133 49.402 1.00 92.44 415 SER A CA 1
ATOM 3341 C C . SER A 1 415 ? -47.975 -15.593 49.863 1.00 92.44 415 SER A C 1
ATOM 3343 O O . SER A 1 415 ? -46.919 -16.113 50.237 1.00 92.44 415 SER A O 1
ATOM 3345 N N . SER A 1 416 ? -49.114 -16.293 49.867 1.00 91.94 416 SER A N 1
ATOM 3346 C CA . SER A 1 416 ? -49.131 -17.718 50.203 1.00 91.94 416 SER A CA 1
ATOM 3347 C C . SER A 1 416 ? -50.130 -18.504 49.372 1.00 91.94 416 SER A C 1
ATOM 3349 O O . SER A 1 416 ? -51.275 -18.076 49.224 1.00 91.94 416 SER A O 1
ATOM 3351 N N . THR A 1 417 ? -49.718 -19.677 48.899 1.00 91.12 417 THR A N 1
ATOM 3352 C CA . THR A 1 417 ? -50.497 -20.523 47.985 1.00 91.12 417 THR A CA 1
ATOM 3353 C C . THR A 1 417 ? -50.489 -21.992 48.412 1.00 91.12 417 THR A C 1
ATOM 3355 O O . THR A 1 417 ? -49.665 -22.419 49.222 1.00 91.12 417 THR A O 1
ATOM 3358 N N . LEU A 1 418 ? -51.432 -22.763 47.871 1.00 91.00 418 LEU A N 1
ATOM 3359 C CA . LEU A 1 418 ? -51.500 -24.227 47.973 1.00 91.00 418 LEU A CA 1
ATOM 3360 C C . LEU A 1 418 ? -51.085 -24.917 46.658 1.00 91.00 418 LEU A C 1
ATOM 3362 O O . LEU A 1 418 ? -50.926 -26.139 46.627 1.00 91.00 418 LEU A O 1
ATOM 3366 N N . ASN A 1 419 ? -50.908 -24.141 45.584 1.00 92.44 419 ASN A N 1
ATOM 3367 C CA . ASN A 1 419 ? -50.463 -24.625 44.281 1.00 92.44 419 ASN A CA 1
ATOM 3368 C C . ASN A 1 419 ? -48.975 -25.010 44.323 1.00 92.44 419 ASN A C 1
ATOM 3370 O O . ASN A 1 419 ? -48.230 -24.589 45.207 1.00 92.44 419 ASN A O 1
ATOM 3374 N N . ASP A 1 420 ? -48.534 -25.798 43.348 1.00 93.94 420 ASP A N 1
ATOM 3375 C CA . ASP A 1 420 ? -47.129 -26.158 43.115 1.00 93.94 420 ASP A CA 1
ATOM 3376 C C . ASP A 1 420 ? -46.380 -25.174 42.205 1.00 93.94 420 ASP A C 1
ATOM 3378 O O . ASP A 1 420 ? -45.225 -25.407 41.860 1.00 93.94 420 ASP A O 1
ATOM 3382 N N . SER A 1 421 ? -47.034 -24.079 41.827 1.00 94.06 421 SER A N 1
ATOM 3383 C CA . SER A 1 421 ? -46.552 -23.085 40.876 1.00 94.06 421 SER A CA 1
ATOM 3384 C C . SER A 1 421 ? -47.270 -21.742 41.070 1.00 94.06 421 SER A C 1
ATOM 3386 O O . SER A 1 421 ? -48.356 -21.677 41.661 1.00 94.06 421 SER A O 1
ATOM 3388 N N . VAL A 1 422 ? -46.656 -20.668 40.576 1.00 93.81 422 VAL A N 1
ATOM 3389 C CA . VAL A 1 422 ? -47.225 -19.314 40.480 1.00 93.81 422 VAL A CA 1
ATOM 3390 C C . VAL A 1 422 ? -47.009 -18.772 39.068 1.00 93.81 422 VAL A C 1
ATOM 3392 O O . VAL A 1 422 ? -46.000 -19.079 38.436 1.00 93.81 422 VAL A O 1
ATOM 3395 N N . ILE A 1 423 ? -47.945 -17.960 38.576 1.00 94.50 423 ILE A N 1
ATOM 3396 C CA . ILE A 1 423 ? -47.753 -17.181 37.350 1.00 94.50 423 ILE A CA 1
ATOM 3397 C C . ILE A 1 423 ? -47.275 -15.792 37.768 1.00 94.50 423 ILE A C 1
ATOM 3399 O O . ILE A 1 423 ? -47.961 -15.095 38.511 1.00 94.50 423 ILE A O 1
ATOM 3403 N N . ILE A 1 424 ? -46.095 -15.405 37.300 1.00 95.25 424 ILE A N 1
ATOM 3404 C CA . ILE A 1 424 ? -45.525 -14.071 37.457 1.00 95.25 424 ILE A CA 1
ATOM 3405 C C . ILE A 1 424 ? -45.799 -13.324 36.155 1.00 95.25 424 ILE A C 1
ATOM 3407 O O . ILE A 1 424 ? -45.434 -13.801 35.081 1.00 95.25 424 ILE A O 1
ATOM 3411 N N . THR A 1 425 ? -46.445 -12.164 36.250 1.00 95.31 425 THR A N 1
ATOM 3412 C CA . THR A 1 425 ? -46.650 -11.262 35.112 1.00 95.31 425 THR A CA 1
ATOM 3413 C C . THR A 1 425 ? -46.015 -9.915 35.407 1.00 95.31 425 THR A C 1
ATOM 3415 O O . THR A 1 425 ? -46.125 -9.393 36.521 1.00 95.31 425 THR A O 1
ATOM 3418 N N . GLY A 1 426 ? -45.335 -9.345 34.423 1.00 96.12 426 GLY A N 1
ATOM 3419 C CA . GLY A 1 426 ? -44.623 -8.085 34.578 1.00 96.12 426 GLY A CA 1
ATOM 3420 C C . GLY A 1 426 ? -44.440 -7.364 33.255 1.00 96.12 426 GLY A C 1
ATOM 3421 O O . GLY A 1 426 ? -44.837 -7.863 32.204 1.00 96.12 426 GLY A O 1
ATOM 3422 N N . ARG A 1 427 ? -43.854 -6.171 33.321 1.00 96.62 427 ARG A N 1
ATOM 3423 C CA . ARG A 1 427 ? -43.310 -5.465 32.163 1.00 96.62 427 ARG A CA 1
ATOM 3424 C C . ARG A 1 427 ? -41.882 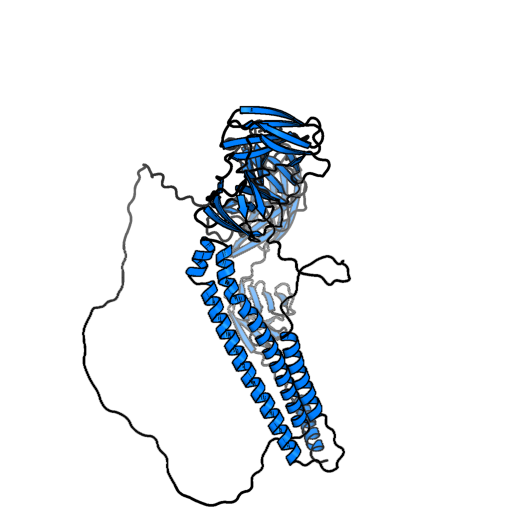-5.022 32.442 1.00 96.62 427 ARG A C 1
ATOM 3426 O O . ARG A 1 427 ? -41.565 -4.657 33.578 1.00 96.62 427 ARG A O 1
ATOM 3433 N N . THR A 1 428 ? -41.061 -5.038 31.407 1.00 97.19 428 THR A N 1
ATOM 3434 C CA . THR A 1 428 ? -39.730 -4.432 31.368 1.00 97.19 428 THR A CA 1
ATOM 3435 C C . THR A 1 428 ? -39.553 -3.665 30.054 1.00 97.19 428 THR A C 1
ATOM 3437 O O . THR A 1 428 ? -40.521 -3.555 29.296 1.00 97.19 428 THR A O 1
ATOM 3440 N N . ASP A 1 429 ? -38.385 -3.077 29.807 1.00 94.75 429 ASP A N 1
ATOM 3441 C CA . ASP A 1 429 ? -38.127 -2.386 28.544 1.00 94.75 429 ASP A CA 1
ATOM 3442 C C . ASP A 1 429 ? -37.878 -3.384 27.401 1.00 94.75 429 ASP A C 1
ATOM 3444 O O . ASP A 1 429 ? -37.474 -4.534 27.599 1.00 94.75 429 ASP A O 1
ATOM 3448 N N . VAL A 1 430 ? -38.202 -2.963 26.178 1.00 92.00 430 VAL A N 1
ATOM 3449 C CA . VAL A 1 430 ? -38.187 -3.845 25.005 1.00 92.00 430 VAL A CA 1
ATOM 3450 C C . VAL A 1 430 ? -36.743 -4.164 24.621 1.00 92.00 430 VAL A C 1
ATOM 3452 O O . VAL A 1 430 ? -35.952 -3.263 24.357 1.00 92.00 430 VAL A O 1
ATOM 3455 N N . GLY A 1 431 ? -36.408 -5.455 24.570 1.00 86.44 431 GLY A N 1
ATOM 3456 C CA . GLY A 1 431 ? -35.053 -5.931 24.276 1.00 86.44 431 GLY A CA 1
ATOM 3457 C C . GLY A 1 431 ? -34.138 -6.088 25.497 1.00 86.44 431 GLY A C 1
ATOM 3458 O O . GLY A 1 431 ? -32.971 -6.430 25.315 1.00 86.44 431 GLY A O 1
ATOM 3459 N N . SER A 1 432 ? -34.638 -5.879 26.721 1.00 93.38 432 SER A N 1
ATOM 3460 C CA . SER A 1 432 ? -33.906 -6.214 27.949 1.00 93.38 432 SER A CA 1
ATOM 3461 C C . SER A 1 432 ? -33.845 -7.728 28.198 1.00 93.38 432 SER A C 1
ATOM 3463 O O . SER A 1 432 ? -34.821 -8.452 27.992 1.00 93.38 432 SER A O 1
ATOM 3465 N N . ILE A 1 433 ? -32.706 -8.203 28.704 1.00 94.94 433 ILE A N 1
ATOM 3466 C CA . ILE A 1 433 ? -32.487 -9.588 29.129 1.00 94.94 433 ILE A CA 1
ATOM 3467 C C . ILE A 1 433 ? -33.087 -9.761 30.528 1.00 94.94 433 ILE A C 1
ATOM 3469 O O . ILE A 1 433 ? -32.522 -9.319 31.531 1.00 94.94 433 ILE A O 1
ATOM 3473 N N . LEU A 1 434 ? -34.247 -10.412 30.598 1.00 96.81 434 LEU A N 1
ATOM 3474 C CA . LEU A 1 434 ? -34.943 -10.709 31.846 1.00 96.81 434 LEU A CA 1
ATOM 3475 C C . LEU A 1 434 ? -34.573 -12.108 32.360 1.00 96.81 434 LEU A C 1
ATOM 3477 O O . LEU A 1 434 ? -34.597 -13.081 31.609 1.00 96.81 434 LEU A O 1
ATOM 3481 N N . ALA A 1 435 ? -34.318 -12.239 33.661 1.00 96.69 435 ALA A N 1
ATOM 3482 C CA . ALA A 1 435 ? -34.146 -13.525 34.332 1.00 96.69 435 ALA A CA 1
ATOM 3483 C C . ALA A 1 435 ? -34.926 -13.602 35.654 1.00 96.69 435 ALA A C 1
ATOM 3485 O O . ALA A 1 435 ? -35.091 -12.610 36.367 1.00 96.69 435 ALA A O 1
ATOM 3486 N N . ILE A 1 436 ? -35.403 -14.804 35.987 1.00 96.75 436 ILE A N 1
ATOM 3487 C CA . ILE A 1 436 ? -36.121 -15.137 37.224 1.00 96.75 436 ILE A CA 1
ATOM 3488 C C . ILE A 1 436 ? -35.444 -16.353 37.862 1.00 96.75 436 ILE A C 1
ATOM 3490 O O . ILE A 1 436 ? -35.477 -17.443 37.294 1.00 96.75 436 ILE A O 1
ATOM 3494 N N . ASN A 1 437 ? -34.846 -16.179 39.046 1.00 93.12 437 ASN A N 1
ATOM 3495 C CA . ASN A 1 437 ? -34.016 -17.188 39.725 1.00 93.12 437 ASN A CA 1
ATOM 3496 C C . ASN A 1 437 ? -33.000 -17.837 38.762 1.00 93.12 437 ASN A C 1
ATOM 3498 O O . ASN A 1 437 ? -33.071 -19.033 38.473 1.00 93.12 437 ASN A O 1
ATOM 3502 N N . ASP A 1 438 ? -32.112 -17.002 38.213 1.00 89.19 438 ASP A N 1
ATOM 3503 C CA . ASP A 1 438 ? -31.045 -17.344 37.255 1.00 89.19 438 ASP A CA 1
ATOM 3504 C C . ASP A 1 438 ? -31.521 -18.025 35.951 1.00 89.19 438 ASP A C 1
ATOM 3506 O O . ASP A 1 438 ? -30.712 -18.495 35.151 1.00 89.19 438 ASP A O 1
ATOM 3510 N N . THR A 1 439 ? -32.836 -18.075 35.711 1.00 94.31 439 THR A N 1
ATOM 3511 C CA . THR A 1 439 ? -33.447 -18.628 34.497 1.00 94.31 439 THR A CA 1
ATOM 3512 C C . THR A 1 439 ? -33.902 -17.484 33.601 1.00 94.31 439 THR A C 1
ATOM 3514 O O . THR A 1 439 ? -34.759 -16.704 34.006 1.00 94.31 439 THR A O 1
ATOM 3517 N N . GLU A 1 440 ? -33.348 -17.385 32.395 1.00 95.94 440 GLU A N 1
ATOM 3518 C CA . GLU A 1 440 ? -33.747 -16.392 31.391 1.00 95.94 440 GLU A CA 1
ATOM 3519 C C . GLU A 1 440 ? -35.226 -16.561 30.989 1.00 95.94 440 GLU A C 1
ATOM 3521 O O . GLU A 1 440 ? -35.729 -17.682 30.860 1.00 95.94 440 GLU A O 1
ATOM 3526 N N . VAL A 1 441 ? -35.936 -15.444 30.817 1.00 95.25 441 VAL A N 1
ATOM 3527 C CA . VAL A 1 441 ? -37.374 -15.383 30.530 1.00 95.25 441 VAL A CA 1
ATOM 3528 C C . VAL A 1 441 ? -37.609 -14.480 29.326 1.00 95.25 441 VAL A C 1
ATOM 3530 O O . VAL A 1 441 ? -37.226 -13.316 29.330 1.00 95.25 441 VAL A O 1
ATOM 3533 N N . THR A 1 442 ? -38.286 -15.011 28.308 1.00 93.75 442 THR A N 1
ATOM 3534 C CA . THR A 1 442 ? -38.652 -14.256 27.105 1.00 93.75 442 THR A CA 1
ATOM 3535 C C . THR A 1 442 ? -39.577 -13.082 27.441 1.00 93.75 442 THR A C 1
ATOM 3537 O O . THR A 1 442 ? -40.531 -13.233 28.209 1.00 93.75 442 THR A O 1
ATOM 3540 N N . VAL A 1 443 ? -39.291 -11.930 26.835 1.00 94.62 443 VAL A N 1
ATOM 3541 C CA . VAL A 1 443 ? -40.086 -10.699 26.903 1.00 94.62 443 VAL A CA 1
ATOM 3542 C C . VAL A 1 443 ? -40.747 -10.485 25.537 1.00 94.62 443 VAL A C 1
ATOM 3544 O O . VAL A 1 443 ? -40.089 -10.636 24.509 1.00 94.62 443 VAL A O 1
ATOM 3547 N N . ASP A 1 444 ? -42.039 -10.166 25.530 1.00 92.81 444 ASP A N 1
ATOM 3548 C CA . ASP A 1 444 ? -42.830 -9.882 24.329 1.00 92.81 444 ASP A CA 1
ATOM 3549 C C . ASP A 1 444 ? -42.476 -8.496 23.737 1.00 92.81 444 ASP A C 1
ATOM 3551 O O . ASP A 1 444 ? -41.930 -7.630 24.422 1.00 92.81 444 ASP A O 1
ATOM 3555 N N . GLU A 1 445 ? -42.843 -8.238 22.475 1.00 92.25 445 GLU A N 1
ATOM 3556 C CA . GLU A 1 445 ? -42.530 -6.985 21.752 1.00 92.25 445 GLU A CA 1
ATOM 3557 C C . GLU A 1 445 ? -43.020 -5.696 22.442 1.00 92.25 445 GLU A C 1
ATOM 3559 O O . GLU A 1 445 ? -42.475 -4.619 22.209 1.00 92.25 445 GLU A O 1
ATOM 3564 N N . ASP A 1 446 ? -44.055 -5.779 23.285 1.00 91.19 446 ASP A N 1
ATOM 3565 C CA . ASP A 1 446 ? -44.584 -4.638 24.042 1.00 91.19 446 ASP A CA 1
ATOM 3566 C C . ASP A 1 446 ? -43.931 -4.472 25.434 1.00 91.19 446 ASP A C 1
ATOM 3568 O O . ASP A 1 446 ? -44.333 -3.600 26.215 1.00 91.19 446 ASP A O 1
ATOM 3572 N N . GLY A 1 447 ? -42.940 -5.306 25.757 1.00 92.50 447 GLY A N 1
ATOM 3573 C CA . GLY A 1 447 ? -42.247 -5.353 27.042 1.00 92.50 447 GLY A CA 1
ATOM 3574 C C . GLY A 1 447 ? -42.943 -6.213 28.102 1.00 92.50 447 GLY A C 1
ATOM 3575 O O . GLY A 1 447 ? -42.464 -6.269 29.234 1.00 92.50 447 GLY A O 1
ATOM 3576 N N . LEU A 1 448 ? -44.080 -6.859 27.805 1.00 95.38 448 LEU A N 1
ATOM 3577 C CA . LEU A 1 448 ? -44.743 -7.797 28.721 1.00 95.38 448 LEU A CA 1
ATOM 3578 C C . LEU A 1 448 ? -43.922 -9.083 28.898 1.00 95.38 448 LEU A C 1
ATOM 3580 O O . LEU A 1 448 ? -43.244 -9.539 27.987 1.00 95.38 448 LEU A O 1
ATOM 3584 N N . PHE A 1 449 ? -44.020 -9.707 30.070 1.00 96.31 449 PHE A N 1
ATOM 3585 C CA . PHE A 1 449 ? -43.580 -11.087 30.266 1.00 96.31 449 PHE A CA 1
ATOM 3586 C C . PHE A 1 449 ? -44.563 -11.872 31.136 1.00 96.31 449 PHE A C 1
ATOM 3588 O O . PHE A 1 449 ? -45.195 -11.327 32.051 1.00 96.31 449 PHE A O 1
ATOM 3595 N N . ILE A 1 450 ? -44.673 -13.176 30.863 1.00 95.38 450 ILE A N 1
ATOM 3596 C CA . ILE A 1 450 ? -45.518 -14.125 31.598 1.00 95.38 450 ILE A CA 1
ATOM 3597 C C . ILE A 1 450 ? -44.713 -15.402 31.860 1.00 95.38 450 ILE A C 1
ATOM 3599 O O . ILE A 1 450 ? -44.442 -16.175 30.944 1.00 95.38 450 ILE A O 1
ATOM 3603 N N . TYR A 1 451 ? -44.367 -15.662 33.121 1.00 96.06 451 TYR A N 1
ATOM 3604 C CA . TYR A 1 451 ? -43.567 -16.824 33.518 1.00 96.06 451 TYR A CA 1
ATOM 3605 C C . TYR A 1 451 ? -44.284 -17.684 34.560 1.00 96.06 451 TYR A C 1
ATOM 3607 O O . TYR A 1 451 ? -44.864 -17.165 35.510 1.00 96.06 451 TYR A O 1
ATOM 3615 N N . THR A 1 452 ? -44.235 -19.011 34.411 1.00 95.69 452 THR A N 1
ATOM 3616 C CA . THR A 1 452 ? -44.804 -19.948 35.396 1.00 95.69 452 THR A CA 1
ATOM 3617 C C . THR A 1 452 ? -43.687 -20.551 36.241 1.00 95.69 452 THR A C 1
ATOM 3619 O O . THR A 1 452 ? -43.062 -21.534 35.848 1.00 95.69 452 THR A O 1
ATOM 3622 N N . LEU A 1 453 ? -43.439 -19.963 37.412 1.00 95.06 453 LEU A N 1
ATOM 3623 C CA . LEU A 1 453 ? -42.409 -20.412 38.346 1.00 95.06 453 LEU A CA 1
ATOM 3624 C C . LEU A 1 453 ? -42.933 -21.596 39.191 1.00 95.06 453 LEU A C 1
ATOM 3626 O O . LEU A 1 453 ? -43.917 -21.423 39.920 1.00 95.06 453 LEU A O 1
ATOM 3630 N N . PRO A 1 454 ? -42.306 -22.788 39.149 1.00 94.62 454 PRO A N 1
ATOM 3631 C CA . PRO A 1 454 ? -42.614 -23.874 40.079 1.00 94.62 454 PRO A CA 1
ATOM 3632 C C . PRO A 1 454 ? -42.136 -23.548 41.504 1.00 94.62 454 PRO A C 1
ATOM 3634 O O . PRO A 1 454 ? -41.072 -22.966 41.699 1.00 94.62 454 PRO A O 1
ATOM 3637 N N . LEU A 1 455 ? -42.909 -23.965 42.508 1.00 93.81 455 LEU A N 1
ATOM 3638 C CA . LEU A 1 455 ? -42.691 -23.661 43.926 1.00 93.81 455 LEU A CA 1
ATOM 3639 C C . LEU A 1 455 ? -42.481 -24.938 44.751 1.00 93.81 455 LEU A C 1
ATOM 3641 O O . LEU A 1 455 ? -43.309 -25.854 44.724 1.00 93.81 455 LEU A O 1
ATOM 3645 N N . VAL A 1 456 ? -41.436 -24.984 45.577 1.00 94.19 456 VAL A N 1
ATOM 3646 C CA . VAL A 1 456 ? -41.261 -26.021 46.611 1.00 94.19 456 VAL A CA 1
ATOM 3647 C C . VAL A 1 456 ? -42.112 -25.712 47.845 1.00 94.19 456 VAL A C 1
ATOM 3649 O O . VAL A 1 456 ? -42.467 -24.563 48.095 1.00 94.19 456 VAL A O 1
ATOM 3652 N N . VAL A 1 457 ? -42.488 -26.736 48.620 1.00 92.62 457 VAL A N 1
ATOM 3653 C CA . VAL A 1 457 ? -43.229 -26.544 49.882 1.00 92.62 457 VAL A CA 1
ATOM 3654 C C . VAL A 1 457 ? -42.313 -25.868 50.903 1.00 92.62 457 VAL A C 1
ATOM 3656 O O . VAL A 1 457 ? -41.239 -26.386 51.199 1.00 92.62 457 VAL A O 1
ATOM 3659 N N . GLY A 1 458 ? -42.743 -24.726 51.443 1.00 92.31 458 GLY A N 1
ATOM 3660 C CA . GLY A 1 458 ? -41.895 -23.821 52.220 1.00 92.31 458 GLY A CA 1
ATOM 3661 C C . GLY A 1 458 ? -41.926 -22.396 51.664 1.00 92.31 458 GLY A C 1
ATOM 3662 O O . GLY A 1 458 ? -42.792 -22.053 50.854 1.00 92.31 458 GLY A O 1
ATOM 3663 N N . THR A 1 459 ? -41.001 -21.561 52.133 1.00 94.12 459 THR A N 1
ATOM 3664 C CA . THR A 1 459 ? -40.737 -20.248 51.534 1.00 94.12 459 THR A CA 1
ATOM 3665 C C . THR A 1 459 ? -39.935 -20.436 50.252 1.00 94.12 459 THR A C 1
ATOM 3667 O O . THR A 1 459 ? -38.980 -21.210 50.225 1.00 94.12 459 THR A O 1
ATOM 3670 N N . ASN A 1 460 ? -40.333 -19.732 49.200 1.00 95.44 460 ASN A N 1
ATOM 3671 C CA . ASN A 1 460 ? -39.621 -19.642 47.936 1.00 95.44 460 ASN A CA 1
ATOM 3672 C C . ASN A 1 460 ? -39.162 -18.194 47.801 1.00 95.44 460 ASN A C 1
ATOM 3674 O O . ASN A 1 460 ? -40.011 -17.306 47.726 1.00 95.44 460 ASN A O 1
ATOM 3678 N N . GLU A 1 461 ? -37.852 -17.970 47.795 1.00 96.31 461 GLU A N 1
ATOM 3679 C CA . GLU A 1 461 ? -37.286 -16.672 47.432 1.00 96.31 461 GLU A CA 1
ATOM 3680 C C . GLU A 1 461 ? -37.259 -16.549 45.904 1.00 96.31 461 GLU A C 1
ATOM 3682 O O . GLU A 1 461 ? -36.995 -17.523 45.187 1.00 96.31 461 GLU A O 1
ATOM 3687 N N . ILE A 1 462 ? -37.570 -15.356 45.411 1.00 96.38 462 ILE A N 1
ATOM 3688 C CA . ILE A 1 462 ? -37.672 -15.035 43.991 1.00 96.38 462 ILE A CA 1
ATOM 3689 C C . ILE A 1 462 ? -36.867 -13.766 43.747 1.00 96.38 462 ILE A C 1
ATOM 3691 O O . ILE A 1 462 ? -37.169 -12.717 44.313 1.00 96.38 462 ILE A O 1
ATOM 3695 N N . ILE A 1 463 ? -35.859 -13.868 42.891 1.00 96.69 463 ILE A N 1
ATOM 3696 C CA . ILE A 1 463 ? -35.073 -12.756 42.369 1.00 96.69 463 ILE A CA 1
ATOM 3697 C C . ILE A 1 463 ? -35.453 -12.605 40.897 1.00 96.69 463 ILE A C 1
ATOM 3699 O O . ILE A 1 463 ? -35.386 -13.570 40.137 1.00 96.69 463 ILE A O 1
ATOM 3703 N N . ILE A 1 464 ? -35.878 -11.405 40.512 1.00 97.25 464 ILE A N 1
ATOM 3704 C CA . ILE A 1 464 ? -36.199 -11.026 39.136 1.00 97.25 464 ILE A CA 1
ATOM 3705 C C . ILE A 1 464 ? -35.245 -9.900 38.753 1.00 97.25 464 ILE A C 1
ATOM 3707 O O . ILE A 1 464 ? -35.271 -8.841 39.377 1.00 97.25 464 ILE A O 1
ATOM 3711 N N . THR A 1 465 ? -34.412 -10.123 37.746 1.00 97.00 465 THR A N 1
ATOM 3712 C CA . THR A 1 465 ? -33.456 -9.139 37.220 1.00 97.00 465 THR A CA 1
ATOM 3713 C C . THR A 1 465 ? -33.796 -8.834 35.774 1.00 97.00 465 THR A C 1
ATOM 3715 O O . THR A 1 465 ? -33.985 -9.769 35.000 1.00 97.00 465 THR A O 1
ATOM 3718 N N . SER A 1 466 ? -33.822 -7.560 35.397 1.00 96.94 466 SER A N 1
ATOM 3719 C CA . SER A 1 466 ? -33.797 -7.147 33.993 1.00 96.94 466 SER A CA 1
ATOM 3720 C C . SER A 1 466 ? -32.518 -6.370 33.723 1.00 96.94 466 SER A C 1
ATOM 3722 O O . SER A 1 466 ? -32.189 -5.472 34.502 1.00 96.94 466 SER A O 1
ATOM 3724 N N . ALA A 1 467 ? -31.803 -6.734 32.662 1.00 95.69 467 ALA A N 1
ATOM 3725 C CA . ALA A 1 467 ? -30.570 -6.095 32.218 1.00 95.69 467 ALA A CA 1
ATOM 3726 C C . ALA A 1 467 ? -30.731 -5.521 30.804 1.00 95.69 467 ALA A C 1
ATOM 3728 O O . ALA A 1 467 ? -31.395 -6.128 29.965 1.00 95.69 467 ALA A O 1
ATOM 3729 N N . ASP A 1 468 ? -30.138 -4.365 30.521 1.00 93.00 468 ASP A N 1
ATOM 3730 C CA . ASP A 1 468 ? -30.055 -3.844 29.151 1.00 93.00 468 ASP A CA 1
ATOM 3731 C C . ASP A 1 468 ? -28.867 -4.452 28.372 1.00 93.00 468 ASP A C 1
ATOM 3733 O O . ASP A 1 468 ? -28.226 -5.408 28.814 1.00 93.00 468 ASP A O 1
ATOM 3737 N N . GLN A 1 469 ? -28.583 -3.908 27.185 1.00 86.88 469 GLN A N 1
ATOM 3738 C CA . GLN A 1 469 ? -27.518 -4.398 26.303 1.00 86.88 469 GLN A CA 1
ATOM 3739 C C . GLN A 1 469 ? -26.100 -3.998 26.751 1.00 86.88 469 GLN A C 1
ATOM 3741 O O . GLN A 1 469 ? -25.139 -4.595 26.270 1.00 86.88 469 GLN A O 1
ATOM 3746 N N . VAL A 1 470 ? -25.957 -3.034 27.670 1.00 87.88 470 VAL A N 1
ATOM 3747 C CA . VAL A 1 470 ? -24.664 -2.604 28.242 1.00 87.88 470 VAL A CA 1
ATOM 3748 C C . VAL A 1 470 ? -24.470 -3.062 29.691 1.00 87.88 470 VAL A C 1
ATOM 3750 O O . VAL A 1 470 ? -23.410 -2.853 30.275 1.00 87.88 470 VAL A O 1
ATOM 3753 N N . GLY A 1 471 ? -25.455 -3.743 30.276 1.00 89.44 471 GLY A N 1
ATOM 3754 C CA . GLY A 1 471 ? -25.378 -4.355 31.597 1.00 89.44 471 GLY A CA 1
ATOM 3755 C C . GLY A 1 471 ? -25.841 -3.473 32.757 1.00 89.44 471 GLY A C 1
ATOM 3756 O O . GLY A 1 471 ? -25.525 -3.808 33.901 1.00 89.44 471 GLY A O 1
ATOM 3757 N N . ASN A 1 472 ? -26.603 -2.395 32.531 1.00 92.12 472 ASN A N 1
ATOM 3758 C CA . ASN A 1 472 ? -27.348 -1.786 33.639 1.00 92.12 472 ASN A CA 1
ATOM 3759 C C . ASN A 1 472 ? -28.460 -2.749 34.083 1.00 92.12 472 ASN A C 1
ATOM 3761 O O . ASN A 1 472 ? -29.150 -3.324 33.242 1.00 92.12 472 ASN A O 1
ATOM 3765 N N . VAL A 1 473 ? -28.670 -2.913 35.395 1.00 94.19 473 VAL A N 1
ATOM 3766 C CA . VAL A 1 473 ? -29.610 -3.912 35.944 1.00 94.19 473 VAL A CA 1
ATOM 3767 C C . VAL A 1 473 ? -30.619 -3.291 36.909 1.00 94.19 473 VAL A C 1
ATOM 3769 O O . VAL A 1 473 ? -30.237 -2.639 37.882 1.00 94.19 473 VAL A O 1
ATOM 3772 N N . THR A 1 474 ? -31.905 -3.596 36.711 1.00 96.81 474 THR A N 1
ATOM 3773 C CA . THR A 1 474 ? -32.953 -3.414 37.730 1.00 96.81 474 THR A CA 1
ATOM 3774 C C . THR A 1 474 ? -33.337 -4.759 38.341 1.00 96.81 474 THR A C 1
ATOM 3776 O O . THR A 1 474 ? -33.655 -5.711 37.626 1.00 96.81 474 THR A O 1
ATOM 3779 N N . SER A 1 475 ? -33.379 -4.819 39.674 1.00 95.50 475 SER A N 1
ATOM 3780 C CA . SER A 1 475 ? -33.699 -6.032 40.438 1.00 95.50 475 SER A CA 1
ATOM 3781 C C . SER A 1 475 ? -34.949 -5.860 41.302 1.00 95.50 475 SER A C 1
ATOM 3783 O O . SER A 1 475 ? -35.088 -4.873 42.024 1.00 95.50 475 SER A O 1
ATOM 3785 N N . TYR A 1 476 ? -35.824 -6.863 41.296 1.00 95.75 476 TYR A N 1
ATOM 3786 C CA . TYR A 1 476 ? -36.967 -7.012 42.197 1.00 95.75 476 TYR A CA 1
ATOM 3787 C C . TYR A 1 476 ? -36.857 -8.340 42.956 1.00 95.75 476 TYR A C 1
ATOM 3789 O O . TYR A 1 476 ? -36.521 -9.369 42.370 1.00 95.75 476 TYR A O 1
ATOM 3797 N N . THR A 1 477 ? -37.156 -8.332 44.255 1.00 96.06 477 THR A N 1
ATOM 3798 C CA . THR A 1 477 ? -37.132 -9.530 45.104 1.00 96.06 477 THR A CA 1
ATOM 3799 C C . THR A 1 477 ? -38.474 -9.746 45.797 1.00 96.06 477 THR A C 1
ATOM 3801 O O . THR A 1 477 ? -39.130 -8.789 46.208 1.00 96.06 477 THR A O 1
ATOM 3804 N N . ALA A 1 478 ? -38.890 -11.007 45.918 1.00 95.38 478 ALA A N 1
ATOM 3805 C CA . ALA A 1 478 ? -40.145 -11.394 46.556 1.00 95.38 478 ALA A CA 1
ATOM 3806 C C . ALA A 1 478 ? -40.079 -12.785 47.194 1.00 95.38 478 ALA A C 1
ATOM 3808 O O . ALA A 1 478 ? -39.373 -13.674 46.722 1.00 95.38 478 ALA A O 1
ATOM 3809 N N . SER A 1 479 ? -40.892 -12.987 48.226 1.00 95.81 479 SER A N 1
ATOM 3810 C CA . SER A 1 479 ? -41.024 -14.235 48.975 1.00 95.81 479 SER A CA 1
ATOM 3811 C C . SER A 1 479 ? -42.431 -14.834 48.821 1.00 95.81 479 SER A C 1
ATOM 3813 O O . SER A 1 479 ? -43.437 -14.141 48.986 1.00 95.81 479 SER A O 1
ATOM 3815 N N . ILE A 1 480 ? -42.533 -16.137 48.522 1.00 95.25 480 ILE A N 1
ATOM 3816 C CA . ILE A 1 480 ? -43.822 -16.854 48.427 1.00 95.25 480 ILE A CA 1
ATOM 3817 C C . ILE A 1 480 ? -43.839 -18.092 49.324 1.00 95.25 480 ILE A C 1
ATOM 3819 O O . ILE A 1 480 ? -43.088 -19.052 49.131 1.00 95.25 480 ILE A O 1
ATOM 3823 N N . GLN A 1 481 ? -44.779 -18.122 50.268 1.00 95.44 481 GLN A N 1
ATOM 3824 C CA . GLN A 1 481 ? -45.019 -19.273 51.136 1.00 95.44 481 GLN A CA 1
ATOM 3825 C C . GLN A 1 481 ? -45.964 -20.279 50.461 1.00 95.44 481 GLN A C 1
ATOM 3827 O O . GLN A 1 481 ? -47.193 -20.170 50.558 1.00 95.44 481 GLN A O 1
ATOM 3832 N N . ARG A 1 482 ? -45.415 -21.336 49.857 1.00 93.50 482 ARG A N 1
ATOM 3833 C CA . ARG A 1 482 ? -46.214 -22.522 49.520 1.00 93.50 482 ARG A CA 1
ATOM 3834 C C . ARG A 1 482 ? -46.519 -23.293 50.804 1.00 93.50 482 ARG A C 1
ATOM 3836 O O . ARG A 1 482 ? -45.612 -23.617 51.574 1.00 93.50 482 ARG A O 1
ATOM 3843 N N . LYS A 1 483 ? -47.797 -23.574 51.046 1.00 88.25 483 LYS A N 1
ATOM 3844 C CA . LYS A 1 483 ? -48.303 -24.347 52.191 1.00 88.25 483 LYS A CA 1
ATOM 3845 C C . LYS A 1 483 ? -48.544 -25.800 51.781 1.00 88.25 483 LYS A C 1
ATOM 3847 O O . LYS A 1 483 ? -48.908 -26.070 50.639 1.00 88.25 483 LYS A O 1
ATOM 3852 N N . ASP A 1 484 ? -48.345 -26.726 52.715 1.00 82.94 484 ASP A N 1
ATOM 3853 C CA . ASP A 1 484 ? -48.567 -28.152 52.466 1.00 82.94 484 ASP A CA 1
ATOM 3854 C C . ASP A 1 484 ? -50.066 -28.505 52.477 1.00 82.94 484 ASP A C 1
ATOM 3856 O O . ASP A 1 484 ? -50.788 -28.207 53.433 1.00 82.94 484 ASP A O 1
ATOM 3860 N N . ASN A 1 485 ? -50.525 -29.182 51.424 1.00 66.75 485 ASN A N 1
ATOM 3861 C CA . ASN A 1 485 ? -51.851 -29.792 51.359 1.00 66.75 485 ASN A CA 1
ATOM 3862 C C . ASN A 1 485 ? -51.769 -31.173 52.021 1.00 66.75 485 ASN A C 1
ATOM 3864 O O . ASN A 1 485 ? -51.626 -32.175 51.325 1.00 66.75 485 ASN A O 1
ATOM 3868 N N . GLY A 1 486 ? -51.849 -31.206 53.357 1.00 51.66 486 GLY A N 1
ATOM 3869 C CA . GLY A 1 486 ? -51.558 -32.365 54.219 1.00 51.66 486 GLY A CA 1
ATOM 3870 C C . GLY A 1 486 ? -52.406 -33.632 54.004 1.00 51.66 486 GLY A C 1
ATOM 3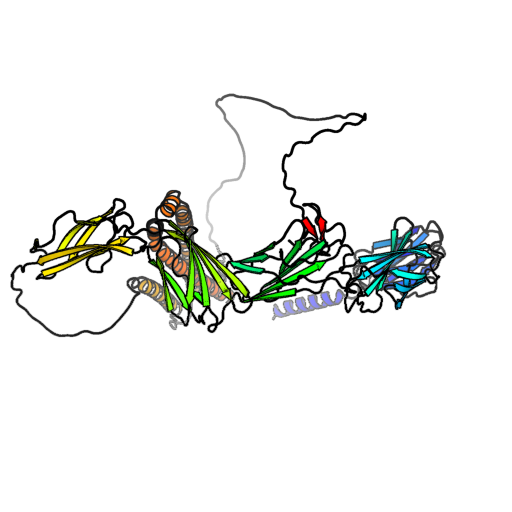871 O O . GLY A 1 486 ? -53.157 -34.050 54.887 1.00 51.66 486 GLY A O 1
ATOM 3872 N N . LEU A 1 487 ? -52.249 -34.281 52.851 1.00 47.19 487 LEU A N 1
ATOM 3873 C CA . LEU A 1 487 ? -52.796 -35.584 52.483 1.00 47.19 487 LEU A CA 1
ATOM 3874 C C . LEU A 1 487 ? -51.669 -36.621 52.523 1.00 47.19 487 LEU A C 1
ATOM 3876 O O . LEU A 1 487 ? -50.862 -36.737 51.604 1.00 47.19 487 LEU A O 1
ATOM 3880 N N . ALA A 1 488 ? -51.616 -37.389 53.611 1.00 38.44 488 ALA A N 1
ATOM 3881 C CA . ALA A 1 488 ? -50.554 -38.359 53.849 1.00 38.44 488 ALA A CA 1
ATOM 3882 C C . ALA A 1 488 ? -50.576 -39.526 52.839 1.00 38.44 488 ALA A C 1
ATOM 3884 O O . ALA A 1 488 ? -51.367 -40.464 52.965 1.00 38.44 488 ALA A O 1
ATOM 3885 N N . VAL A 1 489 ? -49.647 -39.516 51.879 1.00 40.44 489 VAL A N 1
ATOM 3886 C CA . VAL A 1 489 ? -49.361 -40.676 51.022 1.00 40.44 489 VAL A CA 1
ATOM 3887 C C . VAL A 1 489 ? -48.478 -41.661 51.793 1.00 40.44 489 VAL A C 1
ATOM 3889 O O . VAL A 1 489 ? -47.273 -41.471 51.944 1.00 40.44 489 VAL A O 1
ATOM 3892 N N . MET A 1 490 ? -49.085 -42.738 52.296 1.00 34.12 490 MET A N 1
ATOM 3893 C CA . MET A 1 490 ? -48.381 -43.818 52.996 1.00 34.12 490 MET A CA 1
ATOM 3894 C C . MET A 1 490 ? -47.503 -44.649 52.042 1.00 34.12 490 MET A C 1
ATOM 3896 O O . MET A 1 490 ? -47.970 -45.595 51.415 1.00 34.12 490 MET A O 1
ATOM 3900 N N . ASN A 1 491 ? -46.219 -44.292 51.988 1.00 37.41 491 ASN A N 1
ATOM 3901 C CA . ASN A 1 491 ? -45.038 -45.141 51.764 1.00 37.41 491 ASN A CA 1
ATOM 3902 C C . ASN A 1 491 ? -45.248 -46.602 51.298 1.00 37.41 491 ASN A C 1
ATOM 3904 O O . ASN A 1 491 ? -45.716 -47.439 52.077 1.00 37.41 491 ASN A O 1
ATOM 3908 N N . ARG A 1 492 ? -44.546 -46.981 50.215 1.00 33.78 492 ARG A N 1
ATOM 3909 C CA . ARG A 1 492 ? -43.294 -47.740 50.423 1.00 33.78 492 ARG A CA 1
ATOM 3910 C C . ARG A 1 492 ? -42.244 -47.577 49.311 1.00 33.78 492 ARG A C 1
ATOM 3912 O O . ARG A 1 492 ? -42.483 -47.895 48.154 1.00 33.78 492 ARG A O 1
ATOM 3919 N N . SER A 1 493 ? -41.085 -47.120 49.775 1.00 32.50 493 SER A N 1
ATOM 3920 C CA . SER A 1 493 ? -39.684 -47.423 49.439 1.00 32.50 493 SER A CA 1
ATOM 3921 C C . SER A 1 493 ? -39.386 -48.736 48.659 1.00 32.50 493 SER A C 1
ATOM 3923 O O . SER A 1 493 ? -40.208 -49.644 48.630 1.00 32.50 493 SER A O 1
ATOM 3925 N N . GLU A 1 494 ? -38.194 -48.963 48.082 1.00 33.59 494 GLU A N 1
ATOM 3926 C CA . GLU A 1 494 ? -36.869 -48.379 48.384 1.00 33.59 494 GLU A CA 1
ATOM 3927 C C . GLU A 1 494 ? -35.819 -48.651 47.272 1.00 33.59 494 GLU A C 1
ATOM 3929 O O . GLU A 1 494 ? -35.997 -49.589 46.503 1.00 33.59 494 GLU A O 1
ATOM 3934 N N . VAL A 1 495 ? -34.684 -47.924 47.315 1.00 27.69 495 VAL A N 1
ATOM 3935 C CA . VAL A 1 495 ? -33.325 -48.322 46.836 1.00 27.69 495 VAL A CA 1
ATOM 3936 C C . VAL A 1 495 ? -33.077 -48.532 45.312 1.00 27.69 495 VAL A C 1
ATOM 3938 O O . VAL A 1 495 ? -33.770 -49.294 44.655 1.00 27.69 495 VAL A O 1
ATOM 3941 N N . SER A 1 496 ? -32.032 -47.949 44.688 1.00 27.77 496 SER A N 1
ATOM 3942 C CA . SER A 1 496 ? -31.136 -46.853 45.125 1.00 27.77 496 SER A CA 1
ATOM 3943 C C . SER A 1 496 ? -30.337 -46.168 43.988 1.00 27.77 496 SER A C 1
ATOM 3945 O O . SER A 1 496 ? -29.962 -46.793 43.003 1.00 27.77 496 SER A O 1
ATOM 3947 N N . SER A 1 497 ? -29.975 -44.900 44.246 1.00 31.08 497 SER A N 1
ATOM 3948 C CA . SER A 1 497 ? -28.666 -44.248 43.983 1.00 31.08 497 SER A CA 1
ATOM 3949 C C . SER A 1 497 ? -28.091 -44.080 42.555 1.00 31.08 497 SER A C 1
ATOM 3951 O O . SER A 1 497 ? -27.404 -44.957 42.047 1.00 31.08 497 SER A O 1
ATOM 3953 N N . GLN A 1 498 ? -28.239 -42.847 42.042 1.00 28.73 498 GLN A N 1
ATOM 3954 C CA . GLN A 1 498 ? -27.176 -41.900 41.614 1.00 28.73 498 GLN A CA 1
ATOM 3955 C C . GLN A 1 498 ? -25.980 -42.326 40.724 1.00 28.73 498 GLN A C 1
ATOM 3957 O O . GLN A 1 498 ? -25.212 -43.217 41.066 1.00 28.73 498 GLN A O 1
ATOM 3962 N N . GLY A 1 499 ? -25.676 -41.455 39.744 1.00 25.17 499 GLY A N 1
ATOM 3963 C CA . GLY A 1 499 ? -24.294 -41.067 39.399 1.00 25.17 499 GLY A CA 1
ATOM 3964 C C . GLY A 1 499 ? -23.887 -41.238 37.928 1.00 25.17 499 GLY A C 1
ATOM 3965 O O . GLY A 1 499 ? -23.582 -42.346 37.504 1.00 25.17 499 GLY A O 1
ATOM 3966 N N . GLY A 1 500 ? -23.808 -40.142 37.159 1.00 24.11 500 GLY A N 1
ATOM 3967 C CA . GLY A 1 500 ? -23.282 -40.161 35.783 1.00 24.11 500 GLY A CA 1
ATOM 3968 C C . GLY A 1 500 ? -23.533 -38.858 35.014 1.00 24.11 500 GLY A C 1
ATOM 3969 O O . GLY A 1 500 ? -24.677 -38.468 34.814 1.00 24.11 500 GLY A O 1
ATOM 3970 N N . SER A 1 501 ? -22.461 -38.177 34.614 1.00 27.55 501 SER A N 1
ATOM 3971 C CA . SER A 1 501 ? -22.442 -36.826 34.038 1.00 27.55 501 SER A CA 1
ATOM 3972 C C . SER A 1 501 ? -22.668 -36.748 32.515 1.00 27.55 501 SER A C 1
ATOM 3974 O O . SER A 1 501 ? -22.153 -37.589 31.783 1.00 27.55 501 SER A O 1
ATOM 3976 N N . THR A 1 502 ? -23.284 -35.636 32.079 1.00 26.27 502 THR A N 1
ATOM 3977 C CA . THR A 1 502 ? -23.088 -34.946 30.772 1.00 26.27 502 THR A CA 1
ATOM 3978 C C . THR A 1 502 ? -23.454 -35.746 29.481 1.00 26.27 502 THR A C 1
ATOM 3980 O O . THR A 1 502 ? -24.160 -36.748 29.580 1.00 26.27 502 THR A O 1
ATOM 3983 N N . PRO A 1 503 ? -23.280 -35.203 28.249 1.00 40.41 503 PRO A N 1
ATOM 3984 C CA . PRO A 1 503 ? -24.285 -34.286 27.690 1.00 40.41 503 PRO A CA 1
ATOM 3985 C C . PRO A 1 503 ? -24.706 -34.584 26.227 1.00 40.41 503 PRO A C 1
ATOM 3987 O O . PRO A 1 503 ? -24.015 -35.286 25.494 1.00 40.41 503 PRO A O 1
ATOM 3990 N N . PHE A 1 504 ? -25.765 -33.896 25.770 1.00 38.41 504 PHE A N 1
ATOM 3991 C CA . PHE A 1 504 ? -26.123 -33.683 24.350 1.00 38.41 504 PHE A CA 1
ATOM 3992 C C . PHE A 1 504 ? -26.509 -34.948 23.527 1.00 38.41 504 PHE A C 1
ATOM 3994 O O . PHE A 1 504 ? -26.278 -36.086 23.911 1.00 38.41 504 PHE A O 1
ATOM 4001 N N . ILE A 1 505 ? -27.162 -34.734 22.376 1.00 34.53 505 ILE A N 1
ATOM 4002 C CA . ILE A 1 505 ? -27.532 -35.729 21.336 1.00 34.53 505 ILE A CA 1
ATOM 4003 C C . ILE A 1 505 ? -28.194 -37.062 21.794 1.00 34.53 505 ILE A C 1
ATOM 4005 O O . ILE A 1 505 ? -27.510 -38.054 22.041 1.00 34.53 505 ILE A O 1
ATOM 4009 N N . LYS A 1 506 ? -29.538 -37.151 21.692 1.00 35.09 506 LYS A N 1
ATOM 4010 C CA . LYS A 1 506 ? -30.309 -38.218 20.974 1.00 35.09 506 LYS A CA 1
ATOM 4011 C C . LYS A 1 506 ? -31.776 -38.308 21.428 1.00 35.09 506 LYS A C 1
ATOM 4013 O O . LYS A 1 506 ? -32.095 -38.996 22.396 1.00 35.09 506 LYS A O 1
ATOM 4018 N N . ARG A 1 507 ? -32.706 -37.771 20.624 1.00 34.84 507 ARG A N 1
ATOM 4019 C CA . ARG A 1 507 ? -34.088 -38.303 20.568 1.00 34.84 507 ARG A CA 1
ATOM 4020 C C . ARG A 1 507 ? -34.730 -38.329 19.172 1.00 34.84 507 ARG A C 1
ATOM 4022 O O . ARG A 1 507 ? -35.947 -38.333 19.043 1.00 34.84 507 ARG A O 1
ATOM 4029 N N . PHE A 1 508 ? -33.905 -38.467 18.137 1.00 44.50 508 PHE A N 1
ATOM 4030 C CA . PHE A 1 508 ? -34.304 -39.054 16.853 1.00 44.50 508 PHE A CA 1
ATOM 4031 C C . PHE A 1 508 ? -33.419 -40.280 16.572 1.00 44.50 508 PHE A C 1
ATOM 4033 O O . PHE A 1 508 ? -32.273 -40.298 17.010 1.00 44.50 508 PHE A O 1
ATOM 4040 N N . PHE A 1 509 ? -33.968 -41.270 15.847 1.00 46.47 509 PHE A N 1
ATOM 4041 C CA . PHE A 1 509 ? -33.563 -42.694 15.713 1.00 46.47 509 PHE A CA 1
ATOM 4042 C C . PHE A 1 509 ? -34.161 -43.637 16.774 1.00 46.47 509 PHE A C 1
ATOM 4044 O O . PHE A 1 509 ? -33.570 -43.880 17.824 1.00 46.47 509 PHE A O 1
ATOM 4051 N N . PRO A 1 510 ? -35.327 -44.236 16.458 1.00 41.72 510 PRO A N 1
ATOM 4052 C CA . PRO A 1 510 ? -35.302 -45.682 16.163 1.00 41.72 510 PRO A CA 1
ATOM 4053 C C . PRO A 1 510 ? -35.711 -46.056 14.727 1.00 41.72 510 PRO A C 1
ATOM 4055 O O . PRO A 1 510 ? -35.162 -46.999 14.156 1.00 41.72 510 PRO A O 1
ATOM 4058 N N . TRP A 1 511 ? -36.660 -45.331 14.117 1.00 45.59 511 TRP A N 1
ATOM 4059 C CA . TRP A 1 511 ? -37.314 -45.782 12.876 1.00 45.59 511 TRP A CA 1
ATOM 4060 C C . TRP A 1 511 ? -36.380 -45.910 11.663 1.00 45.59 511 TRP A C 1
ATOM 4062 O O . TRP A 1 511 ? -36.530 -46.864 10.905 1.00 45.59 511 TRP A O 1
ATOM 4072 N N . ASN A 1 512 ? -35.374 -45.045 11.508 1.00 46.06 512 ASN A N 1
ATOM 4073 C CA . ASN A 1 512 ? -34.449 -45.119 10.368 1.00 46.06 512 ASN A CA 1
ATOM 4074 C C . ASN A 1 512 ? -33.578 -46.394 10.375 1.00 46.06 512 ASN A C 1
ATOM 4076 O O . ASN A 1 512 ? -33.348 -46.982 9.320 1.00 46.06 512 ASN A O 1
ATOM 4080 N N . ILE A 1 513 ? -33.163 -46.887 11.552 1.00 50.44 513 ILE A N 1
ATOM 4081 C CA . ILE A 1 513 ? -32.466 -48.183 11.668 1.00 50.44 513 ILE A CA 1
ATOM 4082 C C . ILE A 1 513 ? -33.425 -49.344 11.384 1.00 50.44 513 ILE A C 1
ATOM 4084 O O . ILE A 1 513 ? -33.025 -50.308 10.736 1.00 50.44 513 ILE A O 1
ATOM 4088 N N . ILE A 1 514 ? -34.691 -49.255 11.804 1.00 54.53 514 ILE A N 1
ATOM 4089 C CA . ILE A 1 514 ? -35.705 -50.284 11.513 1.00 54.53 514 ILE A CA 1
ATOM 4090 C C . ILE A 1 514 ? -35.993 -50.349 10.002 1.00 54.53 514 ILE A C 1
ATOM 4092 O O . ILE A 1 514 ? -36.036 -51.442 9.439 1.00 54.53 514 ILE A O 1
ATOM 4096 N N . ALA A 1 515 ? -36.104 -49.203 9.324 1.00 54.03 515 ALA A N 1
ATOM 4097 C CA . ALA A 1 515 ? -36.295 -49.122 7.876 1.00 54.03 515 ALA A CA 1
ATOM 4098 C C . ALA A 1 515 ? -35.094 -49.688 7.094 1.00 54.03 515 ALA A C 1
ATOM 4100 O O . ALA A 1 515 ? -35.275 -50.547 6.229 1.00 54.03 515 ALA A O 1
ATOM 4101 N N . LEU A 1 516 ? -33.863 -49.292 7.443 1.00 51.62 516 LEU A N 1
ATOM 4102 C CA . LEU A 1 516 ? -32.646 -49.859 6.846 1.00 51.62 516 LEU A CA 1
ATOM 4103 C C . LEU A 1 516 ? -32.517 -51.364 7.120 1.00 51.62 516 LEU A C 1
ATOM 4105 O O . LEU A 1 516 ? -32.178 -52.122 6.213 1.00 51.62 516 LEU A O 1
ATOM 4109 N N . SER A 1 517 ? -32.859 -51.819 8.328 1.00 56.00 517 SER A N 1
ATOM 4110 C CA . SER A 1 517 ? -32.862 -53.246 8.677 1.00 56.00 517 SER A CA 1
ATOM 4111 C C . SER A 1 517 ? -33.878 -54.031 7.849 1.00 56.00 517 SER A C 1
ATOM 4113 O O . SER A 1 517 ? -33.551 -55.108 7.362 1.00 56.00 517 SER A O 1
ATOM 4115 N N . LEU A 1 518 ? -35.082 -53.494 7.622 1.00 61.03 518 LEU A N 1
ATOM 4116 C CA . LEU A 1 518 ? -36.087 -54.109 6.748 1.00 61.03 518 LEU A CA 1
ATOM 4117 C C . LEU A 1 518 ? -35.610 -54.192 5.292 1.00 61.03 518 LEU A C 1
ATOM 4119 O O . LEU A 1 518 ? -35.766 -55.241 4.669 1.00 61.03 518 LEU A O 1
ATOM 4123 N N . ILE A 1 519 ? -34.968 -53.145 4.765 1.00 61.91 519 ILE A N 1
ATOM 4124 C CA . ILE A 1 519 ? -34.378 -53.158 3.416 1.00 61.91 519 ILE A CA 1
ATOM 4125 C C . ILE A 1 519 ? -33.268 -54.218 3.320 1.00 61.91 519 ILE A C 1
ATOM 4127 O O . ILE A 1 519 ? -33.276 -55.028 2.392 1.00 61.91 519 ILE A O 1
ATOM 4131 N N . VAL A 1 520 ? -32.364 -54.293 4.303 1.00 60.34 520 VAL A N 1
ATOM 4132 C CA . VAL A 1 520 ? -31.313 -55.326 4.361 1.00 60.34 520 VAL A CA 1
ATOM 4133 C C . VAL A 1 520 ? -31.914 -56.731 4.480 1.00 60.34 520 VAL A C 1
ATOM 4135 O O . VAL A 1 520 ? -31.469 -57.637 3.779 1.00 60.34 520 VAL A O 1
ATOM 4138 N N . ILE A 1 521 ? -32.961 -56.927 5.286 1.00 66.56 521 ILE A N 1
ATOM 4139 C CA . ILE A 1 521 ? -33.681 -58.207 5.407 1.00 66.56 521 ILE A CA 1
ATOM 4140 C C . ILE A 1 521 ? -34.334 -58.604 4.076 1.00 66.56 521 ILE A C 1
ATOM 4142 O O . ILE A 1 521 ? -34.254 -59.770 3.691 1.00 66.56 521 ILE A O 1
ATOM 4146 N N . ILE A 1 522 ? -34.922 -57.662 3.332 1.00 65.50 522 ILE A N 1
ATOM 4147 C CA . ILE A 1 522 ? -35.496 -57.915 2.000 1.00 65.50 522 ILE A CA 1
ATOM 4148 C C . ILE A 1 522 ? -34.397 -58.294 0.997 1.00 65.50 522 ILE A C 1
ATOM 4150 O O . ILE A 1 522 ? -34.543 -59.292 0.288 1.00 65.50 522 ILE A O 1
ATOM 4154 N N . ILE A 1 523 ? -33.270 -57.575 0.972 1.00 64.62 523 ILE A N 1
ATOM 4155 C CA . ILE A 1 523 ? -32.110 -57.904 0.123 1.00 64.62 523 ILE A CA 1
ATOM 4156 C C . ILE A 1 523 ? -31.581 -59.307 0.462 1.00 64.62 523 ILE A C 1
ATOM 4158 O O . ILE A 1 523 ? -31.397 -60.134 -0.433 1.00 64.62 523 ILE A O 1
ATOM 4162 N N . VAL A 1 524 ? -31.411 -59.622 1.749 1.00 62.28 524 VAL A N 1
ATOM 4163 C CA . VAL A 1 524 ? -30.974 -60.943 2.229 1.00 62.28 524 VAL A CA 1
ATOM 4164 C C . VAL A 1 524 ? -31.986 -62.036 1.870 1.00 62.28 524 VAL A C 1
ATOM 4166 O O . VAL A 1 524 ? -31.574 -63.110 1.438 1.00 62.28 524 VAL A O 1
ATOM 4169 N N . LEU A 1 525 ? -33.295 -61.785 1.950 1.00 62.62 525 LEU A N 1
ATOM 4170 C CA . LEU A 1 525 ? -34.330 -62.731 1.513 1.00 62.62 525 LEU A CA 1
ATOM 4171 C C . LEU A 1 525 ? -34.285 -62.982 -0.001 1.00 62.62 525 LEU A C 1
ATOM 4173 O O . LEU A 1 525 ? -34.367 -64.136 -0.424 1.00 62.62 525 LEU A O 1
ATOM 4177 N N . VAL A 1 526 ? -34.097 -61.946 -0.822 1.00 63.47 526 VAL A N 1
ATOM 4178 C CA . VAL A 1 526 ? -33.958 -62.075 -2.285 1.00 63.47 526 VAL A CA 1
ATOM 4179 C C . VAL A 1 526 ? -32.672 -62.827 -2.658 1.00 63.47 526 VAL A C 1
ATOM 4181 O O . VAL A 1 526 ? -32.696 -63.699 -3.535 1.00 63.47 526 VAL A O 1
ATOM 4184 N N . ILE A 1 527 ? -31.567 -62.586 -1.947 1.00 60.19 527 ILE A N 1
ATOM 4185 C CA . ILE A 1 527 ? -30.325 -63.365 -2.078 1.00 60.19 527 ILE A CA 1
ATOM 4186 C C . ILE A 1 527 ? -30.564 -64.824 -1.660 1.00 60.19 527 ILE A C 1
ATOM 4188 O O . ILE A 1 527 ? -30.251 -65.734 -2.421 1.00 60.19 527 ILE A O 1
ATOM 4192 N N . ILE A 1 528 ? -31.195 -65.093 -0.515 1.00 57.06 528 ILE A N 1
ATOM 4193 C CA . ILE A 1 528 ? -31.491 -66.461 -0.052 1.00 57.06 528 ILE A CA 1
ATOM 4194 C C . ILE A 1 528 ? -32.407 -67.209 -1.031 1.00 57.06 528 ILE A C 1
ATOM 4196 O O . ILE A 1 528 ? -32.197 -68.400 -1.267 1.00 57.06 528 ILE A O 1
ATOM 4200 N N . LEU A 1 529 ? -33.399 -66.541 -1.627 1.00 56.78 529 LEU A N 1
ATOM 4201 C CA . LEU A 1 529 ? -34.303 -67.136 -2.619 1.00 56.78 529 LEU A CA 1
ATOM 4202 C C . LEU A 1 529 ? -33.596 -67.444 -3.946 1.00 56.78 529 LEU A C 1
ATOM 4204 O O . LEU A 1 529 ? -33.832 -68.506 -4.525 1.00 56.78 529 LEU A O 1
ATOM 4208 N N . SER A 1 530 ? -32.693 -66.573 -4.403 1.00 55.44 530 SER A N 1
ATOM 4209 C CA . SER A 1 530 ? -31.902 -66.794 -5.625 1.00 55.44 530 SER A CA 1
ATOM 4210 C C . SER A 1 530 ? -30.746 -67.792 -5.434 1.00 55.44 530 SER A C 1
ATOM 4212 O O . SER A 1 530 ? -30.421 -68.539 -6.359 1.00 55.44 530 SER A O 1
ATOM 4214 N N . VAL A 1 531 ? -30.187 -67.898 -4.224 1.00 51.75 531 VAL A N 1
ATOM 4215 C CA . VAL A 1 531 ? -29.083 -68.810 -3.856 1.00 51.75 531 VAL A CA 1
ATOM 4216 C C . VAL A 1 531 ? -29.574 -70.200 -3.400 1.00 51.75 531 VAL A C 1
ATOM 4218 O O . VAL A 1 531 ? -28.756 -71.094 -3.177 1.00 51.75 531 VAL A O 1
ATOM 4221 N N . LYS A 1 532 ? -30.893 -70.459 -3.315 1.00 42.53 532 LYS A N 1
ATOM 4222 C CA . LYS A 1 532 ? -31.482 -71.722 -2.798 1.00 42.53 532 LYS A CA 1
ATOM 4223 C C . LYS A 1 532 ? -31.267 -72.945 -3.717 1.00 42.53 532 LYS A C 1
ATOM 4225 O O . LYS A 1 532 ? -32.192 -73.499 -4.312 1.00 42.53 532 LYS A O 1
ATOM 4230 N N . LYS A 1 533 ? -30.015 -73.402 -3.792 1.00 48.56 533 LYS A N 1
ATOM 4231 C CA . LYS A 1 533 ? -29.453 -74.466 -4.645 1.00 48.56 533 LYS A CA 1
ATOM 4232 C C . LYS A 1 533 ? -29.953 -75.870 -4.270 1.00 48.56 533 LYS A C 1
ATOM 4234 O O . LYS A 1 533 ? -29.195 -76.720 -3.800 1.00 48.56 533 LYS A O 1
ATOM 4239 N N . LYS A 1 534 ? -31.242 -76.145 -4.483 1.00 36.31 534 LYS A N 1
ATOM 4240 C CA . LYS A 1 534 ? -31.835 -77.470 -4.246 1.00 36.31 534 LYS A CA 1
ATOM 4241 C C . LYS A 1 534 ? -31.295 -78.469 -5.283 1.00 36.31 534 LYS A C 1
ATOM 4243 O O . LYS A 1 534 ? -31.563 -78.338 -6.473 1.00 36.31 534 LYS A O 1
ATOM 4248 N N . ARG A 1 535 ? -30.523 -79.471 -4.842 1.00 43.22 535 ARG A N 1
ATOM 4249 C CA . ARG A 1 535 ? -29.965 -80.532 -5.707 1.00 43.22 535 ARG A CA 1
ATOM 4250 C C . ARG A 1 535 ? -31.084 -81.385 -6.336 1.00 43.22 535 ARG A C 1
ATOM 4252 O O . ARG A 1 535 ? -31.521 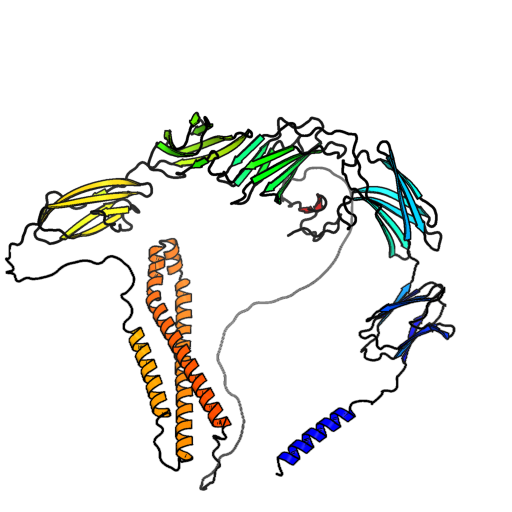-82.360 -5.730 1.00 43.22 535 ARG A O 1
ATOM 4259 N N . ARG A 1 536 ? -31.498 -81.075 -7.568 1.00 33.50 536 ARG A N 1
ATOM 4260 C CA . ARG A 1 536 ? -32.168 -82.008 -8.497 1.00 33.50 536 ARG A CA 1
ATOM 4261 C C . ARG A 1 536 ? -31.575 -81.859 -9.904 1.00 33.50 536 ARG A C 1
ATOM 4263 O O . ARG A 1 536 ? -31.017 -80.816 -10.235 1.00 33.50 536 ARG A O 1
ATOM 4270 N N . LYS A 1 537 ? -31.614 -82.945 -10.683 1.00 41.34 537 LYS A N 1
ATOM 4271 C CA . LYS A 1 537 ? -31.176 -82.974 -12.091 1.00 41.34 537 LYS A CA 1
ATOM 4272 C C . LYS A 1 537 ? -32.229 -82.290 -12.982 1.00 41.34 537 LYS A C 1
ATOM 4274 O O . LYS A 1 537 ? -33.349 -82.097 -12.524 1.00 41.34 537 LYS A O 1
ATOM 4279 N N . SER A 1 538 ? -31.828 -81.942 -14.213 1.00 40.81 538 SER A N 1
ATOM 4280 C CA . SER A 1 538 ? -32.617 -81.230 -15.242 1.00 40.81 538 SER A CA 1
ATOM 4281 C C . SER A 1 538 ? -33.309 -79.949 -14.747 1.00 40.81 538 SER A C 1
ATOM 4283 O O . SER A 1 538 ? -34.452 -79.982 -14.305 1.00 40.81 538 SER A O 1
ATOM 4285 N N . VAL A 1 539 ? -32.613 -78.812 -14.869 1.00 42.53 539 VAL A N 1
ATOM 4286 C CA . VAL A 1 539 ? -33.229 -77.475 -14.784 1.00 42.53 539 VAL A CA 1
ATOM 4287 C C . VAL A 1 539 ? -33.815 -77.138 -16.150 1.00 42.53 539 VAL A C 1
ATOM 4289 O O . VAL A 1 539 ? -33.088 -77.154 -17.145 1.00 42.53 539 VAL A O 1
ATOM 4292 N N . ASP A 1 540 ? -35.106 -76.829 -16.188 1.00 50.81 540 ASP A N 1
ATOM 4293 C CA . ASP A 1 540 ? -35.836 -76.560 -17.424 1.00 50.81 540 ASP A CA 1
ATOM 4294 C C . ASP A 1 540 ? -35.406 -75.224 -18.074 1.00 50.81 540 ASP A C 1
ATOM 4296 O O . ASP A 1 540 ? -35.098 -74.235 -17.395 1.00 50.81 540 ASP A O 1
ATOM 4300 N N . LYS A 1 541 ? -35.427 -75.171 -19.412 1.00 47.72 541 LYS A N 1
ATOM 4301 C CA . LYS A 1 541 ? -35.268 -73.940 -20.203 1.00 47.72 541 LYS A CA 1
ATOM 4302 C C . LYS A 1 541 ? -36.366 -72.925 -19.835 1.00 47.72 541 LYS A C 1
ATOM 4304 O O . LYS A 1 541 ? -36.093 -71.724 -19.781 1.00 47.72 541 LYS A O 1
ATOM 4309 N N . GLN A 1 542 ? -37.563 -73.407 -19.492 1.00 46.06 542 GLN A N 1
ATOM 4310 C CA . GLN A 1 542 ? -38.704 -72.598 -19.055 1.00 46.06 542 GLN A CA 1
ATOM 4311 C C . GLN A 1 542 ? -38.515 -72.005 -17.643 1.00 46.06 542 GLN A C 1
ATOM 4313 O O . GLN A 1 542 ? -38.815 -70.829 -17.431 1.00 46.06 542 GLN A O 1
ATOM 4318 N N . GLU A 1 543 ? -37.921 -72.747 -16.696 1.00 55.44 543 GLU A N 1
ATOM 4319 C CA . GLU A 1 543 ? -37.611 -72.232 -15.346 1.00 55.44 543 GLU A CA 1
ATOM 4320 C C . GLU A 1 543 ? -36.585 -71.084 -15.407 1.00 55.44 543 GLU A C 1
ATOM 4322 O O . GLU A 1 543 ? -36.714 -70.078 -14.702 1.00 55.44 543 GLU A O 1
ATOM 4327 N N . LYS A 1 544 ? -35.595 -71.191 -16.307 1.00 55.28 544 LYS A N 1
ATOM 4328 C CA . LYS A 1 544 ? -34.646 -70.102 -16.589 1.00 55.28 544 LYS A CA 1
ATOM 4329 C C . LYS A 1 544 ? -35.330 -68.870 -17.187 1.00 55.28 544 LYS A C 1
ATOM 4331 O O . LYS A 1 544 ? -35.086 -67.775 -16.684 1.00 55.28 544 LYS A O 1
ATOM 4336 N N . LYS A 1 545 ? -36.196 -69.019 -18.203 1.00 53.47 545 LYS A N 1
ATOM 4337 C CA . LYS A 1 545 ? -36.958 -67.881 -18.766 1.00 53.47 545 LYS A CA 1
ATOM 4338 C C . LYS A 1 545 ? -37.846 -67.209 -17.708 1.00 53.47 545 LYS A C 1
ATOM 4340 O O . LYS A 1 545 ? -37.875 -65.984 -17.653 1.00 53.47 545 LYS A O 1
ATOM 4345 N N . SER A 1 546 ? -38.495 -67.978 -16.830 1.00 56.12 546 SER A N 1
ATOM 4346 C CA . SER A 1 546 ? -39.313 -67.441 -15.728 1.00 56.12 546 SER A CA 1
ATOM 4347 C C . SER A 1 546 ? -38.492 -66.587 -14.751 1.00 56.12 546 SER A C 1
ATOM 4349 O O . SER A 1 546 ? -38.825 -65.426 -14.505 1.00 56.12 546 SER A O 1
ATOM 4351 N N . LYS A 1 547 ? -37.344 -67.096 -14.279 1.00 59.59 547 LYS A N 1
ATOM 4352 C CA . LYS A 1 547 ? -36.426 -66.325 -13.418 1.00 59.59 547 LYS A CA 1
ATOM 4353 C C . LYS A 1 547 ? -35.877 -65.075 -14.109 1.00 59.59 547 LYS A C 1
ATOM 4355 O O . LYS A 1 547 ? -35.701 -64.057 -13.451 1.00 59.59 547 LYS A O 1
ATOM 4360 N N . LEU A 1 548 ? -35.654 -65.121 -15.422 1.00 60.06 548 LEU A N 1
ATOM 4361 C CA . LEU A 1 548 ? -35.198 -63.965 -16.196 1.00 60.06 548 LEU A CA 1
ATOM 4362 C C . LEU A 1 548 ? -36.292 -62.888 -16.341 1.00 60.06 548 LEU A C 1
ATOM 4364 O O . LEU A 1 548 ? -35.996 -61.710 -16.153 1.00 60.06 548 LEU A O 1
ATOM 4368 N N . LYS A 1 549 ? -37.558 -63.276 -16.580 1.00 61.41 549 LYS A N 1
ATOM 4369 C CA . LYS A 1 549 ? -38.706 -62.344 -16.572 1.00 61.41 549 LYS A CA 1
ATOM 4370 C C . LYS A 1 549 ? -38.911 -61.714 -15.181 1.00 61.41 549 LYS A C 1
ATOM 4372 O O . LYS A 1 549 ? -39.146 -60.512 -15.101 1.00 61.41 549 LYS A O 1
ATOM 4377 N N . LEU A 1 550 ? -38.720 -62.472 -14.092 1.00 64.44 550 LEU A N 1
ATOM 4378 C CA . LEU A 1 550 ? -38.749 -61.943 -12.716 1.00 64.44 550 LEU A CA 1
ATOM 4379 C C . LEU A 1 550 ? -37.638 -60.904 -12.460 1.00 64.44 550 LEU A C 1
ATOM 4381 O O . LEU A 1 550 ? -37.913 -59.835 -11.922 1.00 64.44 550 LEU A O 1
ATOM 4385 N N . LEU A 1 551 ? -36.396 -61.196 -12.865 1.00 60.84 551 LEU A N 1
ATOM 4386 C CA . LEU A 1 551 ? -35.254 -60.278 -12.725 1.00 60.84 551 LEU A CA 1
ATOM 4387 C C . LEU A 1 551 ? -35.465 -58.974 -13.510 1.00 60.84 551 LEU A C 1
ATOM 4389 O O . LEU A 1 551 ? -35.164 -57.895 -13.002 1.00 60.84 551 LEU A O 1
ATOM 4393 N N . TYR A 1 552 ? -36.020 -59.065 -14.722 1.00 62.38 552 TYR A N 1
ATOM 4394 C CA . TYR A 1 552 ? -36.351 -57.896 -15.538 1.00 62.38 552 TYR A CA 1
ATOM 4395 C C . TYR A 1 552 ? -37.474 -57.056 -14.906 1.00 62.38 552 TYR A C 1
ATOM 4397 O O . TYR A 1 552 ? -37.330 -55.843 -14.780 1.00 62.38 552 TYR A O 1
ATOM 4405 N N . GLY A 1 553 ? -38.548 -57.696 -14.427 1.00 62.69 553 GLY A N 1
ATOM 4406 C CA . GLY A 1 553 ? -39.649 -57.017 -13.732 1.00 62.69 553 GLY A CA 1
ATOM 4407 C C . GLY A 1 553 ? -39.211 -56.308 -12.446 1.00 62.69 553 GLY A C 1
ATOM 4408 O O . GLY A 1 553 ? -39.617 -55.174 -12.209 1.00 62.69 553 GLY A O 1
ATOM 4409 N N . LEU A 1 554 ? -38.320 -56.922 -11.657 1.00 62.28 554 LEU A N 1
ATOM 4410 C CA . LEU A 1 554 ? -37.705 -56.281 -10.487 1.00 62.28 554 LEU A CA 1
ATOM 4411 C C . LEU A 1 554 ? -36.855 -55.066 -10.885 1.00 62.28 554 LEU A C 1
ATOM 4413 O O . LEU A 1 554 ? -36.995 -54.003 -10.287 1.00 62.28 554 LEU A O 1
ATOM 4417 N N . SER A 1 555 ? -36.019 -55.189 -11.923 1.00 60.38 555 SER A N 1
ATOM 4418 C CA . SER A 1 555 ? -35.214 -54.066 -12.424 1.00 60.38 555 SER A CA 1
ATOM 4419 C C . SER A 1 555 ? -36.074 -52.902 -12.930 1.00 60.38 555 SER A C 1
ATOM 4421 O O . SER A 1 555 ? -35.694 -51.749 -12.732 1.00 60.38 555 SER A O 1
ATOM 4423 N N . LEU A 1 556 ? -37.213 -53.185 -13.570 1.00 61.75 556 LEU A N 1
ATOM 4424 C CA . LEU A 1 556 ? -38.152 -52.165 -14.042 1.00 61.75 556 LEU A CA 1
ATOM 4425 C C . LEU A 1 556 ? -38.882 -51.495 -12.867 1.00 61.75 556 LEU A C 1
ATOM 4427 O O . LEU A 1 556 ? -38.947 -50.270 -12.802 1.00 61.75 556 LEU A O 1
ATOM 4431 N N . GLY A 1 557 ? -39.374 -52.288 -11.909 1.00 65.12 557 GLY A N 1
ATOM 4432 C CA . GLY A 1 557 ? -40.070 -51.796 -10.717 1.00 65.12 557 GLY A CA 1
ATOM 4433 C C . GLY A 1 557 ? -39.192 -50.909 -9.833 1.00 65.12 557 GLY A C 1
ATOM 4434 O O . GLY A 1 557 ? -39.644 -49.852 -9.395 1.00 65.12 557 GLY A O 1
ATOM 4435 N N . PHE A 1 558 ? -37.921 -51.276 -9.629 1.00 62.81 558 PHE A N 1
ATOM 4436 C CA . PHE A 1 558 ? -36.964 -50.408 -8.936 1.00 62.81 558 PHE A CA 1
ATOM 4437 C C . PHE A 1 558 ? -36.696 -49.113 -9.712 1.00 62.81 558 PHE A C 1
ATOM 4439 O O . PHE A 1 558 ? -36.689 -48.052 -9.096 1.00 62.81 558 PHE A O 1
ATOM 4446 N N . GLY A 1 559 ? -36.565 -49.171 -11.044 1.00 57.16 559 GLY A N 1
ATOM 4447 C CA . GLY A 1 559 ? -36.408 -47.980 -11.889 1.00 57.16 559 GLY A CA 1
ATOM 4448 C C . GLY A 1 559 ? -37.578 -46.994 -11.767 1.00 57.16 559 GLY A C 1
ATOM 4449 O O . GLY A 1 559 ? -37.366 -45.804 -11.529 1.00 57.16 559 GLY A O 1
ATOM 4450 N N . ILE A 1 560 ? -38.816 -47.493 -11.845 1.00 67.50 560 ILE A N 1
ATOM 4451 C CA . ILE A 1 560 ? -40.034 -46.683 -11.670 1.00 67.50 560 ILE A CA 1
ATOM 4452 C C . ILE A 1 560 ? -40.079 -46.072 -10.262 1.00 67.50 560 ILE A C 1
ATOM 4454 O O . ILE A 1 560 ? -40.317 -44.873 -10.123 1.00 67.50 560 ILE A O 1
ATOM 4458 N N . LEU A 1 561 ? -39.783 -46.857 -9.220 1.00 62.38 561 LEU A N 1
ATOM 4459 C CA . LEU A 1 561 ? -39.754 -46.359 -7.843 1.00 62.38 561 LEU A CA 1
ATOM 4460 C C . LEU A 1 561 ? -38.691 -45.262 -7.653 1.00 62.38 561 LEU A C 1
ATOM 4462 O O . LEU A 1 561 ? -38.974 -44.246 -7.025 1.00 62.38 561 LEU A O 1
ATOM 4466 N N . THR A 1 562 ? -37.501 -45.410 -8.246 1.00 62.06 562 THR A N 1
ATOM 4467 C CA . THR A 1 562 ? -36.461 -44.365 -8.202 1.00 62.06 562 THR A CA 1
ATOM 4468 C C . THR A 1 562 ? -36.862 -43.093 -8.943 1.00 62.06 562 THR A C 1
ATOM 4470 O O . THR A 1 562 ? -36.551 -42.006 -8.465 1.00 62.06 562 THR A O 1
ATOM 4473 N N . ALA A 1 563 ? -37.600 -43.200 -10.054 1.00 63.91 563 ALA A N 1
ATOM 4474 C CA . ALA A 1 563 ? -38.112 -42.036 -10.773 1.00 63.91 563 ALA A CA 1
ATOM 4475 C C . ALA A 1 563 ? -39.153 -41.267 -9.941 1.00 63.91 563 ALA A C 1
ATOM 4477 O O . ALA A 1 563 ? -39.052 -40.051 -9.815 1.00 63.91 563 ALA A O 1
ATOM 4478 N N . VAL A 1 564 ? -40.100 -41.967 -9.302 1.00 69.94 564 VAL A N 1
ATOM 4479 C CA . VAL A 1 564 ? -41.116 -41.343 -8.431 1.00 69.94 564 VAL A CA 1
ATOM 4480 C C . VAL A 1 564 ? -40.473 -40.643 -7.227 1.00 69.94 564 VAL A C 1
ATOM 4482 O O . VAL A 1 564 ? -40.817 -39.499 -6.932 1.00 69.94 564 VAL A O 1
ATOM 4485 N N . LEU A 1 565 ? -39.506 -41.284 -6.561 1.00 62.97 565 LEU A N 1
ATOM 4486 C CA . LEU A 1 565 ? -38.783 -40.675 -5.437 1.00 62.97 565 LEU A CA 1
ATOM 4487 C C . LEU A 1 565 ? -37.920 -39.477 -5.878 1.00 62.97 565 LEU A C 1
ATOM 4489 O O . LEU A 1 565 ? -37.869 -38.472 -5.171 1.00 62.97 565 LEU A O 1
ATOM 4493 N N . GLY A 1 566 ? -37.293 -39.548 -7.058 1.00 60.41 566 GLY A N 1
ATOM 4494 C CA . GLY A 1 566 ? -36.531 -38.439 -7.643 1.00 60.41 566 GLY A CA 1
ATOM 4495 C C . GLY A 1 566 ? -37.403 -37.229 -7.990 1.00 60.41 566 GLY A C 1
ATOM 4496 O O . GLY A 1 566 ? -37.054 -36.105 -7.636 1.00 60.41 566 GLY A O 1
ATOM 4497 N N . ILE A 1 567 ? -38.571 -37.454 -8.604 1.00 67.44 567 ILE A N 1
ATOM 4498 C CA . ILE A 1 567 ? -39.556 -36.398 -8.897 1.00 67.44 567 ILE A CA 1
ATOM 4499 C C . ILE A 1 567 ? -40.054 -35.754 -7.595 1.00 67.44 567 ILE A C 1
ATOM 4501 O O . ILE A 1 567 ? -40.093 -34.529 -7.504 1.00 67.44 567 ILE A O 1
ATOM 4505 N N . GLY A 1 568 ? -40.354 -36.548 -6.560 1.00 63.81 568 GLY A N 1
ATOM 4506 C CA . GLY A 1 568 ? -40.727 -36.025 -5.239 1.00 63.81 568 GLY A CA 1
ATOM 4507 C C . GLY A 1 568 ? -39.642 -35.136 -4.614 1.00 63.81 568 GLY A C 1
ATOM 4508 O O . GLY A 1 568 ? -39.946 -34.056 -4.110 1.00 63.81 568 GLY A O 1
ATOM 4509 N N . GLY A 1 569 ? -38.371 -35.543 -4.709 1.00 63.59 569 GLY A N 1
ATOM 4510 C CA . GLY A 1 569 ? -37.231 -34.731 -4.267 1.00 63.59 569 GLY A CA 1
ATOM 4511 C C . GLY A 1 569 ? -37.058 -33.432 -5.064 1.00 63.59 569 GLY A C 1
ATOM 4512 O O . GLY A 1 569 ? -36.775 -32.387 -4.481 1.00 63.59 569 GLY A O 1
ATOM 4513 N N . MET A 1 570 ? -37.285 -33.469 -6.381 1.00 60.59 570 MET A N 1
ATOM 4514 C CA . MET A 1 570 ? -37.210 -32.289 -7.250 1.00 60.59 570 MET A CA 1
ATOM 4515 C C . MET A 1 570 ? -38.335 -31.284 -6.958 1.00 60.59 570 MET A C 1
ATOM 4517 O O . MET A 1 570 ? -38.072 -30.088 -6.855 1.00 60.59 570 MET A O 1
ATOM 4521 N N . VAL A 1 571 ? -39.567 -31.761 -6.751 1.00 67.06 571 VAL A N 1
ATOM 4522 C CA . VAL A 1 571 ? -40.705 -30.921 -6.337 1.00 67.06 571 VAL A CA 1
ATOM 4523 C C . VAL A 1 571 ? -40.446 -30.290 -4.965 1.00 67.06 571 VAL A C 1
ATOM 4525 O O . VAL A 1 571 ? -40.665 -29.092 -4.804 1.00 67.06 571 VAL A O 1
ATOM 4528 N N . TYR A 1 572 ? -39.901 -31.042 -4.000 1.00 66.81 572 TYR A N 1
ATOM 4529 C CA . TYR A 1 572 ? -39.492 -30.486 -2.703 1.00 66.81 572 TYR A CA 1
ATOM 4530 C C . TYR A 1 572 ? -38.428 -29.384 -2.841 1.00 66.81 572 TYR A C 1
ATOM 4532 O O . TYR A 1 572 ? -38.564 -28.334 -2.216 1.00 66.81 572 TYR A O 1
ATOM 4540 N N . TYR A 1 573 ? -37.403 -29.579 -3.680 1.00 61.91 573 TYR A N 1
ATOM 4541 C CA . TYR A 1 573 ? -36.372 -28.560 -3.912 1.00 61.91 573 TYR A CA 1
ATOM 4542 C C . TYR A 1 573 ? -36.953 -27.269 -4.510 1.00 61.91 573 TYR A C 1
ATOM 4544 O O . TYR A 1 573 ? -36.591 -26.177 -4.076 1.00 61.91 573 TYR A O 1
ATOM 4552 N N . ILE A 1 574 ? -37.896 -27.382 -5.454 1.00 66.06 574 ILE A N 1
ATOM 4553 C CA . ILE A 1 574 ? -38.600 -26.229 -6.040 1.00 66.06 574 ILE A CA 1
ATOM 4554 C C . ILE A 1 574 ? -39.439 -25.501 -4.980 1.00 66.06 574 ILE A C 1
ATOM 4556 O O . ILE A 1 574 ? -39.346 -24.281 -4.872 1.00 66.06 574 ILE A O 1
ATOM 4560 N N . ILE A 1 575 ? -40.202 -26.231 -4.157 1.00 65.00 575 ILE A N 1
ATOM 4561 C CA . ILE A 1 575 ? -40.982 -25.642 -3.056 1.00 65.00 575 ILE A CA 1
ATOM 4562 C C . ILE A 1 575 ? -40.055 -24.899 -2.087 1.00 65.00 575 ILE A C 1
ATOM 4564 O O . ILE A 1 575 ? -40.278 -23.722 -1.816 1.00 65.00 575 ILE A O 1
ATOM 4568 N N . ARG A 1 576 ? -38.980 -25.543 -1.612 1.00 63.84 576 ARG A N 1
ATOM 4569 C CA . ARG A 1 576 ? -38.022 -24.928 -0.681 1.00 63.84 576 ARG A CA 1
ATOM 4570 C C . ARG A 1 576 ? -37.398 -23.653 -1.257 1.00 63.84 576 ARG A C 1
ATOM 4572 O O . ARG A 1 576 ? -37.373 -22.641 -0.567 1.00 63.84 576 ARG A O 1
ATOM 4579 N N . ARG A 1 577 ? -36.959 -23.676 -2.520 1.00 62.44 577 ARG A N 1
ATOM 4580 C CA . ARG A 1 577 ? -36.344 -22.517 -3.192 1.00 62.44 577 ARG A CA 1
ATOM 4581 C C . ARG A 1 577 ? -37.306 -21.332 -3.354 1.00 62.44 577 ARG A C 1
ATOM 4583 O O . ARG A 1 577 ? -36.846 -20.198 -3.450 1.00 62.44 577 ARG A O 1
ATOM 4590 N N . ASN A 1 578 ? -38.615 -21.588 -3.381 1.00 63.69 578 ASN A N 1
ATOM 4591 C CA . ASN A 1 578 ? -39.640 -20.545 -3.395 1.00 63.69 578 ASN A CA 1
ATOM 4592 C C . ASN A 1 578 ? -39.928 -19.998 -1.983 1.00 63.69 578 ASN A C 1
ATOM 4594 O O . ASN A 1 578 ? -40.172 -18.804 -1.854 1.00 63.69 578 ASN A O 1
ATOM 4598 N N . TYR A 1 579 ? -39.846 -20.824 -0.931 1.00 65.19 579 TYR A N 1
ATOM 4599 C CA . TYR A 1 579 ? -39.929 -20.363 0.466 1.00 65.19 579 TYR A CA 1
ATOM 4600 C C . TYR A 1 579 ? -38.715 -19.512 0.872 1.00 65.19 579 TYR A C 1
ATOM 4602 O O . TYR A 1 579 ? -38.888 -18.443 1.439 1.00 65.19 579 TYR A O 1
ATOM 4610 N N . GLU A 1 580 ? -37.497 -19.910 0.489 1.00 59.12 580 GLU A N 1
ATOM 4611 C CA . GLU A 1 580 ? -36.252 -19.132 0.689 1.00 59.12 580 GLU A CA 1
ATOM 4612 C C . GLU A 1 580 ? -36.210 -17.806 -0.108 1.00 59.12 580 GLU A C 1
ATOM 4614 O O . GLU A 1 580 ? -35.215 -17.082 -0.070 1.00 59.12 580 GLU A O 1
ATOM 4619 N N . LYS A 1 581 ? -37.266 -17.504 -0.874 1.00 58.50 581 LYS A N 1
ATOM 4620 C CA . LYS A 1 581 ? -37.425 -16.305 -1.708 1.00 58.50 581 LYS A CA 1
ATOM 4621 C C . LYS A 1 581 ? -38.811 -15.658 -1.576 1.00 58.50 581 LYS A C 1
ATOM 4623 O O . LYS A 1 581 ? -39.151 -14.825 -2.415 1.00 58.50 581 LYS A O 1
ATOM 4628 N N . SER A 1 582 ? -39.621 -16.029 -0.581 1.00 70.25 582 SER A N 1
ATOM 4629 C CA . SER A 1 582 ? -40.890 -15.333 -0.345 1.00 70.25 582 SER A CA 1
ATOM 4630 C C . SER A 1 582 ? -40.623 -13.936 0.221 1.00 70.25 582 SER A C 1
ATOM 4632 O O . SER A 1 582 ? -39.690 -13.744 1.002 1.00 70.25 582 SER A O 1
ATOM 4634 N N . GLU A 1 583 ? -41.456 -12.957 -0.141 1.00 66.56 583 GLU A N 1
ATOM 4635 C CA . GLU A 1 583 ? -41.411 -11.621 0.476 1.00 66.56 583 GLU A CA 1
ATOM 4636 C C . GLU A 1 583 ? -41.597 -11.706 1.997 1.00 66.56 583 GLU A C 1
ATOM 4638 O O . GLU A 1 583 ? -41.028 -10.914 2.734 1.00 66.56 583 GLU A O 1
ATOM 4643 N N . GLU A 1 584 ? -42.337 -12.710 2.471 1.00 63.28 584 GLU A N 1
ATOM 4644 C CA . GLU A 1 584 ? -42.565 -12.982 3.889 1.00 63.28 584 GLU A CA 1
ATOM 4645 C C . GLU A 1 584 ? -41.302 -13.481 4.612 1.00 63.28 584 GLU A C 1
ATOM 4647 O O . GLU A 1 584 ? -40.999 -12.971 5.685 1.00 63.28 584 GLU A O 1
ATOM 4652 N N . TYR A 1 585 ? -40.509 -14.384 4.016 1.00 68.00 585 TYR A N 1
ATOM 4653 C CA . TYR A 1 585 ? -39.199 -14.759 4.569 1.00 68.00 585 TYR A CA 1
ATOM 4654 C C . TYR A 1 585 ? -38.225 -13.576 4.558 1.00 68.00 585 TYR A C 1
ATOM 4656 O O . TYR A 1 585 ? -37.502 -13.370 5.527 1.00 68.00 585 TYR A O 1
ATOM 4664 N N . ILE A 1 586 ? -38.216 -12.784 3.480 1.00 67.88 586 ILE A N 1
ATOM 4665 C CA . ILE A 1 586 ? -37.348 -11.604 3.375 1.00 67.88 586 ILE A CA 1
ATOM 4666 C C . ILE A 1 586 ? -37.735 -10.564 4.434 1.00 67.88 586 ILE A C 1
ATOM 4668 O O . ILE A 1 586 ? -36.850 -10.038 5.099 1.00 67.88 586 ILE A O 1
ATOM 4672 N N . ARG A 1 587 ? -39.035 -10.309 4.640 1.00 70.94 587 ARG A N 1
ATOM 4673 C CA . ARG A 1 587 ? -39.527 -9.393 5.678 1.00 70.94 587 ARG A CA 1
ATOM 4674 C C . ARG A 1 587 ? -39.138 -9.883 7.075 1.00 70.94 587 ARG A C 1
ATOM 4676 O O . ARG A 1 587 ? -38.477 -9.144 7.792 1.00 70.94 587 ARG A O 1
ATOM 4683 N N . LEU A 1 588 ? -39.413 -11.151 7.397 1.00 69.00 588 LEU A N 1
ATOM 4684 C CA . LEU A 1 588 ? -39.021 -11.751 8.677 1.00 69.00 588 LEU A CA 1
ATOM 4685 C C . LEU A 1 588 ? -37.501 -11.699 8.901 1.00 69.00 588 LEU A C 1
ATOM 4687 O O . LEU A 1 588 ? -37.067 -11.429 10.010 1.00 69.00 588 LEU A O 1
ATOM 4691 N N . ALA A 1 589 ? -36.680 -11.881 7.860 1.00 61.44 589 ALA A N 1
ATOM 4692 C CA . ALA A 1 589 ? -35.219 -11.781 7.955 1.00 61.44 589 ALA A CA 1
ATOM 4693 C C . ALA A 1 589 ? -34.691 -10.348 8.168 1.00 61.44 589 ALA A C 1
ATOM 4695 O O . ALA A 1 589 ? -33.550 -10.194 8.602 1.00 61.44 589 ALA A O 1
ATOM 4696 N N . TYR A 1 590 ? -35.500 -9.321 7.886 1.00 55.62 590 TYR A N 1
ATOM 4697 C CA . TYR A 1 590 ? -35.245 -7.932 8.286 1.00 55.62 590 TYR A CA 1
ATOM 4698 C C . TYR A 1 590 ? -35.852 -7.582 9.656 1.00 55.62 590 TYR A C 1
ATOM 4700 O O . TYR A 1 590 ? -35.356 -6.663 10.302 1.00 55.62 590 TYR A O 1
ATOM 4708 N N . GLU A 1 591 ? -36.901 -8.288 10.091 1.00 64.75 591 GLU A N 1
ATOM 4709 C CA . GLU A 1 591 ? -37.598 -8.070 11.367 1.00 64.75 591 GLU A CA 1
ATOM 4710 C C . GLU A 1 591 ? -36.874 -8.787 12.528 1.00 64.75 591 GLU A C 1
ATOM 4712 O O . GLU A 1 591 ? -36.354 -8.114 13.415 1.00 64.75 591 GLU A O 1
ATOM 4717 N N . THR A 1 592 ? -36.732 -10.124 12.508 1.00 59.69 592 THR A N 1
ATOM 4718 C CA . THR A 1 592 ? -35.854 -10.858 13.445 1.00 59.69 592 THR A CA 1
ATOM 4719 C C . THR A 1 592 ? -35.191 -12.101 12.827 1.00 59.69 592 THR A C 1
ATOM 4721 O O . THR A 1 592 ? -35.811 -12.937 12.166 1.00 59.69 592 THR A O 1
ATOM 4724 N N . VAL A 1 593 ? -33.902 -12.310 13.130 1.00 56.28 593 VAL A N 1
ATOM 4725 C CA . VAL A 1 593 ? -33.161 -13.516 12.697 1.00 56.28 593 VAL A CA 1
ATOM 4726 C C . VAL A 1 593 ? -33.759 -14.800 13.301 1.00 56.28 593 VAL A C 1
ATOM 4728 O O . VAL A 1 593 ? -33.708 -15.859 12.673 1.00 56.28 593 VAL A O 1
ATOM 4731 N N . GLY A 1 594 ? -34.357 -14.709 14.496 1.00 55.44 594 GLY A N 1
ATOM 4732 C CA . GLY A 1 594 ? -35.015 -15.825 15.179 1.00 55.44 594 GLY A CA 1
ATOM 4733 C C . GLY A 1 594 ? -36.268 -16.320 14.454 1.00 55.44 594 GLY A C 1
ATOM 4734 O O . GLY A 1 594 ? -36.379 -17.512 14.168 1.00 55.44 594 GLY A O 1
ATOM 4735 N N . GLU A 1 595 ? -37.181 -15.425 14.076 1.00 61.31 595 GLU A N 1
ATOM 4736 C CA . GLU A 1 595 ? -38.403 -15.824 13.367 1.00 61.31 595 GLU A CA 1
ATOM 4737 C C . GLU A 1 595 ? -38.134 -16.214 11.914 1.00 61.31 595 GLU A C 1
ATOM 4739 O O . GLU A 1 595 ? -38.744 -17.157 11.410 1.00 61.31 595 GLU A O 1
ATOM 4744 N N . ALA A 1 596 ? -37.164 -15.580 11.247 1.00 58.75 596 ALA A N 1
ATOM 4745 C CA . ALA A 1 596 ? -36.693 -16.030 9.937 1.00 58.75 596 ALA A CA 1
ATOM 4746 C C . ALA A 1 596 ? -36.112 -17.456 9.993 1.00 58.75 596 ALA A C 1
ATOM 4748 O O . ALA A 1 596 ? -36.350 -18.273 9.095 1.00 58.75 596 ALA A O 1
ATOM 4749 N N . TYR A 1 597 ? -35.388 -17.784 11.070 1.00 60.69 597 TYR A N 1
ATOM 4750 C CA . TYR A 1 597 ? -34.923 -19.141 11.334 1.00 60.69 597 TYR A CA 1
ATOM 4751 C C . TYR A 1 597 ? -36.099 -20.098 11.575 1.00 60.69 597 TYR A C 1
ATOM 4753 O O . TYR A 1 597 ? -36.154 -21.145 10.926 1.00 60.69 597 TYR A O 1
ATOM 4761 N N . ASP A 1 598 ? -37.081 -19.749 12.410 1.00 62.53 598 ASP A N 1
ATOM 4762 C CA . ASP A 1 598 ? -38.215 -20.636 12.710 1.00 62.53 598 ASP A CA 1
ATOM 4763 C C . ASP A 1 598 ? -39.188 -20.831 11.527 1.00 62.53 598 ASP A C 1
ATOM 4765 O O . ASP A 1 598 ? -39.665 -21.951 11.290 1.00 62.53 598 ASP A O 1
ATOM 4769 N N . TYR A 1 599 ? -39.380 -19.807 10.689 1.00 66.12 599 TYR A N 1
ATOM 4770 C CA . TYR A 1 599 ? -40.074 -19.903 9.395 1.00 66.12 599 TYR A CA 1
ATOM 4771 C C . TYR A 1 599 ? -39.397 -20.942 8.476 1.00 66.12 599 TYR A C 1
ATOM 4773 O O . TYR A 1 599 ? -40.070 -21.731 7.804 1.00 66.12 599 TYR A O 1
ATOM 4781 N N . LEU A 1 600 ? -38.059 -21.042 8.513 1.00 60.97 600 LEU A N 1
ATOM 4782 C CA . LEU A 1 600 ? -37.302 -22.103 7.835 1.00 60.97 600 LEU A CA 1
ATOM 4783 C C . LEU A 1 600 ? -37.306 -23.452 8.586 1.00 60.97 600 LEU A C 1
ATOM 4785 O O . LEU A 1 600 ? -37.281 -24.501 7.927 1.00 60.97 600 LEU A O 1
ATOM 4789 N N . VAL A 1 601 ? -37.365 -23.485 9.924 1.00 56.44 601 VAL A N 1
ATOM 4790 C CA . VAL A 1 601 ? -37.386 -24.722 10.744 1.00 56.44 601 VAL A CA 1
ATOM 4791 C C . VAL A 1 601 ? -38.589 -25.605 10.418 1.00 56.44 601 VAL A C 1
ATOM 4793 O O . VAL A 1 601 ? -38.462 -26.838 10.432 1.00 56.44 601 VAL A O 1
ATOM 4796 N N . LEU A 1 602 ? -39.720 -25.023 10.005 1.00 53.47 602 LEU A N 1
ATOM 4797 C CA . LEU A 1 602 ? -40.867 -25.783 9.494 1.00 53.47 602 LEU A CA 1
ATOM 4798 C C . LEU A 1 602 ? -40.474 -26.724 8.330 1.00 53.47 602 LEU A C 1
ATOM 4800 O O . LEU A 1 602 ? -41.010 -27.828 8.208 1.00 53.47 602 LEU A O 1
ATOM 4804 N N . THR A 1 603 ? -39.474 -26.343 7.525 1.00 54.62 603 THR A N 1
ATOM 4805 C CA . THR A 1 603 ? -38.946 -27.148 6.408 1.00 54.62 603 THR A CA 1
ATOM 4806 C C . THR A 1 603 ? -37.828 -28.125 6.807 1.00 54.62 603 THR A C 1
ATOM 4808 O O . THR A 1 603 ? -37.610 -29.113 6.097 1.00 54.62 603 THR A O 1
ATOM 4811 N N . GLN A 1 604 ? -37.144 -27.928 7.946 1.00 51.06 604 GLN A N 1
ATOM 4812 C CA . GLN A 1 604 ? -36.034 -28.797 8.383 1.00 51.06 604 GLN A CA 1
ATOM 4813 C C . GLN A 1 604 ? -36.485 -30.246 8.627 1.00 51.06 604 GLN A C 1
ATOM 4815 O O . GLN A 1 604 ? -35.805 -31.188 8.222 1.00 51.06 604 GLN A O 1
ATOM 4820 N N . LYS A 1 605 ? -37.680 -30.455 9.197 1.00 52.28 605 LYS A N 1
ATOM 4821 C CA . LYS A 1 605 ? -38.247 -31.808 9.384 1.00 52.28 605 LYS A CA 1
ATOM 4822 C C . LYS A 1 605 ? -38.479 -32.541 8.054 1.00 52.28 605 LYS A C 1
ATOM 4824 O O . LYS A 1 605 ? -38.468 -33.769 8.024 1.00 52.28 605 LYS A O 1
ATOM 4829 N N . ILE A 1 606 ? -38.656 -31.804 6.954 1.00 54.09 606 ILE A N 1
ATOM 4830 C CA . ILE A 1 606 ? -38.832 -32.351 5.601 1.00 54.09 606 ILE A CA 1
ATOM 4831 C C . ILE A 1 606 ? -37.470 -32.574 4.919 1.00 54.09 606 ILE A C 1
ATOM 4833 O O . ILE A 1 606 ? -37.306 -33.575 4.223 1.00 54.09 606 ILE A O 1
ATOM 4837 N N . LYS A 1 607 ? -36.466 -31.720 5.178 1.00 51.00 607 LYS A N 1
ATOM 4838 C CA . LYS A 1 607 ? -35.072 -31.891 4.715 1.00 51.00 607 LYS A CA 1
ATOM 4839 C C . LYS A 1 607 ? -34.535 -33.279 5.073 1.00 51.00 607 LYS A C 1
ATOM 4841 O O . LYS A 1 607 ? -34.097 -34.000 4.177 1.00 51.00 607 LYS A O 1
ATOM 4846 N N . ASP A 1 608 ? -34.635 -33.687 6.336 1.00 54.09 608 ASP A N 1
ATOM 4847 C CA . ASP A 1 608 ? -34.107 -34.982 6.792 1.00 54.09 608 ASP A CA 1
ATOM 4848 C C . ASP A 1 608 ? -34.844 -36.171 6.156 1.00 54.09 608 ASP A C 1
ATOM 4850 O O . ASP A 1 608 ? -34.219 -37.152 5.746 1.00 54.09 608 ASP A O 1
ATOM 4854 N N . ILE A 1 609 ? -36.166 -36.062 5.981 1.00 58.28 609 ILE A N 1
ATOM 4855 C CA . ILE A 1 609 ? -36.976 -37.060 5.267 1.00 58.28 609 ILE A CA 1
ATOM 4856 C C . ILE A 1 609 ? -36.560 -37.135 3.788 1.00 58.28 609 ILE A C 1
ATOM 4858 O O . ILE A 1 609 ? -36.394 -38.232 3.254 1.00 58.28 609 ILE A O 1
ATOM 4862 N N . SER A 1 610 ? -36.330 -35.992 3.132 1.00 57.78 610 SER A N 1
ATOM 4863 C CA . SER A 1 610 ? -35.887 -35.927 1.732 1.00 57.78 610 SER A CA 1
ATOM 4864 C C . SER A 1 610 ? -34.501 -36.552 1.531 1.00 57.78 610 SER A C 1
ATOM 4866 O O . SER A 1 610 ? -34.282 -37.270 0.557 1.00 57.78 610 SER A O 1
ATOM 4868 N N . LEU A 1 611 ? -33.589 -36.372 2.491 1.00 57.59 611 LEU A N 1
ATOM 4869 C CA . LEU A 1 611 ? -32.245 -36.944 2.455 1.00 57.59 611 LEU A CA 1
ATOM 4870 C C . LEU A 1 611 ? -32.277 -38.466 2.669 1.00 57.59 611 LEU A C 1
ATOM 4872 O O . LEU A 1 611 ? -31.588 -39.201 1.963 1.00 57.59 611 LEU A O 1
ATOM 4876 N N . VAL A 1 612 ? -33.147 -38.963 3.556 1.00 61.16 612 VAL A N 1
ATOM 4877 C CA . VAL A 1 612 ? -33.425 -40.405 3.686 1.00 61.16 612 VAL A CA 1
ATOM 4878 C C . VAL A 1 612 ? -34.039 -40.974 2.398 1.00 61.16 612 VAL A C 1
ATOM 4880 O O . VAL A 1 612 ? -33.623 -42.042 1.948 1.00 61.16 612 VAL A O 1
ATOM 4883 N N . ILE A 1 613 ? -34.966 -40.257 1.753 1.00 63.19 613 ILE A N 1
ATOM 4884 C CA . ILE A 1 613 ? -35.549 -40.643 0.455 1.00 63.19 613 ILE A CA 1
ATOM 4885 C C . ILE A 1 613 ? -34.480 -40.720 -0.646 1.00 63.19 613 ILE A C 1
ATOM 4887 O O . ILE A 1 613 ? -34.459 -41.695 -1.398 1.00 63.19 613 ILE A O 1
ATOM 4891 N N . LEU A 1 614 ? -33.562 -39.751 -0.721 1.00 60.50 614 LEU A N 1
ATOM 4892 C CA . LEU A 1 614 ? -32.461 -39.750 -1.692 1.00 60.50 614 LEU A CA 1
ATOM 4893 C C . LEU A 1 614 ? -31.472 -40.900 -1.452 1.00 60.50 614 LEU A C 1
ATOM 4895 O O . LEU A 1 614 ? -31.052 -41.547 -2.412 1.00 60.50 614 LEU A O 1
ATOM 4899 N N . ILE A 1 615 ? -31.155 -41.227 -0.194 1.00 63.47 615 ILE A N 1
ATOM 4900 C CA . ILE A 1 615 ? -30.332 -42.402 0.148 1.00 63.47 615 ILE A CA 1
ATOM 4901 C C . ILE A 1 615 ? -31.034 -43.701 -0.275 1.00 63.47 615 ILE A C 1
ATOM 4903 O O . ILE A 1 615 ? -30.403 -44.573 -0.876 1.00 63.47 615 ILE A O 1
ATOM 4907 N N . ILE A 1 616 ? -32.341 -43.830 -0.026 1.00 65.00 616 ILE A N 1
ATOM 4908 C CA . ILE A 1 616 ? -33.136 -44.984 -0.477 1.00 65.00 616 ILE A CA 1
ATOM 4909 C C . ILE A 1 616 ? -33.130 -45.072 -2.010 1.00 65.00 616 ILE A C 1
ATOM 4911 O O . ILE A 1 616 ? -32.882 -46.149 -2.552 1.00 65.00 616 ILE A O 1
ATOM 4915 N N . ALA A 1 617 ? -33.325 -43.958 -2.721 1.00 61.12 617 ALA A N 1
ATOM 4916 C CA . ALA A 1 617 ? -33.264 -43.921 -4.180 1.00 61.12 617 ALA A CA 1
ATOM 4917 C C . ALA A 1 617 ? -31.877 -44.335 -4.711 1.00 61.12 617 ALA A C 1
ATOM 4919 O O . ALA A 1 617 ? -31.800 -45.163 -5.617 1.00 61.12 617 ALA A O 1
ATOM 4920 N N . ALA A 1 618 ? -30.784 -43.858 -4.109 1.00 60.84 618 ALA A N 1
ATOM 4921 C CA . ALA A 1 618 ? -29.424 -44.258 -4.478 1.00 60.84 618 ALA A CA 1
ATOM 4922 C C . ALA A 1 618 ? -29.177 -45.766 -4.271 1.00 60.84 618 ALA A C 1
ATOM 4924 O O . ALA A 1 618 ? -28.648 -46.435 -5.160 1.00 60.84 618 ALA A O 1
ATOM 4925 N N . VAL A 1 619 ? -29.626 -46.338 -3.146 1.00 67.94 619 VAL A N 1
ATOM 4926 C CA . VAL A 1 619 ? -29.551 -47.791 -2.890 1.00 67.94 619 VAL A CA 1
ATOM 4927 C C . VAL A 1 619 ? -30.364 -48.582 -3.921 1.00 67.94 619 VAL A C 1
ATOM 4929 O O . VAL A 1 619 ? -29.894 -49.605 -4.421 1.00 67.94 619 VAL A O 1
ATOM 4932 N N . LEU A 1 620 ? -31.555 -48.106 -4.293 1.00 64.69 620 LEU A N 1
ATOM 4933 C CA . LEU A 1 620 ? -32.391 -48.731 -5.323 1.00 64.69 620 LEU A CA 1
ATOM 4934 C C . LEU A 1 620 ? -31.760 -48.648 -6.726 1.00 64.69 620 LEU A C 1
ATOM 4936 O O . LEU A 1 620 ? -31.833 -49.627 -7.470 1.00 64.69 620 LEU A O 1
ATOM 4940 N N . ILE A 1 621 ? -31.078 -47.547 -7.071 1.00 66.25 621 ILE A N 1
ATOM 4941 C CA . ILE A 1 621 ? -30.288 -47.424 -8.311 1.00 66.25 621 ILE A CA 1
ATOM 4942 C C . ILE A 1 621 ? -29.143 -48.444 -8.313 1.00 66.25 621 ILE A C 1
ATOM 4944 O O . ILE A 1 621 ? -28.982 -49.177 -9.289 1.00 66.25 621 ILE A O 1
ATOM 4948 N N . VAL A 1 622 ? -28.380 -48.557 -7.219 1.00 64.94 622 VAL A N 1
ATOM 4949 C CA . VAL A 1 622 ? -27.290 -49.543 -7.096 1.00 64.94 622 VAL A CA 1
ATOM 4950 C C . VAL A 1 622 ? -27.822 -50.974 -7.229 1.00 64.94 622 VAL A C 1
ATOM 4952 O O . VAL A 1 622 ? -27.243 -51.776 -7.963 1.00 64.94 622 VAL A O 1
ATOM 4955 N N . LEU A 1 623 ? -28.962 -51.297 -6.608 1.00 65.56 623 LEU A N 1
ATOM 4956 C CA . LEU A 1 623 ? -29.626 -52.594 -6.779 1.00 65.56 623 LEU A CA 1
ATOM 4957 C C . LEU A 1 623 ? -30.067 -52.830 -8.230 1.00 65.56 623 LEU A C 1
ATOM 4959 O O . LEU A 1 623 ? -29.820 -53.912 -8.764 1.00 65.56 623 LEU A O 1
ATOM 4963 N N . ALA A 1 624 ? -30.666 -51.840 -8.897 1.00 63.47 624 ALA A N 1
ATOM 4964 C CA . ALA A 1 624 ? -31.060 -51.944 -10.302 1.00 63.47 624 ALA A CA 1
ATOM 4965 C C . ALA A 1 624 ? -29.846 -52.155 -11.228 1.00 63.47 624 ALA A C 1
ATOM 4967 O O . ALA A 1 624 ? -29.900 -52.996 -12.125 1.00 63.47 624 ALA A O 1
ATOM 4968 N N . VAL A 1 625 ? -28.721 -51.474 -10.978 1.00 66.06 625 VAL A N 1
ATOM 4969 C CA . VAL A 1 625 ? -27.454 -51.686 -11.702 1.00 66.06 625 VAL A CA 1
ATOM 4970 C C . VAL A 1 625 ? -26.908 -53.093 -11.454 1.00 66.06 625 VAL A C 1
ATOM 4972 O O . VAL A 1 625 ? -26.580 -53.785 -12.417 1.00 66.06 625 VAL A O 1
ATOM 4975 N N . ILE A 1 626 ? -26.879 -53.570 -10.205 1.00 66.50 626 ILE A N 1
ATOM 4976 C CA . ILE A 1 626 ? -26.463 -54.944 -9.869 1.00 66.50 626 ILE A CA 1
ATOM 4977 C C . ILE A 1 626 ? -27.348 -55.968 -10.593 1.00 66.50 626 ILE A C 1
ATOM 4979 O O . ILE A 1 626 ? -26.828 -56.888 -11.227 1.00 66.50 626 ILE A O 1
ATOM 4983 N N . PHE A 1 627 ? -28.673 -55.793 -10.587 1.00 67.69 627 PHE A N 1
ATOM 4984 C CA . PHE A 1 627 ? -29.588 -56.667 -11.325 1.00 67.69 627 PHE A CA 1
ATOM 4985 C C . PHE A 1 627 ? -29.375 -56.599 -12.843 1.00 67.69 627 PHE A C 1
ATOM 4987 O O . PHE A 1 627 ? -29.378 -57.646 -13.491 1.00 67.69 627 PHE A O 1
ATOM 4994 N N . LYS A 1 628 ? -29.099 -55.420 -13.413 1.00 67.06 628 LYS A N 1
ATOM 4995 C CA . LYS A 1 628 ? -28.777 -55.246 -14.840 1.00 67.06 628 LYS A CA 1
ATOM 4996 C C . LYS A 1 628 ? -27.440 -55.900 -15.220 1.00 67.06 628 LYS A C 1
ATOM 4998 O O . LYS A 1 628 ? -27.349 -56.506 -16.284 1.00 67.06 628 LYS A O 1
ATOM 5003 N N . VAL A 1 629 ? -26.431 -55.871 -14.346 1.00 64.81 629 VAL A N 1
ATOM 5004 C CA . VAL A 1 629 ? -25.141 -56.573 -14.526 1.00 64.81 629 VAL A CA 1
ATOM 5005 C C . VAL A 1 629 ? -25.300 -58.094 -14.395 1.00 64.81 629 VAL A C 1
ATOM 5007 O O . VAL A 1 629 ? -24.721 -58.848 -15.182 1.00 64.81 629 VAL A O 1
ATOM 5010 N N . ILE A 1 630 ? -26.133 -58.574 -13.467 1.00 67.06 630 ILE A N 1
ATOM 5011 C CA . ILE A 1 630 ? -26.502 -59.998 -13.360 1.00 67.06 630 ILE A CA 1
ATOM 5012 C C . ILE A 1 630 ? -27.273 -60.452 -14.612 1.00 67.06 630 ILE A C 1
ATOM 5014 O O . ILE A 1 630 ? -27.003 -61.531 -15.141 1.00 67.06 630 ILE A O 1
ATOM 5018 N N . LEU A 1 631 ? -28.180 -59.621 -15.136 1.00 61.38 631 LEU A N 1
ATOM 5019 C CA . LEU A 1 631 ? -28.908 -59.874 -16.381 1.00 61.38 631 LEU A CA 1
ATOM 5020 C C . LEU A 1 631 ? -27.946 -59.955 -17.579 1.00 61.38 631 LEU A C 1
ATOM 5022 O O . LEU A 1 631 ? -27.965 -60.939 -18.317 1.00 61.38 631 LEU A O 1
ATOM 5026 N N . LEU A 1 632 ? -27.053 -58.972 -17.733 1.00 58.88 632 LEU A N 1
ATOM 5027 C CA . LEU A 1 632 ? -26.043 -58.937 -18.795 1.00 58.88 632 LEU A CA 1
ATOM 5028 C C . LEU A 1 632 ? -25.097 -60.142 -18.725 1.00 58.88 632 LEU A C 1
ATOM 5030 O O . LEU A 1 632 ? -24.868 -60.792 -19.740 1.00 58.88 632 LEU A O 1
ATOM 5034 N N . THR A 1 633 ? -24.598 -60.511 -17.543 1.00 58.53 633 THR A N 1
ATOM 5035 C CA . THR A 1 633 ? -23.728 -61.694 -17.386 1.00 58.53 633 THR A CA 1
ATOM 5036 C C . THR A 1 633 ? -24.468 -63.030 -17.527 1.00 58.53 633 THR A C 1
ATOM 5038 O O . THR A 1 633 ? -23.831 -64.036 -17.848 1.00 58.53 633 THR A O 1
ATOM 5041 N N . ALA A 1 634 ? -25.794 -63.067 -17.356 1.00 57.34 634 ALA A N 1
ATOM 5042 C CA . ALA A 1 634 ? -26.622 -64.218 -17.719 1.00 57.34 634 ALA A CA 1
ATOM 5043 C C . ALA A 1 634 ? -26.820 -64.325 -19.243 1.00 57.34 634 ALA A C 1
ATOM 5045 O O . ALA A 1 634 ? -26.678 -65.416 -19.796 1.00 57.34 634 ALA A O 1
ATOM 5046 N N . ILE A 1 635 ? -27.073 -63.203 -19.927 1.00 57.44 635 ILE A N 1
ATOM 5047 C CA . ILE A 1 635 ? -27.205 -63.133 -21.393 1.00 57.44 635 ILE A CA 1
ATOM 5048 C C . ILE A 1 635 ? -25.877 -63.504 -22.069 1.00 57.44 635 ILE A C 1
ATOM 5050 O O . ILE A 1 635 ? -25.851 -64.388 -22.924 1.00 57.44 635 ILE A O 1
ATOM 5054 N N . ASN A 1 636 ? -24.758 -62.927 -21.615 1.00 53.44 636 ASN A N 1
ATOM 5055 C CA . ASN A 1 636 ? -23.415 -63.180 -22.157 1.00 53.44 636 ASN A CA 1
ATOM 5056 C C . ASN A 1 636 ? -22.918 -64.625 -21.904 1.00 53.44 636 ASN A C 1
ATOM 5058 O O . ASN A 1 636 ? -21.954 -65.076 -22.513 1.00 53.44 636 ASN A O 1
ATOM 5062 N N . LYS A 1 637 ? -23.610 -65.392 -21.045 1.00 50.19 637 LYS A N 1
ATOM 5063 C CA . LYS A 1 637 ? -23.447 -66.852 -20.883 1.00 50.19 637 LYS A CA 1
ATOM 5064 C C . LYS A 1 637 ? -24.356 -67.673 -21.816 1.00 50.19 637 LYS A C 1
ATOM 5066 O O . LYS A 1 637 ? -24.612 -68.847 -21.551 1.00 50.19 637 LYS A O 1
ATOM 5071 N N . GLY A 1 638 ? -24.823 -67.075 -22.914 1.00 50.16 638 GLY A N 1
ATOM 5072 C CA . GLY A 1 638 ? -25.554 -67.752 -23.989 1.00 50.16 638 GLY A CA 1
ATOM 5073 C C . GLY A 1 638 ? -27.052 -67.929 -23.734 1.00 50.16 638 GLY A C 1
ATOM 5074 O O . GLY A 1 638 ? -27.631 -68.911 -24.194 1.00 50.16 638 GLY A O 1
ATOM 5075 N N . ILE A 1 639 ? -27.687 -67.017 -22.989 1.00 49.72 639 ILE A N 1
ATOM 5076 C CA . ILE A 1 639 ? -29.139 -67.036 -22.745 1.00 49.72 639 ILE A CA 1
ATOM 5077 C C . ILE A 1 639 ? -29.790 -65.893 -23.532 1.00 49.72 639 ILE A C 1
ATOM 5079 O O . ILE A 1 639 ? -29.915 -64.776 -23.034 1.00 49.72 639 ILE A O 1
ATOM 5083 N N . SER A 1 640 ? -30.207 -66.174 -24.768 1.00 45.28 640 SER A N 1
ATOM 5084 C CA . SER A 1 640 ? -31.007 -65.245 -25.570 1.00 45.28 640 SER A CA 1
ATOM 5085 C C . SER A 1 640 ? -32.461 -65.190 -25.081 1.00 45.28 640 SER A C 1
ATOM 5087 O O . SER A 1 640 ? -33.014 -66.177 -24.590 1.00 45.28 640 SER A O 1
ATOM 5089 N N . LEU A 1 641 ? -33.086 -64.016 -25.224 1.00 43.28 641 LEU A N 1
ATOM 5090 C CA . LEU A 1 641 ? -34.486 -63.780 -24.848 1.00 43.28 641 LEU A CA 1
ATOM 5091 C C . LEU A 1 641 ? -35.486 -63.966 -25.999 1.00 43.28 641 LEU A C 1
ATOM 5093 O O . LEU A 1 641 ? -36.685 -63.859 -25.765 1.00 43.28 641 LEU A O 1
ATOM 5097 N N . ALA A 1 642 ? -35.000 -64.288 -27.201 1.00 35.69 642 ALA A N 1
ATOM 5098 C CA . ALA A 1 642 ? -35.825 -64.515 -28.381 1.00 35.69 642 ALA A CA 1
ATOM 5099 C C . ALA A 1 642 ? -36.894 -65.605 -28.167 1.00 35.69 642 ALA A C 1
ATOM 5101 O O . ALA A 1 642 ? -36.742 -66.540 -27.362 1.00 35.69 642 ALA A O 1
ATOM 5102 N N . GLU A 1 643 ? -37.986 -65.459 -28.907 1.00 36.94 643 GLU A N 1
ATOM 5103 C CA . GLU A 1 643 ? -39.044 -66.446 -29.090 1.00 36.94 643 GLU A CA 1
ATOM 5104 C C . GLU A 1 643 ? -39.106 -66.707 -30.595 1.00 36.94 643 GLU A C 1
ATOM 5106 O O . GLU A 1 643 ? -39.395 -65.796 -31.364 1.00 36.94 643 GLU A O 1
ATOM 5111 N N . ASP A 1 644 ? -38.730 -67.922 -31.003 1.00 29.34 644 ASP A N 1
ATOM 5112 C CA . ASP A 1 644 ? -38.982 -68.409 -32.357 1.00 29.34 644 ASP A CA 1
ATOM 5113 C C . ASP A 1 644 ? -40.447 -68.864 -32.411 1.00 29.34 644 ASP A C 1
ATOM 5115 O O . ASP A 1 644 ? -40.907 -69.583 -31.517 1.00 29.34 644 ASP A O 1
ATOM 5119 N N . ASN A 1 645 ? -41.174 -68.415 -33.433 1.00 34.06 645 ASN A N 1
ATOM 5120 C CA . ASN A 1 645 ? -42.572 -68.771 -33.661 1.00 34.06 645 ASN A CA 1
ATOM 5121 C C . ASN A 1 645 ? -42.696 -70.108 -34.404 1.00 34.06 645 ASN A C 1
ATOM 5123 O O . ASN A 1 645 ? -41.865 -70.419 -35.247 1.00 34.06 645 ASN A O 1
ATOM 5127 N N . ASP A 1 646 ? -43.800 -70.808 -34.148 1.00 26.69 646 ASP A N 1
ATOM 5128 C CA . ASP A 1 646 ? -44.652 -71.444 -35.165 1.00 26.69 646 ASP A CA 1
ATOM 5129 C C . ASP A 1 646 ? -46.047 -71.576 -34.518 1.00 26.69 646 ASP A C 1
ATOM 5131 O O . ASP A 1 646 ? -46.200 -72.193 -33.466 1.00 26.69 646 ASP A O 1
ATOM 5135 N N . LEU A 1 647 ? -46.997 -70.714 -34.892 1.00 27.25 647 LEU A N 1
ATOM 5136 C CA . LEU A 1 647 ? -47.932 -70.862 -36.019 1.00 27.25 647 LEU A CA 1
ATOM 5137 C C . LEU A 1 647 ? -49.087 -71.837 -35.738 1.00 27.25 647 LEU A C 1
ATOM 5139 O O . LEU A 1 647 ? -48.909 -73.051 -35.743 1.00 27.25 647 LEU A O 1
ATOM 5143 N N . LEU A 1 648 ? -50.296 -71.276 -35.620 1.00 25.11 648 LEU A N 1
ATOM 5144 C CA . LEU A 1 648 ? -51.511 -71.834 -36.220 1.00 25.11 648 LEU A CA 1
ATOM 5145 C C . LEU A 1 648 ? -52.535 -70.709 -36.476 1.00 25.11 648 LEU A C 1
ATOM 5147 O O . LEU A 1 648 ? -53.181 -70.201 -35.566 1.00 25.11 648 LEU A O 1
ATOM 5151 N N . GLU A 1 649 ? -52.561 -70.296 -37.740 1.00 25.66 649 GLU A N 1
ATOM 5152 C CA . GLU A 1 649 ? -53.687 -69.801 -38.549 1.00 25.66 649 GLU A CA 1
ATOM 5153 C C . GLU A 1 649 ? -55.111 -69.912 -37.948 1.00 25.66 649 GLU A C 1
ATOM 5155 O O . GLU A 1 649 ? -55.469 -70.976 -37.448 1.00 25.66 649 GLU A O 1
ATOM 5160 N N . TYR A 1 650 ? -55.931 -68.847 -38.069 1.00 23.89 650 TYR A N 1
ATOM 5161 C CA . TYR A 1 650 ? -57.247 -68.829 -38.765 1.00 23.89 650 TYR A CA 1
ATOM 5162 C C . TYR A 1 650 ? -57.973 -67.462 -38.633 1.00 23.89 650 TYR A C 1
ATOM 5164 O O . TYR A 1 650 ? -58.275 -67.072 -37.512 1.00 23.89 650 TYR A O 1
ATOM 5172 N N . THR A 1 651 ? -58.346 -66.831 -39.771 1.00 23.55 651 THR A N 1
ATOM 5173 C CA . THR A 1 651 ? -59.441 -65.819 -39.976 1.00 23.55 651 THR A CA 1
ATOM 5174 C C . THR A 1 651 ? -59.454 -64.511 -39.128 1.00 23.55 651 THR A C 1
ATOM 5176 O O . THR A 1 651 ? -59.017 -64.499 -37.990 1.00 23.55 651 THR A O 1
ATOM 5179 N N . GLU A 1 652 ? -59.929 -63.340 -39.588 1.00 24.23 652 GLU A N 1
ATOM 5180 C CA . GLU A 1 652 ? -60.770 -62.968 -40.749 1.00 24.23 652 GLU A CA 1
ATOM 5181 C C . GLU A 1 652 ? -60.561 -61.475 -41.163 1.00 24.23 652 GLU A C 1
ATOM 5183 O O . GLU A 1 652 ? -60.276 -60.656 -40.299 1.00 24.23 652 GLU A O 1
ATOM 5188 N N . VAL A 1 653 ? -60.727 -61.167 -42.465 1.00 23.94 653 VAL A N 1
ATOM 5189 C CA . VAL A 1 653 ? -61.199 -59.911 -43.137 1.00 23.94 653 VAL A CA 1
ATOM 5190 C C . VAL A 1 653 ? -60.659 -58.490 -42.773 1.00 23.94 653 VAL A C 1
ATOM 5192 O O . VAL A 1 653 ? -60.704 -58.054 -41.633 1.00 23.94 653 VAL A O 1
ATOM 5195 N N . GLU A 1 654 ? -60.218 -57.790 -43.841 1.00 24.83 654 GLU A N 1
ATOM 5196 C CA . GLU A 1 654 ? -60.273 -56.347 -44.254 1.00 24.83 654 GLU A CA 1
ATOM 5197 C C . GLU A 1 654 ? -60.634 -55.251 -43.207 1.00 24.83 654 GLU A C 1
ATOM 5199 O O . GLU A 1 654 ? -61.503 -55.440 -42.369 1.00 24.83 654 GLU A O 1
ATOM 5204 N N . GLU A 1 655 ? -60.013 -54.058 -43.171 1.00 23.80 655 GLU A N 1
ATOM 5205 C CA . GLU A 1 655 ? -59.849 -53.032 -44.236 1.00 23.80 655 GLU A CA 1
ATOM 5206 C C . GLU A 1 655 ? -58.453 -52.338 -44.201 1.00 23.80 655 GLU A C 1
ATOM 5208 O O . GLU A 1 655 ? -57.837 -52.226 -43.145 1.00 23.80 655 GLU A O 1
ATOM 5213 N N . VAL A 1 656 ? -57.775 -52.068 -45.331 1.00 23.95 656 VAL A N 1
ATOM 5214 C CA . VAL A 1 656 ? -57.878 -50.933 -46.298 1.00 23.95 656 VAL A CA 1
ATOM 5215 C C . VAL A 1 656 ? -57.237 -49.604 -45.830 1.00 23.95 656 VAL A C 1
ATOM 5217 O O . VAL A 1 656 ? -57.374 -49.151 -44.701 1.00 23.95 656 VAL A O 1
ATOM 5220 N N . THR A 1 657 ? -56.477 -48.990 -46.744 1.00 24.36 657 THR A N 1
ATOM 5221 C CA . THR A 1 657 ? -55.723 -47.728 -46.606 1.00 24.36 657 THR A CA 1
ATOM 5222 C C . THR A 1 657 ? -56.549 -46.483 -46.938 1.00 24.36 657 THR A C 1
ATOM 5224 O O . THR A 1 657 ? -57.341 -46.545 -47.876 1.00 24.36 657 THR A O 1
ATOM 5227 N N . SER A 1 658 ? -56.207 -45.314 -46.374 1.00 25.16 658 SER A N 1
ATOM 5228 C CA . SER A 1 658 ? -55.695 -44.145 -47.145 1.00 25.16 658 SER A CA 1
ATOM 5229 C C . SER A 1 658 ? -55.578 -42.854 -46.306 1.00 25.16 658 SER A C 1
ATOM 5231 O O . SER A 1 658 ? -56.030 -42.788 -45.165 1.00 25.16 658 SER A O 1
ATOM 5233 N N . HIS A 1 659 ? -54.923 -41.832 -46.870 1.00 28.33 659 HIS A N 1
ATOM 5234 C CA . HIS A 1 659 ? -55.208 -40.424 -46.560 1.00 28.33 659 HIS A CA 1
ATOM 5235 C C . HIS A 1 659 ? -56.487 -39.986 -47.298 1.00 28.33 659 HIS A C 1
ATOM 5237 O O . HIS A 1 659 ? -56.766 -40.548 -48.350 1.00 28.33 659 HIS A O 1
ATOM 5243 N N . GLU A 1 660 ? -57.163 -38.923 -46.848 1.00 25.06 660 GLU A N 1
ATOM 5244 C CA . GLU A 1 660 ? -57.244 -37.630 -47.573 1.00 25.06 660 GLU A CA 1
ATOM 5245 C C . GLU A 1 660 ? -58.257 -36.657 -46.939 1.00 25.06 660 GLU A C 1
ATOM 5247 O O . GLU A 1 660 ? -59.149 -37.074 -46.208 1.00 25.06 660 GLU A O 1
ATOM 5252 N N . SER A 1 661 ? -58.135 -35.368 -47.299 1.00 23.33 661 SER A N 1
ATOM 5253 C CA . SER A 1 661 ? -59.080 -34.246 -47.087 1.00 23.33 661 SER A CA 1
ATOM 5254 C C . SER A 1 661 ? -59.446 -33.870 -45.633 1.00 23.33 661 SER A C 1
ATOM 5256 O O . SER A 1 661 ? -59.676 -34.732 -44.798 1.00 23.33 661 SER A O 1
ATOM 5258 N N . GLN A 1 662 ? -59.453 -32.614 -45.168 1.00 24.86 662 GLN A N 1
ATOM 5259 C CA . GLN A 1 662 ? -59.657 -31.246 -45.699 1.00 24.86 662 GLN A CA 1
ATOM 5260 C C . GLN A 1 662 ? -61.005 -30.610 -45.301 1.00 24.86 662 GLN A C 1
ATOM 5262 O O . GLN A 1 662 ? -62.073 -31.119 -45.619 1.00 24.86 662 GLN A O 1
ATOM 5267 N N . ASP A 1 663 ? -60.850 -29.413 -44.726 1.00 25.31 663 ASP A N 1
ATOM 5268 C CA . ASP A 1 663 ? -61.683 -28.209 -44.840 1.00 25.31 663 ASP A CA 1
ATOM 5269 C C . ASP A 1 663 ? -63.060 -28.098 -44.148 1.00 25.31 663 ASP A C 1
ATOM 5271 O O . ASP A 1 663 ? -63.825 -29.046 -43.999 1.00 25.31 663 ASP A O 1
ATOM 5275 N N . ASN A 1 664 ? -63.384 -26.820 -43.883 1.00 26.95 664 ASN A N 1
ATOM 5276 C CA . ASN A 1 664 ? -64.697 -26.209 -43.615 1.00 26.95 664 ASN A CA 1
ATOM 5277 C C . ASN A 1 664 ? -65.277 -26.346 -42.179 1.00 26.95 664 ASN A C 1
ATOM 5279 O O . ASN A 1 664 ? -65.291 -27.428 -41.606 1.00 26.95 664 ASN A O 1
ATOM 5283 N N . ILE A 1 665 ? -65.817 -25.286 -41.543 1.00 28.33 665 ILE A N 1
ATOM 5284 C CA . ILE A 1 665 ? -66.031 -23.890 -41.999 1.00 28.33 665 ILE A CA 1
ATOM 5285 C C . ILE A 1 665 ? -66.016 -22.862 -40.831 1.00 28.33 665 ILE A C 1
ATOM 5287 O O . ILE A 1 665 ? -66.200 -23.218 -39.671 1.00 28.33 665 ILE A O 1
ATOM 5291 N N . GLU A 1 666 ? -65.781 -21.598 -41.201 1.00 26.55 666 GLU A N 1
ATOM 5292 C CA . GLU A 1 666 ? -65.873 -20.298 -40.484 1.00 26.55 666 GLU A CA 1
ATOM 5293 C C . GLU A 1 666 ? -67.261 -19.938 -39.861 1.00 26.55 666 GLU A C 1
ATOM 5295 O O . GLU A 1 666 ? -68.182 -20.750 -39.982 1.00 26.55 666 GLU A O 1
ATOM 5300 N N . PRO A 1 667 ? -67.527 -18.709 -39.321 1.00 49.69 667 PRO A N 1
ATOM 5301 C CA . PRO A 1 667 ? -66.672 -17.596 -38.813 1.00 49.69 667 PRO A CA 1
ATOM 5302 C C . PRO A 1 667 ? -67.117 -17.077 -37.404 1.00 49.69 667 PRO A C 1
ATOM 5304 O O . PRO A 1 667 ? -67.977 -17.686 -36.773 1.00 49.69 667 PRO A O 1
ATOM 5307 N N . VAL A 1 668 ? -66.589 -15.924 -36.929 1.00 28.83 668 VAL A N 1
ATOM 5308 C CA . VAL A 1 668 ? -67.356 -14.671 -36.610 1.00 28.83 668 VAL A CA 1
ATOM 5309 C C . VAL A 1 668 ? -66.484 -13.605 -35.889 1.00 28.83 668 VAL A C 1
ATOM 5311 O O . VAL A 1 668 ? -65.831 -13.916 -34.902 1.00 28.83 668 VAL A O 1
ATOM 5314 N N . GLU A 1 669 ? -66.513 -12.373 -36.429 1.00 29.84 669 GLU A N 1
ATOM 5315 C CA . GLU A 1 669 ? -66.381 -10.997 -35.858 1.00 29.84 669 GLU A CA 1
ATOM 5316 C C . GLU A 1 669 ? -65.864 -10.764 -34.410 1.00 29.84 669 GLU A C 1
ATOM 5318 O O . GLU A 1 669 ? -66.246 -11.479 -33.491 1.00 29.84 669 GLU A O 1
ATOM 5323 N N . ASN A 1 670 ? -65.131 -9.691 -34.052 1.00 29.25 670 ASN A N 1
ATOM 5324 C CA . ASN A 1 670 ? -64.491 -8.535 -34.743 1.00 29.25 670 ASN A CA 1
ATOM 5325 C C . ASN A 1 670 ? -63.320 -8.035 -33.810 1.00 29.25 670 ASN A C 1
ATOM 5327 O O . ASN A 1 670 ? -62.822 -8.874 -33.063 1.00 29.25 670 ASN A O 1
ATOM 5331 N N . VAL A 1 671 ? -62.740 -6.816 -33.713 1.00 31.03 671 VAL A N 1
ATOM 5332 C CA . VAL A 1 671 ? -63.032 -5.386 -34.029 1.00 31.03 671 VAL A CA 1
ATOM 5333 C C . VAL A 1 671 ? -61.676 -4.628 -34.225 1.00 31.03 671 VAL A C 1
ATOM 5335 O O . VAL A 1 671 ? -60.614 -5.232 -34.090 1.00 31.03 671 VAL A O 1
ATOM 5338 N N . ASP A 1 672 ? -61.713 -3.327 -34.544 1.00 31.80 672 ASP A N 1
ATOM 5339 C CA . ASP A 1 672 ? -60.606 -2.344 -34.694 1.00 31.80 672 ASP A CA 1
ATOM 5340 C C . ASP A 1 672 ? -59.699 -2.165 -33.434 1.00 31.80 672 ASP A C 1
ATOM 5342 O O . ASP A 1 672 ? -60.023 -2.677 -32.363 1.00 31.80 672 ASP A O 1
ATOM 5346 N N . SER A 1 673 ? -58.549 -1.460 -33.439 1.00 34.91 673 SER A N 1
ATOM 5347 C CA . SER A 1 673 ? -58.010 -0.414 -34.351 1.00 34.91 673 SER A CA 1
ATOM 5348 C C . SER A 1 673 ? -56.456 -0.438 -34.374 1.00 34.91 673 SER A C 1
ATOM 5350 O O . SER A 1 673 ? -55.846 -0.956 -33.445 1.00 34.91 673 SER A O 1
ATOM 5352 N N . GLN A 1 674 ? -55.771 -0.069 -35.471 1.00 32.34 674 GLN A N 1
ATOM 5353 C CA . GLN A 1 674 ? -55.108 1.240 -35.746 1.00 32.34 674 GLN A CA 1
ATOM 5354 C C . GLN A 1 674 ? -54.175 1.781 -34.624 1.00 32.34 674 GLN A C 1
ATOM 5356 O O . GLN A 1 674 ? -54.534 1.738 -33.456 1.00 32.34 674 GLN A O 1
ATOM 5361 N N . GLU A 1 675 ? -52.978 2.327 -34.898 1.00 31.80 675 GLU A N 1
ATOM 5362 C CA . GLU A 1 675 ? -52.487 2.946 -36.147 1.00 31.80 675 GLU A CA 1
ATOM 5363 C C . GLU A 1 675 ? -50.949 2.829 -36.356 1.00 31.80 675 GLU A C 1
ATOM 5365 O O . GLU A 1 675 ? -50.198 2.730 -35.392 1.00 31.80 675 GLU A O 1
ATOM 5370 N N . ALA A 1 676 ? -50.548 2.826 -37.640 1.00 28.09 676 ALA A N 1
ATOM 5371 C CA . ALA A 1 676 ? -49.356 3.386 -38.324 1.00 28.09 676 ALA A CA 1
ATOM 5372 C C . ALA A 1 676 ? -47.942 3.450 -37.660 1.00 28.09 676 ALA A C 1
ATOM 5374 O O . ALA A 1 676 ? -47.801 3.798 -36.497 1.00 28.09 676 ALA A O 1
ATOM 5375 N N . LEU A 1 677 ? -46.814 3.119 -38.326 1.00 27.53 677 LEU A N 1
ATOM 5376 C CA . LEU A 1 677 ? -46.280 3.468 -39.677 1.00 27.53 677 LEU A CA 1
ATOM 5377 C C . LEU A 1 677 ? -45.789 4.941 -39.803 1.00 27.53 677 LEU A C 1
ATOM 5379 O O . LEU A 1 677 ? -46.526 5.851 -39.450 1.00 27.53 677 LEU A O 1
ATOM 5383 N N . ASP A 1 678 ? -44.600 5.263 -40.348 1.00 28.53 678 ASP A N 1
ATOM 5384 C CA . ASP A 1 678 ? -43.475 4.391 -40.742 1.00 28.53 678 ASP A CA 1
ATOM 5385 C C . ASP A 1 678 ? -42.105 5.118 -40.880 1.00 28.53 678 ASP A C 1
ATOM 5387 O O . ASP A 1 678 ? -42.034 6.339 -40.980 1.00 28.53 678 ASP A O 1
ATOM 5391 N N . ASN A 1 679 ? -41.033 4.317 -40.919 1.00 31.02 679 ASN A N 1
ATOM 5392 C CA . ASN A 1 679 ? -39.749 4.460 -41.642 1.00 31.02 679 ASN A CA 1
ATOM 5393 C C . ASN A 1 679 ? -39.222 5.831 -42.198 1.00 31.02 679 ASN A C 1
ATOM 5395 O O . ASN A 1 679 ? -39.726 6.348 -43.190 1.00 31.02 679 ASN A O 1
ATOM 5399 N N . LYS A 1 680 ? -37.994 6.180 -41.747 1.00 29.61 680 LYS A N 1
ATOM 5400 C CA . LYS A 1 680 ? -36.718 6.243 -42.538 1.00 29.61 680 LYS A CA 1
ATOM 5401 C C . LYS A 1 680 ? -36.105 7.515 -43.190 1.00 29.61 680 LYS A C 1
ATOM 5403 O O . LYS A 1 680 ? -36.715 8.225 -43.974 1.00 29.61 680 LYS A O 1
ATOM 5408 N N . ASP A 1 681 ? -34.773 7.553 -42.988 1.00 29.77 681 ASP A N 1
ATOM 5409 C CA . ASP A 1 681 ? -33.633 7.791 -43.910 1.00 29.77 681 ASP A CA 1
ATOM 5410 C C . ASP A 1 681 ? -33.265 9.185 -44.508 1.00 29.77 681 ASP A C 1
ATOM 5412 O O . ASP A 1 681 ? -33.973 9.757 -45.328 1.00 29.77 681 ASP A O 1
ATOM 5416 N N . ASN A 1 682 ? -31.983 9.537 -44.257 1.00 29.44 682 ASN A N 1
ATOM 5417 C CA . ASN A 1 682 ? -30.953 10.112 -45.163 1.00 29.44 682 ASN A CA 1
ATOM 5418 C C . ASN A 1 682 ? -30.739 11.638 -45.403 1.00 29.44 682 ASN A C 1
ATOM 5420 O O . ASN A 1 682 ? -31.549 12.283 -46.053 1.00 29.44 682 ASN A O 1
ATOM 5424 N N . VAL A 1 683 ? -29.483 12.070 -45.106 1.00 31.12 683 VAL A N 1
ATOM 5425 C CA . VAL A 1 683 ? -28.525 12.847 -45.970 1.00 31.12 683 VAL A CA 1
ATOM 5426 C C . VAL A 1 683 ? -28.867 14.339 -46.259 1.00 31.12 683 VAL A C 1
ATOM 5428 O O . VAL A 1 683 ? -30.021 14.664 -46.482 1.00 31.12 683 VAL A O 1
ATOM 5431 N N . ASP A 1 684 ? -27.973 15.350 -46.255 1.00 29.36 684 ASP A N 1
ATOM 5432 C CA . ASP A 1 684 ? -26.515 15.515 -46.539 1.00 29.36 684 ASP A CA 1
ATOM 5433 C C . ASP A 1 684 ? -25.874 16.589 -45.580 1.00 29.36 684 ASP A C 1
ATOM 5435 O O . ASP A 1 684 ? -26.590 17.182 -44.778 1.00 29.36 684 ASP A O 1
ATOM 5439 N N . LYS A 1 685 ? -24.540 16.754 -45.428 1.00 30.78 685 LYS A N 1
ATOM 5440 C CA . LYS A 1 685 ? -23.622 17.766 -46.059 1.00 30.78 685 LYS A CA 1
ATOM 5441 C C . LYS A 1 685 ? -24.225 19.164 -46.369 1.00 30.78 685 LYS A C 1
ATOM 5443 O O . LYS A 1 685 ? -25.347 19.220 -46.849 1.00 30.78 685 LYS A O 1
ATOM 5448 N N . THR A 1 686 ? -23.571 20.335 -46.235 1.00 28.59 686 THR A N 1
ATOM 5449 C CA . THR A 1 686 ? -22.256 20.848 -45.715 1.00 28.59 686 THR A CA 1
ATOM 5450 C C . THR A 1 686 ? -22.427 22.396 -45.451 1.00 28.59 686 THR A C 1
ATOM 5452 O O . THR A 1 686 ? -23.576 22.826 -45.411 1.00 28.59 686 THR A O 1
ATOM 5455 N N . ASP A 1 687 ? -21.480 23.339 -45.221 1.00 28.00 687 ASP A N 1
ATOM 5456 C CA . ASP A 1 687 ? -20.005 23.434 -45.378 1.00 28.00 687 ASP A CA 1
ATOM 5457 C C . ASP A 1 687 ? -19.333 24.618 -44.603 1.00 28.00 687 ASP A C 1
ATOM 5459 O O . ASP A 1 687 ? -20.022 25.514 -44.130 1.00 28.00 687 ASP A O 1
ATOM 5463 N N . ASN A 1 688 ? -17.987 24.626 -44.578 1.00 28.53 688 ASN A N 1
ATOM 5464 C CA . ASN A 1 688 ? -16.990 25.731 -44.474 1.00 28.53 688 ASN A CA 1
ATOM 5465 C C . ASN A 1 688 ? -17.068 26.935 -43.478 1.00 28.53 688 ASN A C 1
ATOM 5467 O O . ASN A 1 688 ? -17.890 27.833 -43.609 1.00 28.53 688 ASN A O 1
ATOM 5471 N N . ILE A 1 689 ? -16.010 27.030 -42.644 1.00 28.81 689 ILE A N 1
ATOM 5472 C CA . ILE A 1 689 ? -15.026 28.146 -42.473 1.00 28.81 689 ILE A CA 1
ATOM 5473 C C . ILE A 1 689 ? -15.516 29.616 -42.346 1.00 28.81 689 ILE A C 1
ATOM 5475 O O . ILE A 1 689 ? -15.899 30.217 -43.342 1.00 28.81 689 ILE A O 1
ATOM 5479 N N . GLU A 1 690 ? -15.228 30.264 -41.198 1.00 27.28 690 GLU A N 1
ATOM 5480 C CA . GLU A 1 690 ? -14.354 31.468 -41.136 1.00 27.28 690 GLU A CA 1
ATOM 5481 C C . GLU A 1 690 ? -13.773 31.714 -39.717 1.00 27.28 690 GLU A C 1
ATOM 5483 O O . GLU A 1 690 ? -14.020 30.930 -38.800 1.00 27.28 690 GLU A O 1
ATOM 5488 N N . SER A 1 691 ? -12.920 32.737 -39.559 1.00 30.12 691 SER A N 1
ATOM 5489 C CA . SER A 1 691 ? -11.935 32.876 -38.463 1.00 30.12 691 SER A CA 1
ATOM 5490 C C . SER A 1 691 ? -12.203 34.031 -37.480 1.00 30.12 691 SER A C 1
ATOM 5492 O O . SER A 1 691 ? -12.907 34.977 -37.821 1.00 30.12 691 SER A O 1
ATOM 5494 N N . ALA A 1 692 ? -11.484 34.005 -36.342 1.00 26.61 692 ALA A N 1
ATOM 5495 C CA . ALA A 1 692 ? -10.883 35.139 -35.599 1.00 26.61 692 ALA A CA 1
ATOM 5496 C C . ALA A 1 692 ? -11.204 35.235 -34.090 1.00 26.61 692 ALA A C 1
ATOM 5498 O O . ALA A 1 692 ? -12.260 34.842 -33.604 1.00 26.61 692 ALA A O 1
ATOM 5499 N N . ASP A 1 693 ? -10.229 35.791 -33.371 1.00 31.75 693 ASP A N 1
ATOM 5500 C CA . ASP A 1 693 ? -10.093 35.866 -31.915 1.00 31.75 693 ASP A CA 1
ATOM 5501 C C . ASP A 1 693 ? -11.275 36.496 -31.156 1.00 31.75 693 ASP A C 1
ATOM 5503 O O . ASP A 1 693 ? -11.714 37.605 -31.485 1.00 31.75 693 ASP A O 1
ATOM 5507 N N . LYS A 1 694 ? -11.606 35.920 -29.985 1.00 26.52 694 LYS A N 1
ATOM 5508 C CA . LYS A 1 694 ? -11.396 36.644 -28.714 1.00 26.52 694 LYS A CA 1
ATOM 5509 C C . LYS A 1 694 ? -11.446 35.789 -27.447 1.00 26.52 694 LYS A C 1
ATOM 5511 O O . LYS A 1 694 ? -12.137 34.783 -27.364 1.00 26.52 694 LYS A O 1
ATOM 5516 N N . VAL A 1 695 ? -10.700 36.276 -26.458 1.00 33.94 695 VAL A N 1
ATOM 5517 C CA . VAL A 1 695 ? -10.665 35.831 -25.060 1.00 33.94 695 VAL A CA 1
ATOM 5518 C C . VAL A 1 695 ? -11.917 36.317 -24.325 1.00 33.94 695 VAL A C 1
ATOM 5520 O O . VAL A 1 695 ? -12.212 37.506 -24.404 1.00 33.94 695 VAL A O 1
ATOM 5523 N N . ASP A 1 696 ? -12.606 35.426 -23.605 1.00 27.41 696 ASP A N 1
ATOM 5524 C CA . ASP A 1 696 ? -12.897 35.567 -22.163 1.00 27.41 696 ASP A CA 1
ATOM 5525 C C . ASP A 1 696 ? -13.643 34.334 -21.605 1.00 27.41 696 ASP A C 1
ATOM 5527 O O . ASP A 1 696 ? -14.424 33.712 -22.314 1.00 27.41 696 ASP A O 1
ATOM 5531 N N . ASN A 1 697 ? -13.381 34.020 -20.328 1.00 29.81 697 ASN A N 1
ATOM 5532 C CA . ASN A 1 697 ? -14.110 33.131 -19.398 1.00 29.81 697 ASN A CA 1
ATOM 5533 C C . ASN A 1 697 ? -14.752 31.819 -19.917 1.00 29.81 697 ASN A C 1
ATOM 5535 O O . ASN A 1 697 ? -15.778 31.822 -20.592 1.00 29.81 697 ASN A O 1
ATOM 5539 N N . VAL A 1 698 ? -14.257 30.684 -19.404 1.00 29.92 698 VAL A N 1
ATOM 5540 C CA . VAL A 1 698 ? -15.004 29.413 -19.336 1.00 29.92 698 VAL A CA 1
ATOM 5541 C C . VAL A 1 698 ? -15.313 29.105 -17.871 1.00 29.92 698 VAL A C 1
ATOM 5543 O O . VAL A 1 698 ? -14.417 29.150 -17.028 1.00 29.92 698 VAL A O 1
ATOM 5546 N N . ASP A 1 699 ? -16.579 28.808 -17.573 1.00 27.53 699 ASP A N 1
ATOM 5547 C CA . ASP A 1 699 ? -17.053 28.512 -16.220 1.00 27.53 699 ASP A CA 1
ATOM 5548 C C . ASP A 1 699 ? -16.513 27.190 -15.657 1.00 27.53 699 ASP A C 1
ATOM 5550 O O . ASP A 1 699 ? -16.343 26.188 -16.356 1.00 27.53 699 ASP A O 1
ATOM 5554 N N . ASN A 1 700 ? -16.311 27.180 -14.339 1.00 33.62 700 ASN A N 1
ATOM 5555 C CA . ASN A 1 700 ? -15.796 26.036 -13.599 1.00 33.62 700 ASN A CA 1
ATOM 5556 C C . ASN A 1 700 ? -16.880 24.953 -13.422 1.00 33.62 700 ASN A C 1
ATOM 5558 O O . ASN A 1 700 ? -17.616 24.943 -12.435 1.00 33.62 700 ASN A O 1
ATOM 5562 N N . THR A 1 701 ? -16.979 24.035 -14.387 1.00 29.89 701 THR A N 1
ATOM 5563 C CA . THR A 1 701 ? -17.827 22.832 -14.305 1.00 29.89 701 THR A CA 1
ATOM 5564 C C . THR A 1 701 ? -16.952 21.583 -14.219 1.00 29.89 701 THR A C 1
ATOM 5566 O O . THR A 1 701 ? -16.464 21.057 -15.215 1.00 29.89 701 THR A O 1
ATOM 5569 N N . GLY A 1 702 ? -16.709 21.131 -12.987 1.00 34.50 702 GLY A N 1
ATOM 5570 C CA . GLY A 1 702 ? -15.777 20.043 -12.700 1.00 34.50 702 GLY A CA 1
ATOM 5571 C C . GLY A 1 702 ? -16.251 18.677 -13.201 1.00 34.50 702 GLY A C 1
ATOM 5572 O O . GLY A 1 702 ? -17.056 18.019 -12.547 1.00 34.50 702 GLY A O 1
ATOM 5573 N N . GLY A 1 703 ? -15.678 18.216 -14.312 1.00 26.70 703 GLY A N 1
ATOM 5574 C CA . GLY A 1 703 ? -15.525 16.794 -14.608 1.00 26.70 703 GLY A CA 1
ATOM 5575 C C . GLY A 1 703 ? -14.130 16.342 -14.179 1.00 26.70 703 GLY A C 1
ATOM 5576 O O . GLY A 1 703 ? -13.143 16.759 -14.780 1.00 26.70 703 GLY A O 1
ATOM 5577 N N . SER A 1 704 ? -14.024 15.512 -13.141 1.00 37.72 704 SER A N 1
ATOM 5578 C CA . SER A 1 704 ? -12.736 14.972 -12.692 1.00 37.72 704 SER A CA 1
ATOM 5579 C C . SER A 1 704 ? -12.260 13.864 -13.638 1.00 37.72 704 SER A C 1
ATOM 5581 O O . SER A 1 704 ? -12.543 12.685 -13.413 1.00 37.72 704 SER A O 1
ATOM 5583 N N . GLU A 1 705 ? -11.544 14.228 -14.706 1.00 39.97 705 GLU A N 1
ATOM 5584 C CA . GLU A 1 705 ? -10.813 13.245 -15.512 1.00 39.97 705 GLU A CA 1
ATOM 5585 C C . GLU A 1 705 ? -9.786 12.535 -14.619 1.00 39.97 705 GLU A C 1
ATOM 5587 O O . GLU A 1 705 ? -8.814 13.142 -14.170 1.00 39.97 705 GLU A O 1
ATOM 5592 N N . MET A 1 706 ? -9.993 11.242 -14.354 1.00 41.88 706 MET A N 1
ATOM 5593 C CA . MET A 1 706 ? -9.008 10.426 -13.645 1.00 41.88 706 MET A CA 1
ATOM 5594 C C . MET A 1 706 ? -7.745 10.311 -14.502 1.00 41.88 706 MET A C 1
ATOM 5596 O O . MET A 1 706 ? -7.720 9.608 -15.514 1.00 41.88 706 MET A O 1
ATOM 5600 N N . ILE A 1 707 ? -6.691 11.018 -14.100 1.00 53.75 707 ILE A N 1
ATOM 5601 C CA . ILE A 1 707 ? -5.404 10.973 -14.786 1.00 53.75 707 ILE A CA 1
ATOM 5602 C C . ILE A 1 707 ? -4.708 9.661 -14.417 1.00 53.75 707 ILE A C 1
ATOM 5604 O O . ILE A 1 707 ? -4.323 9.465 -13.266 1.00 53.75 707 ILE A O 1
ATOM 5608 N N . LYS A 1 708 ? -4.517 8.770 -15.397 1.00 57.41 708 LYS A N 1
ATOM 5609 C CA . LYS A 1 708 ? -3.685 7.573 -15.222 1.00 57.41 708 LYS A CA 1
ATOM 5610 C C . LYS A 1 708 ? -2.228 7.923 -15.532 1.00 57.41 708 LYS A C 1
ATOM 5612 O O . LYS A 1 708 ? -1.948 8.687 -16.454 1.00 57.41 708 LYS A O 1
ATOM 5617 N N . TYR A 1 709 ? -1.300 7.341 -14.785 1.00 63.69 709 TYR A N 1
ATOM 5618 C CA . TYR A 1 709 ? 0.138 7.439 -15.029 1.00 63.69 709 TYR A CA 1
ATOM 5619 C C . TYR A 1 709 ? 0.706 6.037 -15.266 1.00 63.69 709 TYR A C 1
ATOM 5621 O O . TYR A 1 709 ? 0.167 5.046 -14.766 1.00 63.69 709 TYR A O 1
ATOM 5629 N N . CYS A 1 710 ? 1.770 5.928 -16.059 1.00 56.38 710 CYS A N 1
ATOM 5630 C CA . CYS A 1 710 ? 2.421 4.648 -16.303 1.00 56.38 710 CYS A CA 1
ATOM 5631 C C . CYS A 1 710 ? 3.273 4.230 -15.097 1.00 56.38 710 CYS A C 1
ATOM 5633 O O . CYS A 1 710 ? 4.258 4.895 -14.786 1.00 56.38 710 CYS A O 1
ATOM 5635 N N . ALA A 1 711 ? 2.952 3.089 -14.481 1.00 56.38 711 ALA A N 1
ATOM 5636 C CA . ALA A 1 711 ? 3.702 2.536 -13.348 1.00 56.38 711 ALA A CA 1
ATOM 5637 C C . ALA A 1 711 ? 5.194 2.260 -13.650 1.00 56.38 711 ALA A C 1
ATOM 5639 O O . ALA A 1 711 ? 6.001 2.198 -12.732 1.00 56.38 711 ALA A O 1
ATOM 5640 N N . THR A 1 712 ? 5.569 2.113 -14.926 1.00 53.84 712 THR A N 1
ATOM 5641 C CA . THR A 1 712 ? 6.941 1.789 -15.359 1.00 53.84 712 THR A CA 1
ATOM 5642 C C . THR A 1 712 ? 7.791 3.021 -15.693 1.00 53.84 712 THR A C 1
ATOM 5644 O O . THR A 1 712 ? 9.013 2.928 -15.689 1.00 53.84 712 THR A O 1
ATOM 5647 N N . CYS A 1 713 ? 7.186 4.173 -16.017 1.00 56.09 713 CYS A N 1
ATOM 5648 C CA . CYS A 1 713 ? 7.940 5.352 -16.485 1.00 56.09 713 CYS A CA 1
ATOM 5649 C C . CYS A 1 713 ? 7.371 6.720 -16.066 1.00 56.09 713 CYS A C 1
ATOM 5651 O O . CYS A 1 713 ? 7.846 7.749 -16.542 1.00 56.09 713 CYS A O 1
ATOM 5653 N N . GLY A 1 714 ? 6.324 6.764 -15.237 1.00 52.16 714 GLY A N 1
ATOM 5654 C CA . GLY A 1 714 ? 5.693 8.001 -14.760 1.00 52.16 714 GLY A CA 1
ATOM 5655 C C . GLY A 1 714 ? 4.938 8.818 -15.819 1.00 52.16 714 GLY A C 1
ATOM 5656 O O . GLY A 1 714 ? 4.297 9.807 -15.477 1.00 52.16 714 GLY A O 1
ATOM 5657 N N . ALA A 1 715 ? 4.964 8.435 -17.101 1.00 62.41 715 ALA A N 1
ATOM 5658 C CA . ALA A 1 715 ? 4.324 9.205 -18.166 1.00 62.41 715 ALA A CA 1
ATOM 5659 C C . ALA A 1 715 ? 2.792 9.266 -18.008 1.00 62.41 715 ALA A C 1
ATOM 5661 O O . ALA A 1 715 ? 2.138 8.255 -17.732 1.00 62.41 715 ALA A O 1
ATOM 5662 N N . LYS A 1 716 ? 2.213 10.453 -18.233 1.00 66.25 716 LYS A N 1
ATOM 5663 C CA . LYS A 1 716 ? 0.762 10.694 -18.200 1.00 66.25 716 LYS A CA 1
ATOM 5664 C C . LYS A 1 716 ? 0.061 9.965 -19.354 1.00 66.25 716 LYS A C 1
ATOM 5666 O O . LYS A 1 716 ? 0.417 10.149 -20.515 1.00 66.25 716 LYS A O 1
ATOM 5671 N N . MET A 1 717 ? -0.956 9.173 -19.027 1.00 65.88 717 MET A N 1
ATOM 5672 C CA . MET A 1 717 ? -1.773 8.375 -19.947 1.00 65.88 717 MET A CA 1
ATOM 5673 C C . MET A 1 717 ? -3.228 8.862 -19.947 1.00 65.88 717 MET A C 1
ATOM 5675 O O . MET A 1 717 ? -3.716 9.423 -18.963 1.00 65.88 717 MET A O 1
ATOM 5679 N N . LYS A 1 718 ? -3.952 8.623 -21.043 1.00 69.06 718 LYS A N 1
ATOM 5680 C CA . LYS A 1 718 ? -5.406 8.828 -21.114 1.00 69.06 718 LYS A CA 1
ATOM 5681 C C . LYS A 1 718 ? -6.127 7.603 -20.553 1.00 69.06 718 LYS A C 1
ATOM 5683 O O . LYS A 1 718 ? -5.626 6.483 -20.624 1.00 69.06 718 LYS A O 1
ATOM 5688 N N . LEU A 1 719 ? -7.351 7.800 -20.061 1.00 57.75 719 LEU A N 1
ATOM 5689 C CA . LEU A 1 719 ? -8.143 6.764 -19.377 1.00 57.75 719 LEU A CA 1
ATOM 5690 C C . LEU A 1 719 ? -8.420 5.499 -20.224 1.00 57.75 719 LEU A C 1
ATOM 5692 O O . LEU A 1 719 ? -8.743 4.447 -19.680 1.00 57.75 719 LEU A O 1
ATOM 5696 N N . HIS A 1 720 ? -8.302 5.589 -21.552 1.00 62.56 720 HIS A N 1
ATOM 5697 C CA . HIS A 1 720 ? -8.559 4.489 -22.490 1.00 62.56 720 HIS A CA 1
ATOM 5698 C C . HIS A 1 720 ? -7.290 3.918 -23.155 1.00 62.56 720 HIS A C 1
ATOM 5700 O O . HIS A 1 720 ? -7.395 3.028 -24.004 1.00 62.56 720 HIS A O 1
ATOM 5706 N N . ASP A 1 721 ? -6.098 4.392 -22.778 1.00 56.53 721 ASP A N 1
ATOM 5707 C CA . ASP A 1 721 ? -4.833 3.935 -23.359 1.00 56.53 721 ASP A CA 1
ATOM 5708 C C . ASP A 1 721 ? -4.479 2.527 -22.842 1.00 56.53 721 ASP A C 1
ATOM 5710 O O . ASP A 1 721 ? -4.099 2.334 -21.687 1.00 56.53 721 ASP A O 1
ATOM 5714 N N . LYS A 1 722 ? -4.582 1.516 -23.717 1.00 60.78 722 LYS A N 1
ATOM 5715 C CA . LYS A 1 722 ? -4.276 0.104 -23.393 1.00 60.78 722 LYS A CA 1
ATOM 5716 C C . LYS A 1 722 ? -2.783 -0.193 -23.192 1.00 60.78 722 LYS A C 1
ATOM 5718 O O . LYS A 1 722 ? -2.439 -1.280 -22.736 1.00 60.78 722 LYS A O 1
ATOM 5723 N N . PHE A 1 723 ? -1.921 0.747 -23.563 1.00 60.66 723 PHE A N 1
ATOM 5724 C CA . PHE A 1 723 ? -0.464 0.690 -23.472 1.00 60.66 723 PHE A CA 1
ATOM 5725 C C . PHE A 1 723 ? 0.049 2.116 -23.253 1.00 60.66 723 PHE A C 1
ATOM 5727 O O . PHE A 1 723 ? -0.559 3.067 -23.746 1.00 60.66 723 PHE A O 1
ATOM 5734 N N . CYS A 1 724 ? 1.161 2.289 -22.543 1.00 60.66 724 CYS A N 1
ATOM 5735 C CA . CYS A 1 724 ? 1.790 3.596 -22.410 1.00 60.66 724 CYS A CA 1
ATOM 5736 C C . CYS A 1 724 ? 2.372 4.052 -23.756 1.00 60.66 724 CYS A C 1
ATOM 5738 O O . CYS A 1 724 ? 3.266 3.404 -24.296 1.00 60.66 724 CYS A O 1
ATOM 5740 N N . GLY A 1 725 ? 1.932 5.206 -24.263 1.00 49.25 725 GLY A N 1
ATOM 5741 C CA . GLY A 1 725 ? 2.450 5.790 -25.509 1.00 49.25 725 GLY A CA 1
ATOM 5742 C C . GLY A 1 725 ? 3.914 6.257 -25.466 1.00 49.25 725 GLY A C 1
ATOM 5743 O O . GLY A 1 725 ? 4.403 6.746 -26.477 1.00 49.25 725 GLY A O 1
ATOM 5744 N N . TYR A 1 726 ? 4.599 6.132 -24.321 1.00 51.16 726 TYR A N 1
ATOM 5745 C CA . TYR A 1 726 ? 6.002 6.529 -24.136 1.00 51.16 726 TYR A CA 1
ATOM 5746 C C . TYR A 1 726 ? 6.964 5.336 -23.970 1.00 51.16 726 TYR A C 1
ATOM 5748 O O . TYR A 1 726 ? 8.080 5.385 -24.473 1.00 51.16 726 TYR A O 1
ATOM 5756 N N . CYS A 1 727 ? 6.545 4.253 -23.299 1.00 57.44 727 CYS A N 1
ATOM 5757 C CA . CYS A 1 727 ? 7.381 3.061 -23.063 1.00 57.44 727 CYS A CA 1
ATOM 5758 C C . CYS A 1 727 ? 6.762 1.731 -23.536 1.00 57.44 727 CYS A C 1
ATOM 5760 O O . CYS A 1 727 ? 7.326 0.670 -23.291 1.00 57.44 727 CYS A O 1
ATOM 5762 N N . GLY A 1 728 ? 5.586 1.750 -24.172 1.00 50.41 728 GLY A N 1
ATOM 5763 C CA . GLY A 1 728 ? 4.910 0.561 -24.709 1.00 50.41 728 GLY A CA 1
ATOM 5764 C C . GLY A 1 728 ? 4.306 -0.394 -23.670 1.00 50.41 728 GLY A C 1
ATOM 5765 O O . GLY A 1 728 ? 3.486 -1.238 -24.030 1.00 50.41 728 GLY A O 1
ATOM 5766 N N . THR A 1 729 ? 4.651 -0.272 -22.384 1.00 64.81 729 THR A N 1
ATOM 5767 C CA . THR A 1 729 ? 4.180 -1.183 -21.331 1.00 64.81 729 THR A CA 1
ATOM 5768 C C . THR A 1 729 ? 2.658 -1.127 -21.178 1.00 64.81 729 THR A C 1
ATOM 5770 O O . THR A 1 729 ? 2.054 -0.050 -21.218 1.00 64.81 729 THR A O 1
ATOM 5773 N N . LYS A 1 730 ? 2.016 -2.282 -20.965 1.00 52.75 730 LYS A N 1
ATOM 5774 C CA . LYS A 1 730 ? 0.621 -2.312 -20.503 1.00 52.75 730 LYS A CA 1
ATOM 5775 C C . LYS A 1 730 ? 0.515 -1.631 -19.133 1.00 52.75 730 LYS A C 1
ATOM 5777 O O . LYS A 1 730 ? 1.411 -1.820 -18.311 1.00 52.75 730 LYS A O 1
ATOM 5782 N N . PRO A 1 731 ? -0.578 -0.910 -18.836 1.00 49.69 731 PRO A N 1
ATOM 5783 C CA . PRO A 1 731 ? -0.914 -0.650 -17.449 1.00 49.69 731 PRO A CA 1
ATOM 5784 C C . PRO A 1 731 ? -1.182 -1.988 -16.744 1.00 49.69 731 PRO A C 1
ATOM 5786 O O . PRO A 1 731 ? -1.800 -2.882 -17.324 1.00 49.69 731 PRO A O 1
ATOM 5789 N N . ILE A 1 732 ? -0.732 -2.099 -15.497 1.00 48.81 732 ILE A N 1
ATOM 5790 C CA . ILE A 1 732 ? -1.189 -3.143 -14.575 1.00 48.81 732 ILE A CA 1
ATOM 5791 C C . ILE A 1 732 ? -2.699 -2.912 -14.329 1.00 48.81 732 ILE A C 1
ATOM 5793 O O . ILE A 1 732 ? -3.165 -1.761 -14.409 1.00 48.81 732 ILE A O 1
ATOM 5797 N N . GLU A 1 733 ? -3.452 -4.003 -14.153 1.00 35.97 733 GLU A N 1
ATOM 5798 C CA . GLU A 1 733 ? -4.895 -3.979 -13.842 1.00 35.97 733 GLU A CA 1
ATOM 5799 C C . GLU A 1 733 ? -5.147 -3.533 -12.397 1.00 35.97 733 GLU A C 1
ATOM 5801 O O . GLU A 1 733 ? -4.456 -4.061 -11.499 1.00 35.97 733 GLU A O 1
#